Protein AF-L0IZ04-F1 (afdb_monomer_lite)

Secondary structure (DSSP, 8-state):
-PPP----TTTT-EEEETTTTSHHHHHHHHHHHHTT-EEEEEES-HHHHHHHHHHHHHTT-EEEEEE--TTSHHHHHHHHHHH-S-SEEEE-------S-GGG--HHHHHHHHIIIIIHHHHHHHHHHHHHHTTT-EEEEEE--GGGTS--TT-HHHHHHHHHHHHHHHHHHHHHGGGTEEEEEE----B---STTHHHHHHHHHTSTTSSPBPSSPP---SSS-PPPP---SPPPPPPS----PPP-------------------------------------------TT---TT-PPP--------------PPPTT--SPPP---TT-EEE--S-EEEEETTEEEEEES--EEE-SSSS--EEEEEGGGB-GGGEEEEEEEEEETTEEEEEEEEE-SS-EEEEEEEEE-SSTTTTEEEE-GGGSEEEETTEEE-SSPPPTT--EEEEE----EEEEETTEEEEEESSPEEEEETTEEEEEEE-GGGB-GGGEEEP----EETTTEE-SEEEEEEETTEEEEEEEEE-SS--GGGGGGTT-EEE-TTTSEEEETTEEPPPP--TT-

Sequence (569 aa):
MASPTVVRDLEGKVGPVTGATSGIGKAAAIELSAQGATVIVHGRDADRGAAVVAEIENGGGAARFVGADLGEPAQALRLAEEAGDVEILVNNAGFAWFGPSEKLDAKTLDQLFAANVQAPYLLVSVLAPKRVARGDGVIINIASRAGTVGQPNTAAYGATKAALASFARSWAAEYGPAGIRVNAISPGPVYTNAAEREVFDSLGETTVLGRAASRKRSPRSSDSWPPPARRTSPAPTWPSTAAAPAPNTTIGTRHHEHLRAGNQLRRPQRQLGNEVMGHYRQPFVVKRHLACTDLSKTSAARVAHTQSGGPMTAVSPTPDRDYPQLLGERGLIEPAPRRVRGYFDKTLVFDTVRAHYVWEIAYYPQYYIPTSHVRMEHLHDENHVQKLQFGSSRLYSLTSAERTWPSAARVYDSGPVAGSVRFEWDALEWFEEDEPLILHPRNPYVRVDSLRSHRHIRVELDGMVLAETHSPVLLFETGLPTRFYIDRTDVELSHLEPSKTESVCPYKGITSAYWTFRSGDAVHPDIAWAYDYPLREVAPIAGMIAFYNEKLDIFVDGALLSRPHTIFT

Radius of gyration: 29.58 Å; chains: 1; bounding box: 79×85×80 Å

Foldseek 3Di:
DDDPPDQQPQAPFEEEQAPCLFFPSVLVQLVNQLSHYEYEYEDADVVSQVVSQVVSVVVVGHYDYDHFQQLDLVRLLVCLVVSPAGAEYELDWADAWFDAPVPDDPSNLSSRCSGLPVSLVSSCVRHVVSLLVVLGHEYEYAAAPLLVDDDHRRVSVNVSSVNLQVCQVVCCVVRVVSNYAGDYAHAQQAPTDPVCQVVSQVSCCVDLNSGHHYSDDDPDPPPDDDDDDDDDDDDDDDDHDDPDDDDDDDDDDDDDDDDDDDDDDDDDDDDDDDDDDDDDDDDDDDPADAPDDDPPDDDDDDDDDDDDDDPDDPPPPDPQDPAAAADDAQADKAFQQWWKWWDAPNHTQFTDRGWIFHPNDRPGTFTWAQLVRGPCVQWDFPVDWDQDPQGIWTFTWGDDPVDIRGRQKTAHCDHPSHRTITGDPVRTFMDTHNHTFPDHDDHPRKDKAWAWAQKWKWWDDPRDTQFTDRTWTWIHIHRDDIWTWAAPVRGPCVQWDWDPHWHADRQWGIWPTFTWGDDPPDIRGRQKTAACPTDPNNVVSHNTMTGQLQRIFMAINNHTDDRHDDPVD

Structure (mmCIF, N/CA/C/O backbone):
data_AF-L0IZ04-F1
#
_entry.id   AF-L0IZ04-F1
#
loop_
_atom_site.group_PDB
_atom_site.id
_atom_site.type_symbol
_atom_site.label_atom_id
_atom_site.label_alt_id
_atom_site.label_comp_id
_atom_site.label_asym_id
_atom_site.label_entity_id
_atom_site.label_seq_id
_atom_site.pdbx_PDB_ins_code
_atom_site.Cartn_x
_atom_site.Cartn_y
_atom_site.Cartn_z
_atom_site.occupancy
_atom_site.B_iso_or_equiv
_atom_site.auth_seq_id
_atom_site.auth_comp_id
_atom_site.auth_asym_id
_atom_site.auth_atom_id
_atom_site.pdbx_PDB_model_num
ATOM 1 N N . MET A 1 1 ? 46.832 11.932 -16.317 1.00 36.22 1 MET A N 1
ATOM 2 C CA . MET A 1 1 ? 45.663 11.711 -15.440 1.00 36.22 1 MET A CA 1
ATOM 3 C C . MET A 1 1 ? 44.591 11.054 -16.290 1.00 36.22 1 MET A C 1
ATOM 5 O O . MET A 1 1 ? 44.169 11.668 -17.259 1.00 36.22 1 MET A O 1
ATOM 9 N N . ALA A 1 2 ? 44.250 9.793 -16.025 1.00 34.75 2 ALA A N 1
ATOM 10 C CA . ALA A 1 2 ? 43.157 9.124 -16.727 1.00 34.75 2 ALA A CA 1
ATOM 11 C C . ALA A 1 2 ? 41.828 9.644 -16.159 1.00 34.75 2 ALA A C 1
ATOM 13 O O . ALA A 1 2 ? 41.646 9.623 -14.941 1.00 34.75 2 ALA A O 1
ATOM 14 N N . SER A 1 3 ? 40.938 10.150 -17.016 1.00 32.31 3 SER A N 1
ATOM 15 C CA . SER A 1 3 ? 39.580 10.544 -16.622 1.00 32.31 3 SER A CA 1
ATOM 16 C C . SER A 1 3 ? 38.865 9.370 -15.939 1.00 32.31 3 SER A C 1
ATOM 18 O O . SER A 1 3 ? 39.039 8.231 -16.384 1.00 32.31 3 SER A O 1
ATOM 20 N N . PRO A 1 4 ? 38.071 9.603 -14.877 1.00 41.28 4 PRO A N 1
ATOM 21 C CA . PRO A 1 4 ? 37.341 8.531 -14.213 1.00 41.28 4 PRO A CA 1
ATOM 22 C C . PRO A 1 4 ? 36.405 7.860 -15.223 1.00 41.28 4 PRO A C 1
ATOM 24 O O . PRO A 1 4 ? 35.584 8.521 -15.855 1.00 41.28 4 PRO A O 1
ATOM 27 N N . THR A 1 5 ? 36.558 6.548 -15.406 1.00 44.81 5 THR A N 1
ATOM 28 C CA . THR A 1 5 ? 35.681 5.745 -16.261 1.00 44.81 5 THR A CA 1
ATOM 29 C C . THR A 1 5 ? 34.271 5.803 -15.677 1.00 44.81 5 THR A C 1
ATOM 31 O O . THR A 1 5 ? 34.019 5.230 -14.618 1.00 44.81 5 THR A O 1
ATOM 34 N N . VAL A 1 6 ? 33.367 6.535 -16.331 1.00 52.69 6 VAL A N 1
ATOM 35 C CA . VAL A 1 6 ? 31.939 6.528 -15.995 1.00 52.69 6 VAL A CA 1
ATOM 36 C C . VAL A 1 6 ? 31.438 5.115 -16.272 1.00 52.69 6 VAL A C 1
ATOM 38 O O . VAL A 1 6 ? 31.366 4.703 -17.425 1.00 52.69 6 VAL A O 1
ATOM 41 N N . VAL A 1 7 ? 31.162 4.349 -15.218 1.00 49.91 7 VAL A N 1
ATOM 42 C CA . VAL A 1 7 ? 30.528 3.035 -15.352 1.00 49.91 7 VAL A CA 1
ATOM 43 C C . VAL A 1 7 ? 29.091 3.285 -15.797 1.00 49.91 7 VAL A C 1
ATOM 45 O O . VAL A 1 7 ? 28.324 3.920 -15.077 1.00 49.91 7 VAL A O 1
ATOM 48 N N . ARG A 1 8 ? 28.768 2.860 -17.018 1.00 71.56 8 ARG A N 1
ATOM 49 C CA . ARG A 1 8 ? 27.427 2.906 -17.601 1.00 71.56 8 ARG A CA 1
ATOM 50 C C . ARG A 1 8 ? 26.750 1.565 -17.332 1.00 71.56 8 ARG A C 1
ATOM 52 O O . ARG A 1 8 ? 27.184 0.541 -17.852 1.00 71.56 8 ARG A O 1
ATOM 59 N N . ASP A 1 9 ? 25.713 1.561 -16.498 1.00 78.94 9 ASP A N 1
ATOM 60 C CA . ASP A 1 9 ? 25.108 0.322 -15.979 1.00 78.94 9 ASP A CA 1
ATOM 61 C C . ASP A 1 9 ? 24.363 -0.508 -17.046 1.00 78.94 9 ASP A C 1
ATOM 63 O O . ASP A 1 9 ? 24.071 -1.682 -16.814 1.00 78.94 9 ASP A O 1
ATOM 67 N N . LEU A 1 10 ? 24.053 0.072 -18.213 1.00 90.31 10 LEU A N 1
ATOM 68 C CA . LEU A 1 10 ? 23.261 -0.559 -19.278 1.00 90.31 10 LEU A CA 1
ATOM 69 C C . LEU A 1 10 ? 24.017 -0.690 -20.608 1.00 90.31 10 LEU A C 1
ATOM 71 O O . LEU A 1 10 ? 23.398 -0.857 -21.659 1.00 90.31 10 LEU A O 1
ATOM 75 N N . GLU A 1 11 ? 25.347 -0.618 -20.580 1.00 90.50 11 GLU A N 1
ATOM 76 C CA . GLU A 1 11 ? 26.166 -0.721 -21.786 1.00 90.50 11 GLU A CA 1
ATOM 77 C C . GLU A 1 11 ? 25.923 -2.044 -22.537 1.00 90.50 11 GLU A C 1
ATOM 79 O O . GLU A 1 11 ? 25.911 -3.131 -21.955 1.00 90.50 11 GLU A O 1
ATOM 84 N N . GLY A 1 12 ? 25.675 -1.938 -23.847 1.00 87.06 12 GLY A N 1
ATOM 85 C CA . GLY A 1 12 ? 25.390 -3.079 -24.725 1.00 87.06 12 GLY A CA 1
ATOM 86 C C . GLY A 1 12 ? 23.971 -3.652 -24.618 1.00 87.06 12 GLY A C 1
ATOM 87 O O . GLY A 1 12 ? 23.677 -4.642 -25.283 1.00 87.06 12 GLY A O 1
ATOM 88 N N . LYS A 1 13 ? 23.085 -3.058 -23.808 1.00 92.81 13 LYS A N 1
ATOM 89 C CA . LYS A 1 13 ? 21.674 -3.463 -23.701 1.00 92.81 13 LYS A CA 1
ATOM 90 C C . LYS A 1 13 ? 20.825 -2.755 -24.754 1.00 92.81 13 LYS A C 1
ATOM 92 O O . LYS A 1 13 ? 21.038 -1.574 -25.021 1.00 92.81 13 LYS A O 1
ATOM 97 N N . VAL A 1 14 ? 19.836 -3.444 -25.315 1.00 95.44 14 VAL A N 1
ATOM 98 C CA . VAL A 1 14 ? 18.868 -2.874 -26.262 1.00 95.44 14 VAL A CA 1
ATOM 99 C C . VAL A 1 14 ? 17.484 -2.855 -25.627 1.00 95.44 14 VAL A C 1
ATOM 101 O O . VAL A 1 14 ? 17.068 -3.831 -25.000 1.00 95.44 14 VAL A O 1
ATOM 104 N N . GLY A 1 15 ? 16.746 -1.754 -25.788 1.00 90.38 15 GLY A N 1
ATOM 105 C CA . GLY A 1 15 ? 15.396 -1.686 -25.243 1.00 90.38 15 GLY A CA 1
ATOM 106 C C . GLY A 1 15 ? 14.399 -0.803 -25.988 1.00 90.38 15 GLY A C 1
ATOM 107 O O . GLY A 1 15 ? 14.645 0.398 -26.136 1.00 90.38 15 GLY A O 1
ATOM 108 N N . PRO A 1 16 ? 13.247 -1.343 -26.434 1.00 92.44 16 PRO A N 1
ATOM 109 C CA . PRO A 1 16 ? 12.137 -0.531 -26.903 1.00 92.44 16 PRO A CA 1
ATOM 110 C C . PRO A 1 16 ? 11.426 0.206 -25.772 1.00 92.44 16 PRO A C 1
ATOM 112 O O . PRO A 1 16 ? 11.035 -0.372 -24.754 1.00 92.44 16 PRO A O 1
ATOM 115 N N . VAL A 1 17 ? 11.177 1.493 -26.014 1.00 97.75 17 VAL A N 1
ATOM 116 C CA . VAL A 1 17 ? 10.332 2.340 -25.171 1.00 97.75 17 VAL A CA 1
ATOM 117 C C . VAL A 1 17 ? 9.121 2.773 -25.985 1.00 97.75 17 VAL A C 1
ATOM 119 O O . VAL A 1 17 ? 9.216 3.563 -26.927 1.00 97.75 17 VAL A O 1
ATOM 122 N N . THR A 1 18 ? 7.952 2.248 -25.625 1.00 98.12 18 THR A N 1
ATOM 123 C CA . THR A 1 18 ? 6.710 2.561 -26.338 1.00 98.12 18 THR A CA 1
ATOM 124 C C . THR A 1 18 ? 6.187 3.947 -25.956 1.00 98.12 18 THR A C 1
ATOM 126 O O . THR A 1 18 ? 6.185 4.319 -24.786 1.00 98.12 18 THR A O 1
ATOM 129 N N . GLY A 1 19 ? 5.732 4.753 -26.924 1.00 96.00 19 GLY A N 1
ATOM 130 C CA . GLY A 1 19 ? 5.222 6.099 -26.629 1.00 96.00 19 GLY A CA 1
ATOM 131 C C . GLY A 1 19 ? 6.334 7.058 -26.187 1.00 96.00 19 GLY A C 1
ATOM 132 O O . GLY A 1 19 ? 6.109 7.939 -25.360 1.00 96.00 19 GLY A O 1
ATOM 133 N N . ALA A 1 20 ? 7.542 6.869 -26.720 1.00 96.25 20 ALA A N 1
ATOM 134 C CA . ALA A 1 20 ? 8.758 7.585 -26.347 1.00 96.25 20 ALA A CA 1
ATOM 135 C C . ALA A 1 20 ? 8.945 8.934 -27.054 1.00 96.25 20 ALA A C 1
ATOM 137 O O . ALA A 1 20 ? 9.946 9.612 -26.851 1.00 96.25 20 ALA A O 1
ATOM 138 N N . THR A 1 21 ? 7.980 9.370 -27.860 1.00 95.19 21 THR A N 1
ATOM 139 C CA . THR A 1 21 ? 8.063 10.649 -28.582 1.00 95.19 21 THR A CA 1
ATOM 140 C C . THR A 1 21 ? 7.661 11.858 -27.726 1.00 95.19 21 THR A C 1
ATOM 142 O O . THR A 1 21 ? 7.765 13.000 -28.166 1.00 95.19 21 THR A O 1
ATOM 145 N N . SER A 1 22 ? 7.194 11.636 -26.493 1.00 90.94 22 SER A N 1
ATOM 146 C CA . SER A 1 22 ? 6.869 12.683 -25.517 1.00 90.94 22 SER A CA 1
ATOM 147 C C . SER A 1 22 ? 6.805 12.120 -24.092 1.00 90.94 22 SER A C 1
ATOM 149 O O . SER A 1 22 ? 6.914 10.918 -23.869 1.00 90.94 22 SER A O 1
ATOM 151 N N . GLY A 1 23 ? 6.570 12.988 -23.110 1.00 89.00 23 GLY A N 1
ATOM 152 C CA . GLY A 1 23 ? 6.149 12.581 -21.770 1.00 89.00 23 GLY A CA 1
ATOM 153 C C . GLY A 1 23 ? 7.195 11.793 -20.990 1.00 89.00 23 GLY A C 1
ATOM 154 O O . GLY A 1 23 ? 8.394 12.052 -21.086 1.00 89.00 23 GLY A O 1
ATOM 155 N N . ILE A 1 24 ? 6.686 10.848 -20.199 1.00 89.56 24 ILE A N 1
ATOM 156 C CA . ILE A 1 24 ? 7.469 9.902 -19.398 1.00 89.56 24 ILE A CA 1
ATOM 157 C C . ILE A 1 24 ? 8.310 9.007 -20.312 1.00 89.56 24 ILE A C 1
ATOM 159 O O . ILE A 1 24 ? 9.494 8.827 -20.051 1.00 89.56 24 ILE A O 1
ATOM 163 N N . GLY A 1 25 ? 7.741 8.530 -21.424 1.00 93.44 25 GLY A N 1
ATOM 164 C CA . GLY A 1 25 ? 8.449 7.697 -22.396 1.00 93.44 25 GLY A CA 1
ATOM 165 C C . GLY A 1 25 ? 9.698 8.368 -22.967 1.00 93.44 25 GLY A C 1
ATOM 166 O O . GLY A 1 25 ? 10.760 7.755 -22.974 1.00 93.44 25 GLY A O 1
ATOM 167 N N . LYS A 1 26 ? 9.609 9.642 -23.382 1.00 95.06 26 LYS A N 1
ATOM 168 C CA . LYS A 1 26 ? 10.784 10.395 -23.863 1.00 95.06 26 LYS A CA 1
ATOM 169 C C . LYS A 1 26 ? 11.865 10.502 -22.786 1.00 95.06 26 LYS A C 1
ATOM 171 O O . LYS A 1 26 ? 13.036 10.277 -23.068 1.00 95.06 26 LYS A O 1
ATOM 176 N N . ALA A 1 27 ? 11.475 10.837 -21.556 1.00 92.19 27 ALA A N 1
ATOM 177 C CA . ALA A 1 27 ? 12.419 10.956 -20.447 1.00 92.19 27 ALA A CA 1
ATOM 178 C C . ALA A 1 27 ? 13.099 9.613 -20.129 1.00 92.19 27 ALA A C 1
ATOM 180 O O . ALA A 1 27 ? 14.309 9.577 -19.925 1.00 92.19 27 ALA A O 1
ATOM 181 N N . ALA A 1 28 ? 12.341 8.514 -20.150 1.00 94.25 28 ALA A N 1
ATOM 182 C CA . ALA A 1 28 ? 12.874 7.169 -19.964 1.00 94.25 28 ALA A CA 1
ATOM 183 C C . ALA A 1 28 ? 13.843 6.775 -21.089 1.00 94.25 28 ALA A C 1
ATOM 185 O O . ALA A 1 28 ? 14.907 6.240 -20.804 1.00 94.25 28 ALA A O 1
ATOM 186 N N . ALA A 1 29 ? 13.513 7.078 -22.349 1.00 96.56 29 ALA A N 1
ATOM 187 C CA . ALA A 1 29 ? 14.385 6.816 -23.493 1.00 96.56 29 ALA A CA 1
ATOM 188 C C . ALA A 1 29 ? 15.733 7.551 -23.377 1.00 96.56 29 ALA A C 1
ATOM 190 O O . ALA A 1 29 ? 16.785 6.940 -23.551 1.00 96.56 29 ALA A O 1
ATOM 191 N N . ILE A 1 30 ? 15.710 8.837 -23.018 1.00 95.12 30 ILE A N 1
ATOM 192 C CA . ILE A 1 30 ? 16.932 9.633 -22.828 1.00 95.12 30 ILE A CA 1
ATOM 193 C C . ILE A 1 30 ? 17.774 9.079 -21.674 1.00 95.12 30 ILE A C 1
ATOM 195 O O . ILE A 1 30 ? 18.980 8.906 -21.831 1.00 95.12 30 ILE A O 1
ATOM 199 N N . GLU A 1 31 ? 17.157 8.766 -20.531 1.00 93.94 31 GLU A N 1
ATOM 200 C CA . GLU A 1 31 ? 17.888 8.244 -19.369 1.00 93.94 31 GLU A CA 1
ATOM 201 C C . GLU A 1 31 ? 18.489 6.860 -19.647 1.00 93.94 31 GLU A C 1
ATOM 203 O O . GLU A 1 31 ? 19.662 6.642 -19.364 1.00 93.94 31 GLU A O 1
ATOM 208 N N . LEU A 1 32 ? 17.736 5.939 -20.261 1.00 94.19 32 LEU A N 1
ATOM 209 C CA . LEU A 1 32 ? 18.261 4.623 -20.644 1.00 94.19 32 LEU A CA 1
ATOM 210 C C . LEU A 1 32 ? 19.477 4.758 -21.565 1.00 94.19 32 LEU A C 1
ATOM 212 O O . LEU A 1 32 ? 20.478 4.066 -21.373 1.00 94.19 32 LEU A O 1
ATOM 216 N N . SER A 1 33 ? 19.417 5.682 -22.526 1.00 95.44 33 SER A N 1
ATOM 217 C CA . SER A 1 33 ? 20.547 5.929 -23.411 1.00 95.44 33 SER A CA 1
ATOM 218 C C . SER A 1 33 ? 21.740 6.566 -22.698 1.00 95.44 33 SER A C 1
ATOM 220 O O . SER A 1 33 ? 22.875 6.181 -22.977 1.00 95.44 33 SER A O 1
ATOM 222 N N . ALA A 1 34 ? 21.515 7.487 -21.758 1.00 91.94 34 ALA A N 1
ATOM 223 C CA . ALA A 1 34 ? 22.583 8.081 -20.952 1.00 91.94 34 ALA A CA 1
ATOM 224 C C . ALA A 1 34 ? 23.333 7.027 -20.113 1.00 91.94 34 ALA A C 1
ATOM 226 O O . ALA A 1 34 ? 24.531 7.167 -19.863 1.00 91.94 34 ALA A O 1
ATOM 227 N N . GLN A 1 35 ? 22.642 5.946 -19.739 1.00 92.00 35 GLN A N 1
ATOM 228 C CA . GLN A 1 35 ? 23.200 4.781 -19.047 1.00 92.00 35 GLN A CA 1
ATOM 229 C C . GLN A 1 35 ? 23.827 3.738 -19.993 1.00 92.00 35 GLN A C 1
ATOM 231 O O . GLN A 1 35 ? 24.252 2.683 -19.528 1.00 92.00 35 GLN A O 1
ATOM 236 N N . GLY A 1 36 ? 23.913 4.013 -21.301 1.00 92.44 36 GLY A N 1
ATOM 237 C CA . GLY A 1 36 ? 24.612 3.179 -22.287 1.00 92.44 36 GLY A CA 1
ATOM 238 C C . GLY A 1 36 ? 23.744 2.202 -23.087 1.00 92.44 36 GLY A C 1
ATOM 239 O O . GLY A 1 36 ? 24.294 1.451 -23.892 1.00 92.44 36 GLY A O 1
ATOM 240 N N . ALA A 1 37 ? 22.419 2.207 -22.910 1.00 95.62 37 ALA A N 1
ATOM 241 C CA . ALA A 1 37 ? 21.533 1.355 -23.701 1.00 95.62 37 ALA A CA 1
ATOM 242 C C . ALA A 1 37 ? 21.327 1.904 -25.125 1.00 95.62 37 ALA A C 1
ATOM 244 O O . ALA A 1 37 ? 21.255 3.115 -25.336 1.00 95.62 37 ALA A O 1
ATOM 245 N N . THR A 1 38 ? 21.145 1.009 -26.097 1.00 97.62 38 THR A N 1
ATOM 246 C CA . THR A 1 38 ? 20.597 1.355 -27.416 1.00 97.62 38 THR A CA 1
ATOM 247 C C . THR A 1 38 ? 19.074 1.365 -27.339 1.00 97.62 38 THR A C 1
ATOM 249 O O . THR A 1 38 ? 18.457 0.366 -26.962 1.00 97.62 38 THR A O 1
ATOM 252 N N . VAL A 1 39 ? 18.446 2.481 -27.701 1.00 97.88 39 VAL A N 1
ATOM 253 C CA . VAL A 1 39 ? 17.006 2.677 -27.487 1.00 97.88 39 VAL A CA 1
ATOM 254 C C . VAL A 1 39 ? 16.224 2.592 -28.792 1.00 97.88 39 VAL A C 1
ATOM 256 O O . VAL A 1 39 ? 16.521 3.280 -29.767 1.00 97.88 39 VAL A O 1
ATOM 259 N N . ILE A 1 40 ? 15.161 1.788 -28.802 1.00 98.38 40 ILE A N 1
ATOM 260 C CA . ILE A 1 40 ? 14.184 1.798 -29.895 1.00 98.38 40 ILE A CA 1
ATOM 261 C C . ILE A 1 40 ? 13.050 2.738 -29.482 1.00 98.38 40 ILE A C 1
ATOM 263 O O . ILE A 1 40 ? 12.228 2.422 -28.618 1.00 98.38 40 ILE A O 1
ATOM 267 N N . VAL A 1 41 ? 13.038 3.927 -30.077 1.00 98.38 41 VAL A N 1
ATOM 268 C CA . VAL A 1 41 ? 12.035 4.963 -29.829 1.00 98.38 41 VAL A CA 1
ATOM 269 C C . VAL A 1 41 ? 10.783 4.604 -30.617 1.00 98.38 41 VAL A C 1
ATOM 271 O O . VAL A 1 41 ? 10.805 4.590 -31.844 1.00 98.38 41 VAL A O 1
ATOM 274 N N . HIS A 1 42 ? 9.675 4.345 -29.926 1.00 98.19 42 HIS A N 1
ATOM 275 C CA . HIS A 1 42 ? 8.399 4.064 -30.580 1.00 98.19 42 HIS A CA 1
ATOM 276 C C . HIS A 1 42 ? 7.382 5.204 -30.406 1.00 98.19 42 HIS A C 1
ATOM 278 O O . HIS A 1 42 ? 7.230 5.774 -29.319 1.00 98.19 42 HIS A O 1
ATOM 284 N N . GLY A 1 43 ? 6.624 5.492 -31.466 1.00 96.69 43 GLY A N 1
ATOM 285 C CA . GLY A 1 43 ? 5.447 6.362 -31.460 1.00 96.69 43 GLY A CA 1
ATOM 286 C C . GLY A 1 43 ? 4.748 6.396 -32.822 1.00 96.69 43 GLY A C 1
ATOM 287 O O . GLY A 1 43 ? 5.185 5.740 -33.755 1.00 96.69 43 GLY A O 1
ATOM 288 N N . ARG A 1 44 ? 3.673 7.182 -32.949 1.00 95.75 44 ARG A N 1
ATOM 289 C CA . ARG A 1 44 ? 2.913 7.312 -34.213 1.00 95.75 44 ARG A CA 1
ATOM 290 C C . ARG A 1 44 ? 3.460 8.380 -35.161 1.00 95.75 44 ARG A C 1
ATOM 292 O O . ARG A 1 44 ? 3.288 8.288 -36.366 1.00 95.75 44 ARG A O 1
ATOM 299 N N . ASP A 1 45 ? 4.081 9.406 -34.595 1.00 96.25 45 ASP A N 1
ATOM 300 C CA . ASP A 1 45 ? 4.566 10.581 -35.316 1.00 96.25 45 ASP A CA 1
ATOM 301 C C . ASP A 1 45 ? 6.061 10.417 -35.609 1.00 96.25 45 ASP A C 1
ATOM 303 O O . ASP A 1 45 ? 6.874 10.358 -34.677 1.00 96.25 45 ASP A O 1
ATOM 307 N N . ALA A 1 46 ? 6.393 10.297 -36.895 1.00 95.62 46 ALA A N 1
ATOM 308 C CA . ALA A 1 46 ? 7.752 10.050 -37.358 1.00 95.62 46 ALA A CA 1
ATOM 309 C C . ALA A 1 46 ? 8.683 11.244 -37.121 1.00 95.62 46 ALA A C 1
ATOM 311 O O . ALA A 1 46 ? 9.828 11.035 -36.724 1.00 95.62 46 ALA A O 1
ATOM 312 N N . ASP A 1 47 ? 8.195 12.476 -37.269 1.00 97.25 47 ASP A N 1
ATOM 313 C CA . ASP A 1 47 ? 9.003 13.688 -37.094 1.00 97.25 47 ASP A CA 1
ATOM 314 C C . ASP A 1 47 ? 9.382 13.876 -35.622 1.00 97.25 47 ASP A C 1
ATOM 316 O O . ASP A 1 47 ? 10.545 14.106 -35.278 1.00 97.25 47 ASP A O 1
ATOM 320 N N . ARG A 1 48 ? 8.419 13.683 -34.711 1.00 96.56 48 ARG A N 1
ATOM 321 C CA . ARG A 1 48 ? 8.691 13.661 -33.267 1.00 96.56 48 ARG A CA 1
ATOM 322 C C . ARG A 1 48 ? 9.609 12.505 -32.878 1.00 96.56 48 ARG A C 1
ATOM 324 O O . ARG A 1 48 ? 10.412 12.653 -31.959 1.00 96.56 48 ARG A O 1
ATOM 331 N N . GLY A 1 49 ? 9.467 11.358 -33.538 1.00 97.31 49 GLY A N 1
ATOM 332 C CA . GLY A 1 49 ? 10.355 10.209 -33.395 1.00 97.31 49 GLY A CA 1
ATOM 333 C C . GLY A 1 49 ? 11.798 10.546 -33.741 1.00 97.31 49 GLY A C 1
ATOM 334 O O . GLY A 1 49 ? 12.683 10.393 -32.899 1.00 97.31 49 GLY A O 1
ATOM 335 N N . ALA A 1 50 ? 12.008 11.074 -34.946 1.00 97.75 50 ALA A N 1
ATOM 336 C CA . ALA A 1 50 ? 13.304 11.505 -35.451 1.00 97.75 50 ALA A CA 1
ATOM 337 C C . ALA A 1 50 ? 13.941 12.574 -34.553 1.00 97.75 50 ALA A C 1
ATOM 339 O O . ALA A 1 50 ? 15.128 12.493 -34.252 1.00 97.75 50 ALA A O 1
ATOM 340 N N . ALA A 1 51 ? 13.151 13.522 -34.039 1.00 97.75 51 ALA A N 1
ATOM 341 C CA . ALA A 1 51 ? 13.646 14.539 -33.114 1.00 97.75 51 ALA A CA 1
ATOM 342 C C . ALA A 1 51 ? 14.194 13.943 -31.802 1.00 97.75 51 ALA A C 1
ATOM 344 O O . ALA A 1 51 ? 15.211 14.410 -31.295 1.00 97.75 51 ALA A O 1
ATOM 345 N N . VAL A 1 52 ? 13.546 12.911 -31.245 1.00 97.75 52 VAL A N 1
ATOM 346 C CA . VAL A 1 52 ? 14.040 12.230 -30.033 1.00 97.75 52 VAL A CA 1
ATOM 347 C C . VAL A 1 52 ? 15.280 11.390 -30.329 1.00 97.75 52 VAL A C 1
ATOM 349 O O . VAL A 1 52 ? 16.200 11.384 -29.515 1.00 97.75 52 VAL A O 1
ATOM 352 N N . VAL A 1 53 ? 15.333 10.718 -31.482 1.00 98.44 53 VAL A N 1
ATOM 353 C CA . VAL A 1 53 ? 16.534 9.986 -31.921 1.00 98.44 53 VAL A CA 1
ATOM 354 C C . VAL A 1 53 ? 17.722 10.941 -32.036 1.00 98.44 53 VAL A C 1
ATOM 356 O O . VAL A 1 53 ? 18.741 10.704 -31.397 1.00 98.44 53 VAL A O 1
ATOM 359 N N . ALA A 1 54 ? 17.554 12.069 -32.731 1.00 98.06 54 ALA A N 1
ATOM 360 C CA . ALA A 1 54 ? 18.599 13.079 -32.866 1.00 98.06 54 ALA A CA 1
ATOM 361 C C . ALA A 1 54 ? 19.046 13.645 -31.506 1.00 98.06 54 ALA A C 1
ATOM 363 O O . ALA A 1 54 ? 20.229 13.888 -31.291 1.00 98.06 54 ALA A O 1
ATOM 364 N N . GLU A 1 55 ? 18.125 13.849 -30.558 1.00 97.81 55 GLU A N 1
ATOM 365 C CA . GLU A 1 55 ? 18.470 14.286 -29.197 1.00 97.81 55 GLU A CA 1
ATOM 366 C C . GLU A 1 55 ? 19.328 13.253 -28.452 1.00 97.81 55 GLU A C 1
ATOM 368 O O . GLU A 1 55 ? 20.301 13.627 -27.797 1.00 97.81 55 GLU A O 1
ATOM 373 N N . ILE A 1 56 ? 19.006 11.963 -28.582 1.00 97.56 56 ILE A N 1
ATOM 374 C CA . ILE A 1 56 ? 19.787 10.868 -27.995 1.00 97.56 56 ILE A CA 1
ATOM 375 C C . ILE A 1 56 ? 21.183 10.784 -28.634 1.00 97.56 56 ILE A C 1
ATOM 377 O O . ILE A 1 56 ? 22.182 10.701 -27.917 1.00 97.56 56 ILE A O 1
ATOM 381 N N . GLU A 1 57 ? 21.265 10.853 -29.962 1.00 97.19 57 GLU A N 1
ATOM 382 C CA . GLU A 1 57 ? 22.528 10.798 -30.709 1.00 97.19 57 GLU A CA 1
ATOM 383 C C . GLU A 1 57 ? 23.430 11.997 -30.390 1.00 97.19 57 GLU A C 1
ATOM 385 O O . GLU A 1 57 ? 24.619 11.828 -30.121 1.00 97.19 57 GLU A O 1
ATOM 390 N N . ASN A 1 58 ? 22.859 13.203 -30.300 1.00 95.81 58 ASN A N 1
ATOM 391 C CA . ASN A 1 58 ? 23.577 14.404 -29.863 1.00 95.81 58 ASN A CA 1
ATOM 392 C C . ASN A 1 58 ? 24.093 14.289 -28.416 1.00 95.81 58 ASN A C 1
ATOM 394 O O . ASN A 1 58 ? 25.085 14.923 -28.059 1.00 95.81 58 ASN A O 1
ATOM 398 N N . GLY A 1 59 ? 23.440 13.473 -27.582 1.00 92.00 59 GLY A N 1
ATOM 399 C CA . GLY A 1 59 ? 23.894 13.108 -26.238 1.00 92.00 59 GLY A CA 1
ATOM 400 C C . GLY A 1 59 ? 24.983 12.026 -26.202 1.00 92.00 59 GLY A C 1
ATOM 401 O O . GLY A 1 59 ? 25.415 11.642 -25.114 1.00 92.00 59 GLY A O 1
ATOM 402 N N . GLY A 1 60 ? 25.431 11.525 -27.360 1.00 93.25 60 GLY A N 1
ATOM 403 C CA . GLY A 1 60 ? 26.413 10.443 -27.481 1.00 93.25 60 GLY A CA 1
ATOM 404 C C . GLY A 1 60 ? 25.831 9.041 -27.267 1.00 93.25 60 GLY A C 1
ATOM 405 O O . GLY A 1 60 ? 26.576 8.112 -26.948 1.00 93.25 60 GLY A O 1
ATOM 406 N N . GLY A 1 61 ? 24.509 8.906 -27.377 1.00 95.00 61 GLY A N 1
ATOM 407 C CA . GLY A 1 61 ? 23.775 7.648 -27.306 1.00 95.00 61 GLY A CA 1
ATOM 408 C C . GLY A 1 61 ? 23.483 7.035 -28.675 1.00 95.00 61 GLY A C 1
ATOM 409 O O . GLY A 1 61 ? 23.810 7.611 -29.709 1.00 95.00 61 GLY A O 1
ATOM 410 N N . ALA A 1 62 ? 22.832 5.871 -28.682 1.00 95.50 62 ALA A N 1
ATOM 411 C CA . ALA A 1 62 ? 22.387 5.199 -29.901 1.00 95.50 62 ALA A CA 1
ATOM 412 C C . ALA A 1 62 ? 20.876 4.961 -29.844 1.00 95.50 62 ALA A C 1
ATOM 414 O O . ALA A 1 62 ? 20.361 4.397 -28.873 1.00 95.50 62 ALA A O 1
ATOM 415 N N . ALA A 1 63 ? 20.161 5.366 -30.891 1.00 97.81 63 ALA A N 1
ATOM 416 C CA . ALA A 1 63 ? 18.730 5.135 -30.991 1.00 97.81 63 ALA A CA 1
ATOM 417 C C . ALA A 1 63 ? 18.272 4.953 -32.438 1.00 97.81 63 ALA A C 1
ATOM 419 O O . ALA A 1 63 ? 18.925 5.388 -33.378 1.00 97.81 63 ALA A O 1
ATOM 420 N N . ARG A 1 64 ? 17.109 4.326 -32.612 1.00 97.81 64 ARG A N 1
ATOM 421 C CA . ARG A 1 64 ? 16.372 4.318 -33.884 1.00 97.81 64 ARG A CA 1
ATOM 422 C C . ARG A 1 64 ? 14.880 4.441 -33.631 1.00 97.81 64 ARG A C 1
ATOM 424 O O . ARG A 1 64 ? 14.406 4.090 -32.551 1.00 97.81 64 ARG A O 1
ATOM 431 N N . PHE A 1 65 ? 14.142 4.902 -34.633 1.00 98.31 65 PHE A N 1
ATOM 432 C CA . PHE A 1 65 ? 12.694 5.050 -34.550 1.00 98.31 65 PHE A CA 1
ATOM 433 C C . PHE A 1 65 ? 11.958 3.864 -35.186 1.00 98.31 65 PHE A C 1
ATOM 435 O O . PHE A 1 65 ? 12.377 3.370 -36.231 1.00 98.31 65 PHE A O 1
ATOM 442 N N . VAL A 1 66 ? 10.849 3.440 -34.572 1.00 97.94 66 VAL A N 1
ATOM 443 C CA . VAL A 1 66 ? 9.867 2.521 -35.171 1.00 97.94 66 VAL A CA 1
ATOM 444 C C . VAL A 1 66 ? 8.468 3.108 -35.010 1.00 97.94 66 VAL A C 1
ATOM 446 O O . VAL A 1 66 ? 8.013 3.370 -33.892 1.00 97.94 66 VAL A O 1
ATOM 449 N N . GLY A 1 67 ? 7.790 3.317 -36.138 1.00 97.31 67 GLY A N 1
ATOM 450 C CA . GLY A 1 67 ? 6.446 3.879 -36.187 1.00 97.31 67 GLY A CA 1
ATOM 451 C C . GLY A 1 67 ? 5.367 2.804 -36.091 1.00 97.31 67 GLY A C 1
ATOM 452 O O . GLY A 1 67 ? 5.308 1.932 -36.953 1.00 97.31 67 GLY A O 1
ATOM 453 N N . ALA A 1 68 ? 4.494 2.876 -35.085 1.00 97.00 68 ALA A N 1
ATOM 454 C CA . ALA A 1 68 ? 3.322 2.004 -34.989 1.00 97.00 68 ALA A CA 1
ATOM 455 C C . ALA A 1 68 ? 2.171 2.671 -34.216 1.00 97.00 68 ALA A C 1
ATOM 457 O O . ALA A 1 68 ? 2.382 3.491 -33.317 1.00 97.00 68 ALA A O 1
ATOM 458 N N . ASP A 1 69 ? 0.935 2.309 -34.564 1.00 97.00 69 ASP A N 1
ATOM 459 C CA . ASP A 1 69 ? -0.246 2.608 -33.756 1.00 97.00 69 ASP A CA 1
ATOM 460 C C . ASP A 1 69 ? -0.621 1.399 -32.897 1.00 97.00 69 ASP A C 1
ATOM 462 O O . ASP A 1 69 ? -1.060 0.370 -33.400 1.00 97.00 69 ASP A O 1
ATOM 466 N N . LEU A 1 70 ? -0.461 1.527 -31.581 1.00 97.06 70 LEU A N 1
ATOM 467 C CA . LEU A 1 70 ? -0.772 0.455 -30.635 1.00 97.06 70 LEU A CA 1
ATOM 468 C C . LEU A 1 70 ? -2.269 0.308 -30.339 1.00 97.06 70 LEU A C 1
ATOM 470 O O . LEU A 1 70 ? -2.644 -0.631 -29.646 1.00 97.06 70 LEU A O 1
ATOM 474 N N . GLY A 1 71 ? -3.124 1.179 -30.884 1.00 95.06 71 GLY A N 1
ATOM 475 C CA . GLY A 1 71 ? -4.558 0.901 -30.984 1.00 95.06 71 GLY A CA 1
ATOM 476 C C . GLY A 1 71 ? -4.879 -0.237 -31.962 1.00 95.06 71 GLY A C 1
ATOM 477 O O . GLY A 1 71 ? -5.989 -0.754 -31.943 1.00 95.06 71 GLY A O 1
ATOM 478 N N . GLU A 1 72 ? -3.910 -0.652 -32.783 1.00 95.38 72 GLU A N 1
ATOM 479 C CA . GLU A 1 72 ? -4.065 -1.675 -33.812 1.00 95.38 72 GLU A CA 1
ATOM 480 C C . GLU A 1 72 ? -3.186 -2.905 -33.492 1.00 95.38 72 GLU A C 1
ATOM 482 O O . GLU A 1 72 ? -1.958 -2.851 -33.642 1.00 95.38 72 GLU A O 1
ATOM 487 N N . PRO A 1 73 ? -3.773 -4.053 -33.095 1.00 94.50 73 PRO A N 1
ATOM 488 C CA . PRO A 1 73 ? -3.030 -5.235 -32.638 1.00 94.50 73 PRO A CA 1
ATOM 489 C C . PRO A 1 73 ? -1.951 -5.729 -33.608 1.00 94.50 73 PRO A C 1
ATOM 491 O O . PRO A 1 73 ? -0.851 -6.103 -33.197 1.00 94.50 73 PRO A O 1
ATOM 494 N N . ALA A 1 74 ? -2.236 -5.677 -34.912 1.00 97.19 74 ALA A N 1
ATOM 495 C CA . ALA A 1 74 ? -1.289 -6.079 -35.946 1.00 97.19 74 ALA A CA 1
ATOM 496 C C . ALA A 1 74 ? -0.019 -5.212 -35.948 1.00 97.19 74 ALA A C 1
ATOM 498 O O . ALA A 1 74 ? 1.059 -5.708 -36.260 1.00 97.19 74 ALA A O 1
ATOM 499 N N . GLN A 1 75 ? -0.114 -3.927 -35.592 1.00 97.94 75 GLN A N 1
ATOM 500 C CA . GLN A 1 75 ? 1.062 -3.059 -35.537 1.00 97.94 75 GLN A CA 1
ATOM 501 C C . GLN A 1 75 ? 1.886 -3.280 -34.268 1.00 97.94 75 GLN A C 1
ATOM 503 O O . GLN A 1 75 ? 3.105 -3.148 -34.320 1.00 97.94 75 GLN A O 1
ATOM 508 N N . ALA A 1 76 ? 1.256 -3.665 -33.152 1.00 97.56 76 ALA A N 1
ATOM 509 C CA . ALA A 1 76 ? 1.977 -4.071 -31.944 1.00 97.56 76 ALA A CA 1
ATOM 510 C C . ALA A 1 76 ? 2.846 -5.314 -32.204 1.00 97.56 76 ALA A C 1
ATOM 512 O O . ALA A 1 76 ? 4.003 -5.357 -31.792 1.00 97.56 76 ALA A O 1
ATOM 513 N N . LEU A 1 77 ? 2.320 -6.293 -32.948 1.00 97.56 77 LEU A N 1
ATOM 514 C CA . LEU A 1 77 ? 3.080 -7.477 -33.360 1.00 97.56 77 LEU A CA 1
ATOM 515 C C . LEU A 1 77 ? 4.243 -7.115 -34.293 1.00 97.56 77 LEU A C 1
ATOM 517 O O . LEU A 1 77 ? 5.372 -7.524 -34.027 1.00 97.56 77 LEU A O 1
ATOM 521 N N . ARG A 1 78 ? 4.011 -6.271 -35.312 1.00 97.50 78 ARG A N 1
ATOM 522 C CA . ARG A 1 78 ? 5.095 -5.778 -36.183 1.00 97.50 78 ARG A CA 1
ATOM 523 C C . ARG A 1 78 ? 6.173 -5.030 -35.404 1.00 97.50 78 ARG A C 1
ATOM 525 O O . ARG A 1 78 ? 7.353 -5.252 -35.640 1.00 97.50 78 ARG A O 1
ATOM 532 N N . LEU A 1 79 ? 5.789 -4.196 -34.434 1.00 97.38 79 LEU A N 1
ATOM 533 C CA . LEU A 1 79 ? 6.745 -3.519 -33.556 1.00 97.38 79 LEU A CA 1
ATOM 534 C C . LEU A 1 79 ? 7.607 -4.524 -32.780 1.00 97.38 79 LEU A C 1
ATOM 536 O O . LEU A 1 79 ? 8.811 -4.315 -32.667 1.00 97.38 79 LEU A O 1
ATOM 540 N N . ALA A 1 80 ? 7.028 -5.606 -32.250 1.00 96.62 80 ALA A N 1
ATOM 541 C CA . ALA A 1 80 ? 7.798 -6.641 -31.557 1.00 96.62 80 ALA A CA 1
ATOM 542 C C . ALA A 1 80 ? 8.759 -7.392 -32.493 1.00 96.62 80 ALA A C 1
ATOM 544 O O . ALA A 1 80 ? 9.882 -7.716 -32.104 1.00 96.62 80 ALA A O 1
ATOM 545 N N . GLU A 1 81 ? 8.336 -7.667 -33.726 1.00 95.38 81 GLU A N 1
ATOM 546 C CA . GLU A 1 81 ? 9.181 -8.292 -34.745 1.00 95.38 81 GLU A CA 1
ATOM 547 C C . GLU A 1 81 ? 10.349 -7.381 -35.132 1.00 95.38 81 GLU A C 1
ATOM 549 O O . GLU A 1 81 ? 11.507 -7.792 -35.035 1.00 95.38 81 GLU A O 1
ATOM 554 N N . GLU A 1 82 ? 10.060 -6.124 -35.479 1.00 95.56 82 GLU A N 1
ATOM 555 C CA . GLU A 1 82 ? 11.061 -5.121 -35.842 1.00 95.56 82 GLU A CA 1
ATOM 556 C C . GLU A 1 82 ? 11.974 -4.747 -34.674 1.00 95.56 82 GLU A C 1
ATOM 558 O O . GLU A 1 82 ? 13.112 -4.335 -34.901 1.00 95.56 82 GLU A O 1
ATOM 563 N N . ALA A 1 83 ? 11.511 -4.866 -33.425 1.00 94.81 83 ALA A N 1
ATOM 564 C CA . ALA A 1 83 ? 12.349 -4.641 -32.253 1.00 94.81 83 ALA A CA 1
ATOM 565 C C . ALA A 1 83 ? 13.474 -5.681 -32.145 1.00 94.81 83 ALA A C 1
ATOM 567 O O . ALA A 1 83 ? 14.583 -5.327 -31.747 1.00 94.81 83 ALA A O 1
ATOM 568 N N . GLY A 1 84 ? 13.219 -6.923 -32.568 1.00 91.88 84 GLY A N 1
ATOM 569 C CA . GLY A 1 84 ? 14.208 -7.997 -32.599 1.00 91.88 84 GLY A CA 1
ATOM 570 C C . GLY A 1 84 ? 14.348 -8.736 -31.266 1.00 91.88 84 GLY A C 1
ATOM 571 O O . GLY A 1 84 ? 13.351 -9.140 -30.660 1.00 91.88 84 GLY A O 1
ATOM 572 N N . ASP A 1 85 ? 15.592 -8.998 -30.864 1.00 92.25 85 ASP A N 1
ATOM 573 C CA . ASP A 1 85 ? 15.952 -9.551 -29.554 1.00 92.25 85 ASP A CA 1
ATOM 574 C C . ASP A 1 85 ? 16.433 -8.398 -28.665 1.00 92.25 85 ASP A C 1
ATOM 576 O O . ASP A 1 85 ? 17.396 -7.715 -29.008 1.00 92.25 85 ASP A O 1
ATOM 580 N N . VAL A 1 86 ? 15.707 -8.131 -27.577 1.00 95.25 86 VAL A N 1
ATOM 581 C CA . VAL A 1 86 ? 15.879 -6.928 -26.751 1.00 95.25 86 VAL A CA 1
ATOM 582 C C . VAL A 1 86 ? 15.841 -7.278 -25.271 1.00 95.25 86 VAL A C 1
ATOM 584 O O . VAL A 1 86 ? 14.969 -8.015 -24.814 1.00 95.25 86 VAL A O 1
ATOM 587 N N . GLU A 1 87 ? 16.773 -6.724 -24.503 1.00 95.00 87 GLU A N 1
ATOM 588 C CA . GLU A 1 87 ? 16.901 -6.975 -23.067 1.00 95.00 87 GLU A CA 1
ATOM 589 C C . GLU A 1 87 ? 15.840 -6.259 -22.231 1.00 95.00 87 GLU A C 1
ATOM 591 O O . GLU A 1 87 ? 15.481 -6.743 -21.156 1.00 95.00 87 GLU A O 1
ATOM 596 N N . ILE A 1 88 ? 15.395 -5.079 -22.671 1.00 96.44 88 ILE A N 1
ATOM 597 C CA . ILE A 1 88 ? 14.573 -4.172 -21.862 1.00 96.44 88 ILE A CA 1
ATOM 598 C C . ILE A 1 88 ? 13.321 -3.770 -22.637 1.00 96.44 88 ILE A C 1
ATOM 600 O O . ILE A 1 88 ? 13.410 -3.051 -23.619 1.00 96.44 88 ILE A O 1
ATOM 604 N N . LEU A 1 89 ? 12.133 -4.127 -22.161 1.00 98.31 89 LEU A N 1
ATOM 605 C CA . LEU A 1 89 ? 10.873 -3.604 -22.693 1.00 98.31 89 LEU A CA 1
ATOM 606 C C . LEU A 1 89 ? 10.270 -2.587 -21.724 1.00 98.31 89 LEU A C 1
ATOM 608 O O . LEU A 1 89 ? 9.983 -2.922 -20.574 1.00 98.31 89 LEU A O 1
ATOM 612 N N . VAL A 1 90 ? 10.003 -1.367 -22.200 1.00 98.38 90 VAL A N 1
ATOM 613 C CA . VAL A 1 90 ? 9.224 -0.365 -21.459 1.00 98.38 90 VAL A CA 1
ATOM 614 C C . VAL A 1 90 ? 7.861 -0.158 -22.127 1.00 98.38 90 VAL A C 1
ATOM 616 O O . VAL A 1 90 ? 7.721 0.539 -23.140 1.00 98.38 90 VAL A O 1
ATOM 619 N N . ASN A 1 91 ? 6.829 -0.741 -21.519 1.00 98.38 91 ASN A N 1
ATOM 620 C CA . ASN A 1 91 ? 5.425 -0.541 -21.869 1.00 98.38 91 ASN A CA 1
ATOM 621 C C . ASN A 1 91 ? 4.924 0.774 -21.255 1.00 98.38 91 ASN A C 1
ATOM 623 O O . ASN A 1 91 ? 4.423 0.803 -20.131 1.00 98.38 91 ASN A O 1
ATOM 627 N N . ASN A 1 92 ? 5.100 1.877 -21.983 1.00 97.25 92 ASN A N 1
ATOM 628 C CA . ASN A 1 92 ? 4.704 3.224 -21.576 1.00 97.25 92 ASN A CA 1
ATOM 629 C C . ASN A 1 92 ? 3.557 3.800 -22.421 1.00 97.25 92 ASN A C 1
ATOM 631 O O . ASN A 1 92 ? 2.810 4.644 -21.927 1.00 97.25 92 ASN A O 1
ATOM 635 N N . ALA A 1 93 ? 3.421 3.380 -23.679 1.00 94.12 93 ALA A N 1
ATOM 636 C CA . ALA A 1 93 ? 2.395 3.913 -24.562 1.00 94.12 93 ALA A CA 1
ATOM 637 C C . ALA A 1 93 ? 0.986 3.698 -24.001 1.00 94.12 93 ALA A C 1
ATOM 639 O O . ALA A 1 93 ? 0.673 2.669 -23.407 1.00 94.12 93 ALA A O 1
ATOM 640 N N . GLY A 1 94 ? 0.146 4.702 -24.215 1.00 91.25 94 GLY A N 1
ATOM 641 C CA . GLY A 1 94 ? -1.241 4.694 -23.803 1.00 91.25 94 GLY A CA 1
ATOM 642 C C . GLY A 1 94 ? -1.798 6.105 -23.729 1.00 91.25 94 GLY A C 1
ATOM 643 O O . GLY A 1 94 ? -1.057 7.087 -23.821 1.00 91.25 94 GLY A O 1
ATOM 644 N N . PHE A 1 95 ? -3.106 6.198 -23.549 1.00 91.00 95 PHE A N 1
ATOM 645 C CA . PHE A 1 95 ? -3.792 7.460 -23.297 1.00 91.00 95 PHE A CA 1
ATOM 646 C C . PHE A 1 95 ? -4.765 7.308 -22.130 1.00 91.00 95 PHE A C 1
ATOM 648 O O . PHE A 1 95 ? -5.007 6.201 -21.641 1.00 91.00 95 PHE A O 1
ATOM 655 N N . ALA A 1 96 ? -5.260 8.438 -21.635 1.00 89.50 96 ALA A N 1
ATOM 656 C CA . ALA A 1 96 ? -6.224 8.483 -20.551 1.00 89.50 96 ALA A CA 1
ATOM 657 C C . ALA A 1 96 ? -7.571 8.978 -21.065 1.00 89.50 96 ALA A C 1
ATOM 659 O O . ALA A 1 96 ? -7.637 9.796 -21.981 1.00 89.50 96 ALA A O 1
ATOM 660 N N . TRP A 1 97 ? -8.634 8.490 -20.438 1.00 90.56 97 TRP A N 1
ATOM 661 C CA . TRP A 1 97 ? -9.975 9.019 -20.603 1.00 90.56 97 TRP A CA 1
ATOM 662 C C . TRP A 1 97 ? -10.571 9.245 -19.217 1.00 90.56 97 TRP A C 1
ATOM 664 O O . TRP A 1 97 ? -10.475 8.368 -18.352 1.00 90.56 97 TRP A O 1
ATOM 674 N N . PHE A 1 98 ? -11.151 10.426 -19.016 1.00 87.50 98 PHE A N 1
ATOM 675 C CA . PHE A 1 98 ? -11.773 10.833 -17.765 1.00 87.50 98 PHE A CA 1
ATOM 676 C C . PHE A 1 98 ? -13.197 11.313 -18.042 1.00 87.50 98 PHE A C 1
ATOM 678 O O . PHE A 1 98 ? -13.391 12.277 -18.781 1.00 87.50 98 PHE A O 1
ATOM 685 N N . GLY A 1 99 ? -14.188 10.662 -17.443 1.00 88.44 99 GLY A N 1
ATOM 686 C CA . GLY A 1 99 ? -15.588 11.062 -17.546 1.00 88.44 99 GLY A CA 1
ATOM 687 C C . GLY A 1 99 ? -16.558 10.057 -16.913 1.00 88.44 99 GLY A C 1
ATOM 688 O O . GLY A 1 99 ? -16.153 8.943 -16.571 1.00 88.44 99 GLY A O 1
ATOM 689 N N . PRO A 1 100 ? -17.839 10.429 -16.753 1.00 89.94 100 PRO A N 1
ATOM 690 C CA . PRO A 1 100 ? -18.882 9.518 -16.284 1.00 89.94 100 PRO A CA 1
ATOM 691 C C . PRO A 1 100 ? -19.043 8.326 -17.228 1.00 89.94 100 PRO A C 1
ATOM 693 O O . PRO A 1 100 ? -19.051 8.512 -18.445 1.00 89.94 100 PRO A O 1
ATOM 696 N N . SER A 1 101 ? -19.177 7.110 -16.695 1.00 92.62 101 SER A N 1
ATOM 697 C CA . SER A 1 101 ? -19.150 5.870 -17.486 1.00 92.62 101 SER A CA 1
ATOM 698 C C . SER A 1 101 ? -20.132 5.864 -18.666 1.00 92.62 101 SER A C 1
ATOM 700 O O . SER A 1 101 ? -19.805 5.341 -19.725 1.00 92.62 101 SER A O 1
ATOM 702 N N . GLU A 1 102 ? -21.303 6.490 -18.532 1.00 93.88 102 GLU A N 1
ATOM 703 C CA . GLU A 1 102 ? -22.329 6.590 -19.576 1.00 93.88 102 GLU A CA 1
ATOM 704 C C . GLU A 1 102 ? -21.973 7.536 -20.739 1.00 93.88 102 GLU A C 1
ATOM 706 O O . GLU A 1 102 ? -22.694 7.596 -21.735 1.00 93.88 102 GLU A O 1
ATOM 711 N N . LYS A 1 103 ? -20.879 8.298 -20.623 1.00 95.94 103 LYS A N 1
ATOM 712 C CA . LYS A 1 103 ? -20.353 9.186 -21.671 1.00 95.94 103 LYS A CA 1
ATOM 713 C C . LYS A 1 103 ? -19.216 8.564 -22.476 1.00 95.94 103 LYS A C 1
ATOM 715 O O . LYS A 1 103 ? -18.795 9.167 -23.461 1.00 95.94 103 LYS A O 1
ATOM 720 N N . LEU A 1 104 ? -18.712 7.400 -22.070 1.00 96.25 104 LEU A N 1
ATOM 721 C CA . LEU A 1 104 ? -17.690 6.686 -22.821 1.00 96.25 104 LEU A CA 1
ATOM 722 C C . LEU A 1 104 ? -18.344 5.857 -23.925 1.00 96.25 104 LEU A C 1
ATOM 724 O O . LEU A 1 104 ? -19.069 4.904 -23.647 1.00 96.25 104 LEU A O 1
ATOM 728 N N . ASP A 1 105 ? -18.072 6.202 -25.180 1.00 97.06 105 ASP A N 1
ATOM 729 C CA . ASP A 1 105 ? -18.506 5.382 -26.305 1.00 97.06 105 ASP A CA 1
ATOM 730 C C . ASP A 1 105 ? -17.648 4.109 -26.445 1.00 97.06 105 ASP A C 1
ATOM 732 O O . ASP A 1 105 ? -16.482 4.061 -26.038 1.00 97.06 105 ASP A O 1
ATOM 736 N N . ALA A 1 106 ? -18.235 3.070 -27.046 1.00 96.75 106 ALA A N 1
ATOM 737 C CA . ALA A 1 106 ? -17.597 1.763 -27.197 1.00 96.75 106 ALA A CA 1
ATOM 738 C C . ALA A 1 106 ? -16.290 1.824 -28.003 1.00 96.75 106 ALA A C 1
ATOM 740 O O . ALA A 1 106 ? -15.326 1.153 -27.656 1.00 96.75 106 ALA A O 1
ATOM 741 N N . LYS A 1 107 ? -16.215 2.675 -29.033 1.00 96.50 107 LYS A N 1
ATOM 742 C CA . LYS A 1 107 ? -15.020 2.787 -29.877 1.00 96.50 107 LYS A CA 1
ATOM 743 C C . LYS A 1 107 ? -13.846 3.369 -29.089 1.00 96.50 107 LYS A C 1
ATOM 745 O O . LYS A 1 107 ? -12.726 2.878 -29.203 1.00 96.50 107 LYS A O 1
ATOM 750 N N . THR A 1 108 ? -14.090 4.399 -28.285 1.00 95.06 108 THR A N 1
ATOM 751 C CA . THR A 1 108 ? -13.075 4.998 -27.414 1.00 95.06 108 THR A CA 1
ATOM 752 C C . THR A 1 108 ? -12.645 4.014 -26.323 1.00 95.06 108 THR A C 1
ATOM 754 O O . THR A 1 108 ? -11.454 3.926 -26.020 1.00 95.06 108 THR A O 1
ATOM 757 N N . LEU A 1 109 ? -13.580 3.234 -25.765 1.00 96.75 109 LEU A N 1
ATOM 758 C CA . LEU A 1 109 ? -13.269 2.158 -24.818 1.00 96.75 109 LEU A CA 1
ATOM 759 C C . LEU A 1 109 ? -12.366 1.087 -25.452 1.00 96.75 109 LEU A C 1
ATOM 761 O O . LEU A 1 109 ? -11.335 0.744 -24.871 1.00 96.75 109 LEU A O 1
ATOM 765 N N . ASP A 1 110 ? -12.708 0.613 -26.650 1.00 97.31 110 ASP A N 1
ATOM 766 C CA . ASP A 1 110 ? -11.930 -0.385 -27.388 1.00 97.31 110 ASP A CA 1
ATOM 767 C C . ASP A 1 110 ? -10.519 0.127 -27.685 1.00 97.31 110 ASP A C 1
ATOM 769 O O . ASP A 1 110 ? -9.537 -0.562 -27.416 1.00 97.31 110 ASP A O 1
ATOM 773 N N . GLN A 1 111 ? -10.390 1.372 -28.154 1.00 95.56 111 GLN A N 1
ATOM 774 C CA . GLN A 1 111 ? -9.091 2.004 -28.399 1.00 95.56 111 GLN A CA 1
ATOM 775 C C . GLN A 1 111 ? -8.253 2.120 -27.121 1.00 95.56 111 GLN A C 1
ATOM 777 O O . GLN A 1 111 ? -7.039 1.895 -27.151 1.00 95.56 111 GLN A O 1
ATOM 782 N N . LEU A 1 112 ? -8.889 2.457 -25.996 1.00 96.19 112 LEU A N 1
ATOM 783 C CA . LEU A 1 112 ? -8.223 2.578 -24.703 1.00 96.19 112 LEU A CA 1
ATOM 784 C C . LEU A 1 112 ? -7.660 1.227 -24.251 1.00 96.19 112 LEU A C 1
ATOM 786 O O . LEU A 1 112 ? -6.504 1.154 -23.836 1.00 96.19 112 LEU A O 1
ATOM 790 N N . PHE A 1 113 ? -8.442 0.151 -24.364 1.00 98.19 113 PHE A N 1
ATOM 791 C CA . PHE A 1 113 ? -7.996 -1.199 -24.013 1.00 98.19 113 PHE A CA 1
ATOM 792 C C . PHE A 1 113 ? -6.974 -1.759 -25.006 1.00 98.19 113 PHE A C 1
ATOM 794 O O . PHE A 1 113 ? -5.995 -2.373 -24.575 1.00 98.19 113 PHE A O 1
ATOM 801 N N . ALA A 1 114 ? -7.138 -1.504 -26.304 1.00 98.06 114 ALA A N 1
ATOM 802 C CA . ALA A 1 114 ? -6.185 -1.920 -27.326 1.00 98.06 114 ALA A CA 1
ATOM 803 C C . ALA A 1 114 ? -4.791 -1.335 -27.042 1.00 98.06 114 ALA A C 1
ATOM 805 O O . ALA A 1 114 ? -3.821 -2.079 -26.886 1.00 98.06 114 ALA A O 1
ATOM 806 N N . ALA A 1 115 ? -4.710 -0.015 -26.847 1.00 96.38 115 ALA A N 1
ATOM 807 C CA . ALA A 1 115 ? -3.444 0.671 -26.611 1.00 96.38 115 ALA A CA 1
ATOM 808 C C . ALA A 1 115 ? -2.849 0.393 -25.220 1.00 96.38 115 ALA A C 1
ATOM 810 O O . ALA A 1 115 ? -1.644 0.165 -25.106 1.00 96.38 115 ALA A O 1
ATOM 811 N N . ASN A 1 116 ? -3.663 0.419 -24.157 1.00 97.75 116 ASN A N 1
ATOM 812 C CA . ASN A 1 116 ? -3.154 0.358 -22.782 1.00 97.75 116 ASN A CA 1
ATOM 813 C C . ASN A 1 116 ? -2.989 -1.070 -22.243 1.00 97.75 116 ASN A C 1
ATOM 815 O O . ASN A 1 116 ? -2.252 -1.252 -21.274 1.00 97.75 116 ASN A O 1
ATOM 819 N N . VAL A 1 117 ? -3.695 -2.061 -22.801 1.00 98.31 117 VAL A N 1
ATOM 820 C CA . VAL A 1 117 ? -3.754 -3.432 -22.259 1.00 98.31 117 VAL A CA 1
ATOM 821 C C . VAL A 1 117 ? -3.306 -4.453 -23.297 1.00 98.31 117 VAL A C 1
ATOM 823 O O . VAL A 1 117 ? -2.343 -5.184 -23.061 1.00 98.31 117 VAL A O 1
ATOM 826 N N . GLN A 1 118 ? -3.971 -4.495 -24.452 1.00 98.56 118 GLN A N 1
ATOM 827 C CA . GLN A 1 118 ? -3.716 -5.519 -25.462 1.00 98.56 118 GLN A CA 1
ATOM 828 C C . GLN A 1 118 ? -2.312 -5.387 -26.059 1.00 98.56 118 GLN A C 1
ATOM 830 O O . GLN A 1 118 ? -1.593 -6.379 -26.141 1.00 98.56 118 GLN A O 1
ATOM 835 N N . ALA A 1 119 ? -1.887 -4.179 -26.433 1.00 98.50 119 ALA A N 1
ATOM 836 C CA . ALA A 1 119 ? -0.570 -3.968 -27.021 1.00 98.50 119 ALA A CA 1
ATOM 837 C C . ALA A 1 119 ? 0.587 -4.378 -26.084 1.00 98.50 119 ALA A C 1
ATOM 839 O O . ALA A 1 119 ? 1.414 -5.178 -26.521 1.00 98.50 119 ALA A O 1
ATOM 840 N N . PRO A 1 120 ? 0.647 -3.952 -24.803 1.00 98.38 120 PRO A N 1
ATOM 841 C CA . PRO A 1 120 ? 1.635 -4.464 -23.849 1.00 98.38 120 PRO A CA 1
ATOM 842 C C . PRO A 1 120 ? 1.653 -5.991 -23.737 1.00 98.38 120 PRO A C 1
ATOM 844 O O . PRO A 1 120 ? 2.729 -6.584 -23.678 1.00 98.38 120 PRO A O 1
ATOM 847 N N . TYR A 1 121 ? 0.479 -6.630 -23.745 1.00 98.62 121 TYR A N 1
ATOM 848 C CA . TYR A 1 121 ? 0.375 -8.088 -23.707 1.00 98.62 121 TYR A CA 1
ATOM 849 C C . TYR A 1 121 ? 0.976 -8.739 -24.960 1.00 98.62 121 TYR A C 1
ATOM 851 O O . TYR A 1 121 ? 1.795 -9.649 -24.850 1.00 98.62 121 TYR A O 1
ATOM 859 N N . LEU A 1 122 ? 0.628 -8.239 -26.150 1.00 98.56 122 LEU A N 1
ATOM 860 C CA . LEU A 1 122 ? 1.142 -8.753 -27.422 1.00 98.56 122 LEU A CA 1
ATOM 861 C C . LEU A 1 122 ? 2.659 -8.572 -27.542 1.00 98.56 122 LEU A C 1
ATOM 863 O O . LEU A 1 122 ? 3.354 -9.511 -27.931 1.00 98.56 122 LEU A O 1
ATOM 867 N N . LEU A 1 123 ? 3.187 -7.413 -27.143 1.00 98.38 123 LEU A N 1
ATOM 868 C CA . LEU A 1 123 ? 4.629 -7.159 -27.128 1.00 98.38 123 LEU A CA 1
ATOM 869 C C . LEU A 1 123 ? 5.363 -8.173 -26.244 1.00 98.38 123 LEU A C 1
ATOM 871 O O . LEU A 1 123 ? 6.345 -8.773 -26.678 1.00 98.38 123 LEU A O 1
ATOM 875 N N . VAL A 1 124 ? 4.868 -8.412 -25.027 1.00 98.25 124 VAL A N 1
ATOM 876 C CA . VAL A 1 124 ? 5.460 -9.401 -24.115 1.00 98.25 124 VAL A CA 1
ATOM 877 C C . VAL A 1 124 ? 5.348 -10.815 -24.680 1.00 98.25 124 VAL A C 1
ATOM 879 O O . VAL A 1 124 ? 6.336 -11.545 -24.636 1.00 98.25 124 VAL A O 1
ATOM 882 N N . SER A 1 125 ? 4.210 -11.178 -25.282 1.00 97.06 125 SER A N 1
ATOM 883 C CA . SER A 1 125 ? 3.996 -12.516 -25.855 1.00 97.06 125 SER A CA 1
ATOM 884 C C . SER A 1 125 ? 5.009 -12.885 -26.947 1.00 97.06 125 SER A C 1
ATOM 886 O O . SER A 1 125 ? 5.341 -14.056 -27.105 1.00 97.06 125 SER A O 1
ATOM 888 N N . VAL A 1 126 ? 5.544 -11.891 -27.665 1.00 96.81 126 VAL A N 1
ATOM 889 C CA . VAL A 1 126 ? 6.546 -12.092 -28.723 1.00 96.81 126 VAL A CA 1
ATOM 890 C C . VAL A 1 126 ? 7.976 -11.946 -28.195 1.00 96.81 126 VAL A C 1
ATOM 892 O O . VAL A 1 126 ? 8.869 -12.688 -28.609 1.00 96.81 126 VAL A O 1
ATOM 895 N N . LEU A 1 127 ? 8.225 -10.984 -27.301 1.00 96.56 127 LEU A N 1
ATOM 896 C CA . LEU A 1 127 ? 9.579 -10.634 -26.860 1.00 96.56 127 LEU A CA 1
ATOM 897 C C . LEU A 1 127 ? 10.072 -11.489 -25.684 1.00 96.56 127 LEU A C 1
ATOM 899 O O . LEU A 1 127 ? 11.232 -11.902 -25.680 1.00 96.56 127 LEU A O 1
ATOM 903 N N . ALA A 1 128 ? 9.218 -11.789 -24.701 1.00 95.94 128 ALA A N 1
ATOM 904 C CA . ALA A 1 128 ? 9.633 -12.511 -23.497 1.00 95.94 128 ALA A CA 1
ATOM 905 C C . ALA A 1 128 ? 10.125 -13.944 -23.776 1.00 95.94 128 ALA A C 1
ATOM 907 O O . ALA A 1 128 ? 11.177 -14.300 -23.241 1.00 95.94 128 ALA A O 1
ATOM 908 N N . PRO A 1 129 ? 9.488 -14.754 -24.651 1.00 94.56 129 PRO A N 1
ATOM 909 C CA . PRO A 1 129 ? 9.980 -16.104 -24.940 1.00 94.56 129 PRO A CA 1
ATOM 910 C C . PRO A 1 129 ? 11.415 -16.139 -25.489 1.00 94.56 129 PRO A C 1
ATOM 912 O O . PRO A 1 129 ? 12.177 -17.047 -25.160 1.00 94.56 129 PRO A O 1
ATOM 915 N N . LYS A 1 130 ? 11.824 -15.125 -26.268 1.00 93.69 130 LYS A N 1
ATOM 916 C CA . LYS A 1 130 ? 13.204 -15.009 -26.780 1.00 93.69 130 LYS A CA 1
ATOM 917 C C . LYS A 1 130 ? 14.217 -14.835 -25.641 1.00 93.69 130 LYS A C 1
ATOM 919 O O . LYS A 1 130 ? 15.315 -15.383 -25.698 1.00 93.69 130 LYS A O 1
ATOM 924 N N . ARG A 1 131 ? 13.824 -14.115 -24.586 1.00 93.44 131 ARG A N 1
ATOM 925 C CA . ARG A 1 131 ? 14.637 -13.834 -23.394 1.00 93.44 131 ARG A CA 1
ATOM 926 C C . ARG A 1 131 ? 14.689 -14.991 -22.408 1.00 93.44 131 ARG A C 1
ATOM 928 O O . ARG A 1 131 ? 15.739 -15.233 -21.820 1.00 93.44 131 ARG A O 1
ATOM 935 N N . VAL A 1 132 ? 13.609 -15.767 -22.299 1.00 91.06 132 VAL A N 1
ATOM 936 C CA . VAL A 1 132 ? 13.575 -16.995 -21.485 1.00 91.06 132 VAL A CA 1
ATOM 937 C C . VAL A 1 132 ? 14.703 -17.945 -21.900 1.00 91.06 132 VAL A C 1
ATOM 939 O O . VAL A 1 132 ? 15.396 -18.482 -21.043 1.00 91.06 132 VAL A O 1
ATOM 942 N N . ALA A 1 133 ? 14.958 -18.087 -23.205 1.00 87.12 133 ALA A N 1
ATOM 943 C CA . ALA A 1 133 ? 16.047 -18.921 -23.721 1.00 87.12 133 ALA A CA 1
ATOM 944 C C . ALA A 1 133 ? 17.459 -18.418 -23.348 1.00 87.12 133 ALA A C 1
ATOM 946 O O . ALA A 1 133 ? 18.420 -19.184 -23.407 1.00 87.12 133 ALA A O 1
ATOM 947 N N . ARG A 1 134 ? 17.601 -17.135 -22.991 1.00 89.38 134 ARG A N 1
ATOM 948 C CA . ARG A 1 134 ? 18.871 -16.497 -22.611 1.00 89.38 134 ARG A CA 1
ATOM 949 C C . ARG A 1 134 ? 19.075 -16.408 -21.099 1.00 89.38 134 ARG A C 1
ATOM 951 O O . ARG A 1 134 ? 20.215 -16.275 -20.662 1.00 89.38 134 ARG A O 1
ATOM 958 N N . GLY A 1 135 ? 18.004 -16.518 -20.315 1.00 90.88 135 GLY A N 1
ATOM 959 C CA . GLY A 1 135 ? 18.061 -16.423 -18.858 1.00 90.88 135 GLY A CA 1
ATOM 960 C C . GLY A 1 135 ? 18.136 -14.987 -18.327 1.00 90.88 135 GLY A C 1
ATOM 961 O O . GLY A 1 135 ? 18.494 -14.789 -17.167 1.00 90.88 135 GLY A O 1
ATOM 962 N N . ASP A 1 136 ? 17.861 -13.978 -19.162 1.00 91.44 136 ASP A N 1
ATOM 963 C CA . ASP A 1 136 ? 17.937 -12.568 -18.786 1.00 91.44 136 ASP A CA 1
ATOM 964 C C . ASP A 1 136 ? 16.893 -11.703 -19.508 1.00 91.44 136 ASP A C 1
ATOM 966 O O . ASP A 1 136 ? 16.597 -11.872 -20.689 1.00 91.44 136 ASP A O 1
ATOM 970 N N . GLY A 1 137 ? 16.333 -10.726 -18.797 1.00 93.94 137 GLY A N 1
ATOM 971 C CA . GLY A 1 137 ? 15.405 -9.767 -19.389 1.00 93.94 137 GLY A CA 1
ATOM 972 C C . GLY A 1 137 ? 14.755 -8.855 -18.359 1.00 93.94 137 GLY A C 1
ATOM 973 O O . GLY A 1 137 ? 14.725 -9.152 -17.161 1.00 93.94 137 GLY A O 1
ATOM 974 N N . VAL A 1 138 ? 14.233 -7.725 -18.829 1.00 96.25 138 VAL A N 1
ATOM 975 C CA . VAL A 1 138 ? 13.555 -6.726 -18.003 1.00 96.25 138 VAL A CA 1
ATOM 976 C C . VAL A 1 138 ? 12.305 -6.228 -18.713 1.00 96.25 138 VAL A C 1
ATOM 978 O O . VAL A 1 138 ? 12.374 -5.738 -19.834 1.00 96.25 138 VAL A O 1
ATOM 981 N N . ILE A 1 139 ? 11.165 -6.292 -18.032 1.00 98.25 139 ILE A N 1
ATOM 982 C CA . ILE A 1 139 ? 9.904 -5.710 -18.494 1.00 98.25 139 ILE A CA 1
ATOM 983 C C . ILE A 1 139 ? 9.447 -4.675 -17.464 1.00 98.25 139 ILE A C 1
ATOM 985 O O . ILE A 1 139 ? 9.328 -4.965 -16.270 1.00 98.25 139 ILE A O 1
ATOM 989 N N . ILE A 1 140 ? 9.190 -3.455 -17.929 1.00 97.75 140 ILE A N 1
ATOM 990 C CA . ILE A 1 140 ? 8.724 -2.328 -17.120 1.00 97.75 140 ILE A CA 1
ATOM 991 C C . ILE A 1 140 ? 7.385 -1.859 -17.679 1.00 97.75 140 ILE A C 1
ATOM 993 O O . ILE A 1 140 ? 7.304 -1.389 -18.812 1.00 97.75 140 ILE A O 1
ATOM 997 N N . ASN A 1 141 ? 6.339 -1.937 -16.861 1.00 97.88 141 ASN A N 1
ATOM 998 C CA . ASN A 1 141 ? 5.007 -1.446 -17.200 1.00 97.88 141 ASN A CA 1
ATOM 999 C C . ASN A 1 141 ? 4.753 -0.092 -16.527 1.00 97.88 141 ASN A C 1
ATOM 1001 O O . ASN A 1 141 ? 4.870 0.028 -15.307 1.00 97.88 141 ASN A O 1
ATOM 1005 N N . ILE A 1 142 ? 4.357 0.926 -17.291 1.00 95.62 142 ILE A N 1
ATOM 1006 C CA . ILE A 1 142 ? 3.930 2.215 -16.733 1.00 95.62 142 ILE A CA 1
ATOM 1007 C C . ILE A 1 142 ? 2.428 2.152 -16.425 1.00 95.62 142 ILE A C 1
ATOM 1009 O O . ILE A 1 142 ? 1.561 2.406 -17.271 1.00 95.62 142 ILE A O 1
ATOM 1013 N N . ALA A 1 143 ? 2.134 1.785 -15.180 1.00 92.31 143 ALA A N 1
ATOM 1014 C CA . ALA A 1 143 ? 0.807 1.755 -14.584 1.00 92.31 143 ALA A CA 1
ATOM 1015 C C . ALA A 1 143 ? 0.375 3.170 -14.131 1.00 92.31 143 ALA A C 1
ATOM 1017 O O . ALA A 1 143 ? 0.709 4.173 -14.764 1.00 92.31 143 ALA A O 1
ATOM 1018 N N . SER A 1 144 ? -0.434 3.270 -13.074 1.00 86.31 144 SER A N 1
ATOM 1019 C CA . SER A 1 144 ? -0.880 4.541 -12.494 1.00 86.31 144 SER A CA 1
ATOM 1020 C C . SER A 1 144 ? -1.476 4.318 -11.105 1.00 86.31 144 SER A C 1
ATOM 1022 O O . SER A 1 144 ? -2.054 3.261 -10.854 1.00 86.31 144 SER A O 1
ATOM 1024 N N . ARG A 1 145 ? -1.445 5.347 -10.245 1.00 79.56 145 ARG A N 1
ATOM 1025 C CA . ARG A 1 145 ? -2.269 5.406 -9.020 1.00 79.56 145 ARG A CA 1
ATOM 1026 C C . ARG A 1 145 ? -3.758 5.149 -9.305 1.00 79.56 145 ARG A C 1
ATOM 1028 O O . ARG A 1 145 ? -4.441 4.553 -8.479 1.00 79.56 145 ARG A O 1
ATOM 1035 N N . ALA A 1 146 ? -4.254 5.545 -10.479 1.00 80.88 146 ALA A N 1
ATOM 1036 C CA . ALA A 1 146 ? -5.640 5.296 -10.884 1.00 80.88 146 ALA A CA 1
ATOM 1037 C C . ALA A 1 146 ? -5.995 3.796 -10.975 1.00 80.88 146 ALA A C 1
ATOM 1039 O O . ALA A 1 146 ? -7.167 3.449 -10.958 1.00 80.88 146 ALA A O 1
ATOM 1040 N N . GLY A 1 147 ? -5.001 2.901 -11.060 1.00 82.75 147 GLY A N 1
ATOM 1041 C CA . GLY A 1 147 ? -5.219 1.451 -11.062 1.00 82.75 147 GLY A CA 1
ATOM 1042 C C . GLY A 1 147 ? -5.385 0.825 -9.674 1.00 82.75 147 GLY A C 1
ATOM 1043 O O . GLY A 1 147 ? -5.671 -0.365 -9.589 1.00 82.75 147 GLY A O 1
ATOM 1044 N N . THR A 1 148 ? -5.178 1.584 -8.593 1.00 75.81 148 THR A N 1
ATOM 1045 C CA . THR A 1 148 ? -5.248 1.076 -7.209 1.00 75.81 148 THR A CA 1
ATOM 1046 C C . THR A 1 148 ? -6.243 1.829 -6.330 1.00 75.81 148 THR A C 1
ATOM 1048 O O . THR A 1 148 ? -6.532 1.373 -5.231 1.00 75.81 148 THR A O 1
ATOM 1051 N N . VAL A 1 149 ? -6.756 2.977 -6.782 1.00 70.00 149 VAL A N 1
ATOM 1052 C CA . VAL A 1 149 ? -7.698 3.817 -6.029 1.00 70.00 149 VAL A CA 1
ATOM 1053 C C . VAL A 1 149 ? -8.924 4.090 -6.892 1.00 70.00 149 VAL A C 1
ATOM 1055 O O . VAL A 1 149 ? -8.792 4.629 -7.991 1.00 70.00 149 VAL A O 1
ATOM 1058 N N . GLY A 1 150 ? -10.111 3.752 -6.384 1.00 71.38 150 GLY A N 1
ATOM 1059 C CA . GLY A 1 150 ? -11.378 4.102 -7.024 1.00 71.38 150 GLY A CA 1
ATOM 1060 C C . GLY A 1 150 ? -11.642 5.603 -6.923 1.00 71.38 150 GLY A C 1
ATOM 1061 O O . GLY A 1 150 ? -11.598 6.170 -5.834 1.00 71.38 150 GLY A O 1
ATOM 1062 N N . GLN A 1 151 ? -11.897 6.257 -8.057 1.00 68.25 151 GLN A N 1
ATOM 1063 C CA . GLN A 1 151 ? -12.269 7.671 -8.121 1.00 68.25 151 GLN A CA 1
ATOM 1064 C C . GLN A 1 151 ? -13.398 7.856 -9.142 1.00 68.25 151 GLN A C 1
ATOM 1066 O O . GLN A 1 151 ? -13.402 7.160 -10.163 1.00 68.25 151 GLN A O 1
ATOM 1071 N N . PRO A 1 152 ? -14.338 8.793 -8.922 1.00 74.00 152 PRO A N 1
ATOM 1072 C CA . PRO A 1 152 ? -15.295 9.167 -9.952 1.00 74.00 152 PRO A CA 1
ATOM 1073 C C . PRO A 1 152 ? -14.581 9.507 -11.263 1.00 74.00 152 PRO A C 1
ATOM 1075 O O . PRO A 1 152 ? -13.485 10.066 -11.260 1.00 74.00 152 PRO A O 1
ATOM 1078 N N . ASN A 1 153 ? -15.215 9.176 -12.384 1.00 83.12 153 ASN A N 1
ATOM 1079 C CA . ASN A 1 153 ? -14.748 9.482 -13.736 1.00 83.12 153 ASN A CA 1
ATOM 1080 C C . ASN A 1 153 ? -13.477 8.756 -14.219 1.00 83.12 153 ASN A C 1
ATOM 1082 O O . ASN A 1 153 ? -12.998 9.059 -15.307 1.00 83.12 153 ASN A O 1
ATOM 1086 N N . THR A 1 154 ? -12.918 7.800 -13.468 1.00 84.94 154 THR A N 1
ATOM 1087 C CA . THR A 1 154 ? -11.680 7.096 -13.864 1.00 84.94 154 THR A CA 1
ATOM 1088 C C . THR A 1 154 ? -11.882 5.624 -14.219 1.00 84.94 154 THR A C 1
ATOM 1090 O O . THR A 1 154 ? -10.903 4.957 -14.533 1.00 84.94 154 THR A O 1
ATOM 1093 N N . ALA A 1 155 ? -13.115 5.105 -14.211 1.00 90.62 155 ALA A N 1
ATOM 1094 C CA . ALA A 1 155 ? -13.402 3.666 -14.262 1.00 90.62 155 ALA A CA 1
ATOM 1095 C C . ALA A 1 155 ? -12.659 2.913 -15.385 1.00 90.62 155 ALA A C 1
ATOM 1097 O O . ALA A 1 155 ? -11.911 1.975 -15.107 1.00 90.62 155 ALA A O 1
ATOM 1098 N N . ALA A 1 156 ? -12.806 3.348 -16.642 1.00 94.69 156 ALA A N 1
ATOM 1099 C CA . ALA A 1 156 ? -12.178 2.680 -17.783 1.00 94.69 156 ALA A CA 1
ATOM 1100 C C . ALA A 1 156 ? -10.645 2.809 -17.765 1.00 94.69 156 ALA A C 1
ATOM 1102 O O . ALA A 1 156 ? -9.930 1.815 -17.894 1.00 94.69 156 ALA A O 1
ATOM 1103 N N . TYR A 1 157 ? -10.119 4.017 -17.540 1.00 93.25 157 TYR A N 1
ATOM 1104 C CA . TYR A 1 157 ? -8.673 4.242 -17.480 1.00 93.25 157 TYR A CA 1
ATOM 1105 C C . TYR A 1 157 ? -8.019 3.489 -16.313 1.00 93.25 157 TYR A C 1
ATOM 1107 O O . TYR A 1 157 ? -7.022 2.789 -16.509 1.00 93.25 157 TYR A O 1
ATOM 1115 N N . GLY A 1 158 ? -8.607 3.577 -15.121 1.00 92.88 158 GLY A N 1
ATOM 1116 C CA . GLY A 1 158 ? -8.187 2.863 -13.921 1.00 92.88 158 GLY A CA 1
ATOM 1117 C C . GLY A 1 158 ? -8.161 1.354 -14.142 1.00 92.88 158 GLY A C 1
ATOM 1118 O O . GLY A 1 158 ? -7.146 0.727 -13.843 1.00 92.88 158 GLY A O 1
ATOM 1119 N N . ALA A 1 159 ? -9.191 0.786 -14.781 1.00 96.19 159 ALA A N 1
ATOM 1120 C CA . ALA A 1 159 ? -9.210 -0.628 -15.157 1.00 96.19 159 ALA A CA 1
ATOM 1121 C C . ALA A 1 159 ? -8.018 -1.009 -16.055 1.00 96.19 159 ALA A C 1
ATOM 1123 O O . ALA A 1 159 ? -7.329 -1.991 -15.770 1.00 96.19 159 ALA A O 1
ATOM 1124 N N . THR A 1 160 ? -7.692 -0.206 -17.080 1.00 97.19 160 THR A N 1
ATOM 1125 C CA . THR A 1 160 ? -6.521 -0.493 -17.936 1.00 97.19 160 THR A CA 1
ATOM 1126 C C . THR A 1 160 ? -5.196 -0.456 -17.168 1.00 97.19 160 THR A C 1
ATOM 1128 O O . THR A 1 160 ? -4.304 -1.270 -17.409 1.00 97.19 160 THR A O 1
ATOM 1131 N N . LYS A 1 161 ? -5.052 0.450 -16.193 1.00 94.94 161 LYS A N 1
ATOM 1132 C CA . LYS A 1 161 ? -3.832 0.562 -15.378 1.00 94.94 161 LYS A CA 1
ATOM 1133 C C . LYS A 1 161 ? -3.752 -0.509 -14.287 1.00 94.94 161 LYS A C 1
ATOM 1135 O O . LYS A 1 161 ? -2.650 -0.971 -13.985 1.00 94.94 161 LYS A O 1
ATOM 1140 N N . ALA A 1 162 ? -4.889 -0.962 -13.761 1.00 94.06 162 ALA A N 1
ATOM 1141 C CA . ALA A 1 162 ? -4.975 -2.131 -12.890 1.00 94.06 162 ALA A CA 1
ATOM 1142 C C . ALA A 1 162 ? -4.565 -3.414 -13.634 1.00 94.06 162 ALA A C 1
ATOM 1144 O O . ALA A 1 162 ? -3.826 -4.232 -13.081 1.00 94.06 162 ALA A O 1
ATOM 1145 N N . ALA A 1 163 ? -4.961 -3.557 -14.906 1.00 97.94 163 ALA A N 1
ATOM 1146 C CA . ALA A 1 163 ? -4.554 -4.679 -15.751 1.00 97.94 163 ALA A CA 1
ATOM 1147 C C . ALA A 1 163 ? -3.026 -4.760 -15.897 1.00 97.94 163 ALA A C 1
ATOM 1149 O O . ALA A 1 163 ? -2.457 -5.825 -15.682 1.00 97.94 163 ALA A O 1
ATOM 1150 N N . LEU A 1 164 ? -2.337 -3.636 -16.138 1.00 96.94 164 LEU A N 1
ATOM 1151 C CA . LEU A 1 164 ? -0.865 -3.601 -16.199 1.00 96.94 164 LEU A CA 1
ATOM 1152 C C . LEU A 1 164 ? -0.189 -4.021 -14.884 1.00 96.94 164 LEU A C 1
ATOM 1154 O O . LEU A 1 164 ? 0.837 -4.705 -14.905 1.00 96.94 164 LEU A O 1
ATOM 1158 N N . ALA A 1 165 ? -0.757 -3.633 -13.739 1.00 91.06 165 ALA A N 1
ATOM 1159 C CA . ALA A 1 165 ? -0.266 -4.071 -12.433 1.00 91.06 165 ALA A CA 1
ATOM 1160 C C . ALA A 1 165 ? -0.497 -5.577 -12.217 1.00 91.06 165 ALA A C 1
ATOM 1162 O O . ALA A 1 165 ? 0.352 -6.258 -11.641 1.00 91.06 165 ALA A O 1
ATOM 1163 N N . SER A 1 166 ? -1.624 -6.106 -12.704 1.00 96.19 166 SER A N 1
ATOM 1164 C CA . SER A 1 166 ? -1.906 -7.541 -12.686 1.00 96.19 166 SER A CA 1
ATOM 1165 C C . SER A 1 166 ? -0.949 -8.318 -13.585 1.00 96.19 166 SER A C 1
ATOM 1167 O O . SER A 1 166 ? -0.339 -9.276 -13.120 1.00 96.19 166 SER A O 1
ATOM 1169 N N . PHE A 1 167 ? -0.739 -7.864 -14.823 1.00 98.25 167 PHE A N 1
ATOM 1170 C CA . PHE A 1 167 ? 0.229 -8.454 -15.744 1.00 98.25 167 PHE A CA 1
ATOM 1171 C C . PHE A 1 167 ? 1.631 -8.486 -15.148 1.00 98.25 167 PHE A C 1
ATOM 1173 O O . PHE A 1 167 ? 2.294 -9.509 -15.237 1.00 98.25 167 PHE A O 1
ATOM 1180 N N . ALA A 1 168 ? 2.069 -7.414 -14.479 1.00 95.19 168 ALA A N 1
ATOM 1181 C CA . ALA A 1 168 ? 3.379 -7.405 -13.840 1.00 95.19 168 ALA A CA 1
ATOM 1182 C C . ALA A 1 168 ? 3.535 -8.529 -12.802 1.00 95.19 168 ALA A C 1
ATOM 1184 O O . ALA A 1 168 ? 4.564 -9.198 -12.796 1.00 95.19 168 ALA A O 1
ATOM 1185 N N . ARG A 1 169 ? 2.515 -8.780 -11.968 1.00 90.31 169 ARG A N 1
ATOM 1186 C CA . ARG A 1 169 ? 2.538 -9.884 -10.992 1.00 90.31 169 ARG A CA 1
ATOM 1187 C C . ARG A 1 169 ? 2.516 -11.250 -11.675 1.00 90.31 169 ARG A C 1
ATOM 1189 O O . ARG A 1 169 ? 3.318 -12.110 -11.324 1.00 90.31 169 ARG A O 1
ATOM 1196 N N . SER A 1 170 ? 1.627 -11.437 -12.650 1.00 93.81 170 SER A N 1
ATOM 1197 C CA . SER A 1 170 ? 1.494 -12.703 -13.376 1.00 93.81 170 SER A CA 1
ATOM 1198 C C . SER A 1 170 ? 2.766 -13.048 -14.151 1.00 93.81 170 SER A C 1
ATOM 1200 O O . SER A 1 170 ? 3.300 -14.135 -13.976 1.00 93.81 170 SER A O 1
ATOM 1202 N N . TRP A 1 171 ? 3.316 -12.109 -14.921 1.00 97.88 171 TRP A N 1
ATOM 1203 C CA . TRP A 1 171 ? 4.545 -12.321 -15.687 1.00 97.88 171 TRP A CA 1
ATOM 1204 C C . TRP A 1 171 ? 5.793 -12.427 -14.811 1.00 97.88 171 TRP A C 1
ATOM 1206 O O . TRP A 1 171 ? 6.718 -13.144 -15.175 1.00 97.88 171 TRP A O 1
ATOM 1216 N N . ALA A 1 172 ? 5.844 -11.754 -13.654 1.00 84.88 172 ALA A N 1
ATOM 1217 C CA . ALA A 1 172 ? 6.927 -11.969 -12.694 1.00 84.88 172 ALA A CA 1
ATOM 1218 C C . ALA A 1 172 ? 6.915 -13.407 -12.155 1.00 84.88 172 ALA A C 1
ATOM 1220 O O . ALA A 1 172 ? 7.973 -14.020 -12.045 1.00 84.88 172 ALA A O 1
ATOM 1221 N N . ALA A 1 173 ? 5.735 -13.960 -11.856 1.00 73.00 173 ALA A N 1
ATOM 1222 C CA . ALA A 1 173 ? 5.606 -15.353 -11.434 1.00 73.00 173 ALA A CA 1
ATOM 1223 C C . ALA A 1 173 ? 5.905 -16.339 -12.579 1.00 73.00 173 ALA A C 1
ATOM 1225 O O . ALA A 1 173 ? 6.560 -17.353 -12.359 1.00 73.00 173 ALA A O 1
ATOM 1226 N N . GLU A 1 174 ? 5.456 -16.026 -13.796 1.00 92.75 174 GLU A N 1
ATOM 1227 C CA . GLU A 1 174 ? 5.612 -16.875 -14.982 1.00 92.75 174 GLU A CA 1
ATOM 1228 C C . GLU A 1 174 ? 7.061 -16.924 -15.490 1.00 92.75 174 GLU A C 1
ATOM 1230 O O . GLU A 1 174 ? 7.592 -18.003 -15.744 1.00 92.75 174 GLU A O 1
ATOM 1235 N N . TYR A 1 175 ? 7.727 -15.770 -15.609 1.00 90.25 175 TYR A N 1
ATOM 1236 C CA . TYR A 1 175 ? 9.057 -15.659 -16.225 1.00 90.25 175 TYR A CA 1
ATOM 1237 C C . TYR A 1 175 ? 10.203 -15.435 -15.231 1.00 90.25 175 TYR A C 1
ATOM 1239 O O . TYR A 1 175 ? 11.372 -15.556 -15.607 1.00 90.25 175 TYR A O 1
ATOM 1247 N N . GLY A 1 176 ? 9.899 -15.145 -13.964 1.00 85.06 176 GLY A N 1
ATOM 1248 C CA . GLY A 1 176 ? 10.891 -14.970 -12.901 1.00 85.06 176 GLY A CA 1
ATOM 1249 C C . GLY A 1 176 ? 11.852 -16.155 -12.748 1.00 85.06 176 GLY A C 1
ATOM 1250 O O . GLY A 1 176 ? 13.063 -15.926 -12.713 1.00 85.06 176 GLY A O 1
ATOM 1251 N N . PRO A 1 177 ? 11.373 -17.419 -12.743 1.00 86.19 177 PRO A N 1
ATOM 1252 C CA . PRO A 1 177 ? 12.251 -18.593 -12.703 1.00 86.19 177 PRO A CA 1
ATOM 1253 C C . PRO A 1 177 ? 13.233 -18.686 -13.881 1.00 86.19 177 PRO A C 1
ATOM 1255 O O . PRO A 1 177 ? 14.285 -19.305 -13.749 1.00 86.19 177 PRO A O 1
ATOM 1258 N N . ALA A 1 178 ? 12.916 -18.051 -15.013 1.00 87.75 178 ALA A N 1
ATOM 1259 C CA . ALA A 1 178 ? 13.773 -17.970 -16.193 1.00 87.75 178 ALA A CA 1
ATOM 1260 C C . ALA A 1 178 ? 14.671 -16.715 -16.213 1.00 87.75 178 ALA A C 1
ATOM 1262 O O . ALA A 1 178 ? 15.232 -16.379 -17.251 1.00 87.75 178 ALA A O 1
ATOM 1263 N N . GLY A 1 179 ? 14.800 -15.992 -15.095 1.00 81.94 179 GLY A N 1
ATOM 1264 C CA . GLY A 1 179 ? 15.704 -14.843 -14.966 1.00 81.94 179 GLY A CA 1
ATOM 1265 C C . GLY A 1 179 ? 15.168 -13.519 -15.524 1.00 81.94 179 GLY A C 1
ATOM 1266 O O . GLY A 1 179 ? 15.900 -12.526 -15.563 1.00 81.94 179 GLY A O 1
ATOM 1267 N N . ILE A 1 180 ? 13.890 -13.459 -15.917 1.00 94.94 180 ILE A N 1
ATOM 1268 C CA . ILE A 1 180 ? 13.257 -12.223 -16.393 1.00 94.94 180 ILE A CA 1
ATOM 1269 C C . ILE A 1 180 ? 12.641 -11.466 -15.216 1.00 94.94 180 ILE A C 1
ATOM 1271 O O . ILE A 1 180 ? 11.821 -11.992 -14.466 1.00 94.94 180 ILE A O 1
ATOM 1275 N N . ARG A 1 181 ? 12.992 -10.186 -15.079 1.00 91.25 181 ARG A N 1
ATOM 1276 C CA . ARG A 1 181 ? 12.426 -9.300 -14.054 1.00 91.25 181 ARG A CA 1
ATOM 1277 C C . ARG A 1 181 ? 11.275 -8.493 -14.631 1.00 91.25 181 ARG A C 1
ATOM 1279 O O . ARG A 1 181 ? 11.452 -7.800 -15.629 1.00 91.25 181 ARG A O 1
ATOM 1286 N N . VAL A 1 182 ? 10.130 -8.500 -13.957 1.00 95.38 182 VAL A N 1
ATOM 1287 C CA . VAL A 1 182 ? 8.946 -7.742 -14.383 1.00 95.38 182 VAL A CA 1
ATOM 1288 C C . VAL A 1 182 ? 8.473 -6.838 -13.254 1.00 95.38 182 VAL A C 1
ATOM 1290 O O . VAL A 1 182 ? 8.277 -7.301 -12.134 1.00 95.38 182 VAL A O 1
ATOM 1293 N N . ASN A 1 183 ? 8.304 -5.544 -13.532 1.00 92.00 183 ASN A N 1
ATOM 1294 C CA . ASN A 1 183 ? 7.824 -4.570 -12.551 1.00 92.00 183 ASN A CA 1
ATOM 1295 C C . ASN A 1 183 ? 6.819 -3.595 -13.170 1.00 92.00 183 ASN A C 1
ATOM 1297 O O . ASN A 1 183 ? 6.832 -3.337 -14.375 1.00 92.00 183 ASN A O 1
ATOM 1301 N N . ALA A 1 184 ? 5.976 -3.014 -12.318 1.00 92.75 184 ALA A N 1
ATOM 1302 C CA . ALA A 1 184 ? 5.100 -1.909 -12.674 1.00 92.75 184 ALA A CA 1
ATOM 1303 C C . ALA A 1 184 ? 5.492 -0.654 -11.889 1.00 92.75 184 ALA A C 1
ATOM 1305 O O . ALA A 1 184 ? 5.683 -0.706 -10.676 1.00 92.75 184 ALA A O 1
ATOM 1306 N N . ILE A 1 185 ? 5.577 0.478 -12.581 1.00 90.50 185 ILE A N 1
ATOM 1307 C CA . ILE A 1 185 ? 5.759 1.798 -11.977 1.00 90.50 185 ILE A CA 1
ATOM 1308 C C . ILE A 1 185 ? 4.406 2.499 -12.033 1.00 90.50 185 ILE A C 1
ATOM 1310 O O . ILE A 1 185 ? 3.789 2.534 -13.095 1.00 90.50 185 ILE A O 1
ATOM 1314 N N . SER A 1 186 ? 3.956 3.079 -10.919 1.00 86.44 186 SER A N 1
ATOM 1315 C CA . SER A 1 186 ? 2.672 3.790 -10.823 1.00 86.44 186 SER A CA 1
ATOM 1316 C C . SER A 1 186 ? 2.886 5.286 -10.588 1.00 86.44 186 SER A C 1
ATOM 1318 O O . SER A 1 186 ? 2.832 5.737 -9.443 1.00 86.44 186 SER A O 1
ATOM 1320 N N . PRO A 1 187 ? 3.128 6.085 -11.643 1.00 80.25 187 PRO A N 1
ATOM 1321 C CA . PRO A 1 187 ? 3.241 7.527 -11.496 1.00 80.25 187 PRO A CA 1
ATOM 1322 C C . PRO A 1 187 ? 1.946 8.153 -10.967 1.00 80.25 187 PRO A C 1
ATOM 1324 O O . PRO A 1 187 ? 0.834 7.736 -11.318 1.00 80.25 187 PRO A O 1
ATOM 1327 N N . GLY A 1 188 ? 2.112 9.200 -10.156 1.00 72.44 188 GLY A N 1
ATOM 1328 C CA . GLY A 1 188 ? 1.088 10.224 -9.963 1.00 72.44 188 GLY A CA 1
ATOM 1329 C C . GLY A 1 188 ? 1.010 11.175 -11.170 1.00 72.44 188 GLY A C 1
ATOM 1330 O O . GLY A 1 188 ? 1.610 10.903 -12.210 1.00 72.44 188 GLY A O 1
ATOM 1331 N N . PRO A 1 189 ? 0.299 12.305 -11.054 1.00 75.12 189 PRO A N 1
ATOM 1332 C CA . PRO A 1 189 ? 0.246 13.332 -12.093 1.00 75.12 189 PRO A CA 1
ATOM 1333 C C . PRO A 1 189 ? 1.652 13.846 -12.439 1.00 75.12 189 PRO A C 1
ATOM 1335 O O . PRO A 1 189 ? 2.409 14.249 -11.554 1.00 75.12 189 PRO A O 1
ATOM 1338 N N . VAL A 1 190 ? 2.007 13.845 -13.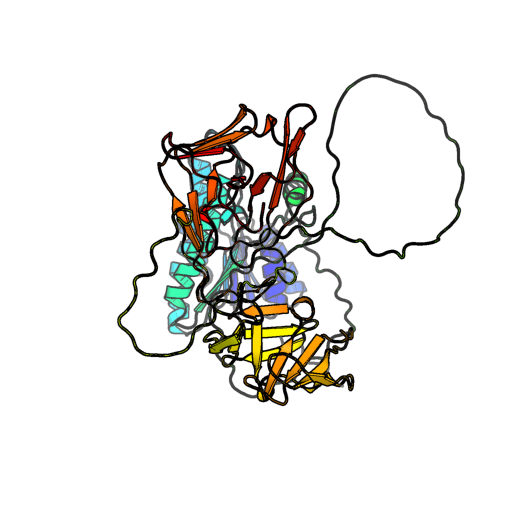726 1.00 75.25 190 VAL A N 1
ATOM 1339 C CA . VAL A 1 190 ? 3.294 14.346 -14.235 1.00 75.25 190 VAL A CA 1
ATOM 1340 C C . VAL A 1 190 ? 3.018 15.316 -15.375 1.00 75.25 190 VAL A C 1
ATOM 1342 O O . VAL A 1 190 ? 2.277 14.979 -16.298 1.00 75.25 190 VAL A O 1
ATOM 1345 N N . TYR A 1 191 ? 3.656 16.488 -15.366 1.00 75.44 191 TYR A N 1
ATOM 1346 C CA . TYR A 1 191 ? 3.563 17.427 -16.483 1.00 75.44 191 TYR A CA 1
ATOM 1347 C C . TYR A 1 191 ? 4.201 16.821 -17.733 1.00 75.44 191 TYR A C 1
ATOM 1349 O O . TYR A 1 191 ? 5.424 16.781 -17.900 1.00 75.44 191 TYR A O 1
ATOM 1357 N N . THR A 1 192 ? 3.352 16.328 -18.627 1.00 67.62 192 THR A N 1
ATOM 1358 C CA . THR A 1 192 ? 3.770 15.673 -19.868 1.00 67.62 192 THR A CA 1
ATOM 1359 C C . THR A 1 192 ? 3.374 16.463 -21.113 1.00 67.62 192 THR A C 1
ATOM 1361 O O . THR A 1 192 ? 3.946 16.213 -22.173 1.00 67.62 192 THR A O 1
ATOM 1364 N N . ASN A 1 193 ? 2.502 17.460 -20.981 1.00 65.56 193 ASN A N 1
ATOM 1365 C CA . ASN A 1 193 ? 2.016 18.317 -22.055 1.00 65.56 193 ASN A CA 1
ATOM 1366 C C . ASN A 1 193 ? 1.667 19.706 -21.487 1.00 65.56 193 ASN A C 1
ATOM 1368 O O . ASN A 1 193 ? 1.122 19.799 -20.390 1.00 65.56 193 ASN A O 1
ATOM 1372 N N . ALA A 1 194 ? 1.988 20.778 -22.218 1.00 59.25 194 ALA A N 1
ATOM 1373 C CA . ALA A 1 194 ? 1.611 22.141 -21.844 1.00 59.25 194 ALA A CA 1
ATOM 1374 C C . ALA A 1 194 ? 0.117 22.439 -22.087 1.00 59.25 194 ALA A C 1
ATOM 1376 O O . ALA A 1 194 ? -0.461 23.221 -21.342 1.00 59.25 194 ALA A O 1
ATOM 1377 N N . ALA A 1 195 ? -0.508 21.804 -23.084 1.00 50.50 195 ALA A N 1
ATOM 1378 C CA . ALA A 1 195 ? -1.914 22.006 -23.447 1.00 50.50 195 ALA A CA 1
ATOM 1379 C C . ALA A 1 195 ? -2.908 21.379 -22.451 1.00 50.50 195 ALA A C 1
ATOM 1381 O O . ALA A 1 195 ? -4.064 21.772 -22.415 1.00 50.50 195 ALA A O 1
ATOM 1382 N N . GLU A 1 196 ? -2.459 20.440 -21.617 1.00 62.28 196 GLU A N 1
ATOM 1383 C CA . GLU A 1 196 ? -3.279 19.771 -20.590 1.00 62.28 196 GLU A CA 1
ATOM 1384 C C . GLU A 1 196 ? -2.855 20.185 -19.175 1.00 62.28 196 GLU A C 1
ATOM 1386 O O . GLU A 1 196 ? -3.095 19.479 -18.195 1.00 62.28 196 GLU A O 1
ATOM 1391 N N . ARG A 1 197 ? -2.164 21.324 -19.056 1.00 70.38 197 ARG A N 1
ATOM 1392 C CA . ARG A 1 197 ? -1.564 21.755 -17.794 1.00 70.38 197 ARG A CA 1
ATOM 1393 C C . ARG A 1 197 ? -2.601 21.959 -16.692 1.00 70.38 197 ARG A C 1
ATOM 1395 O O . ARG A 1 197 ? -2.361 21.480 -15.595 1.00 70.38 197 ARG A O 1
ATOM 1402 N N . GLU A 1 198 ? -3.751 22.552 -17.003 1.00 67.00 198 GLU A N 1
ATOM 1403 C CA . GLU A 1 198 ? -4.850 22.740 -16.042 1.00 67.00 198 GLU A CA 1
ATOM 1404 C C . GLU A 1 198 ? -5.391 21.408 -15.500 1.00 67.00 198 GLU A C 1
ATOM 1406 O O . GLU A 1 198 ? -5.655 21.282 -14.307 1.00 67.00 198 GLU A O 1
ATOM 1411 N N . VAL A 1 199 ? -5.480 20.377 -16.347 1.00 67.88 199 VAL A N 1
ATOM 1412 C CA . VAL A 1 199 ? -5.889 19.027 -15.926 1.00 67.88 199 VAL A CA 1
ATOM 1413 C C . VAL A 1 199 ? -4.848 18.426 -14.981 1.00 67.88 199 VAL A C 1
ATOM 1415 O O . VAL A 1 199 ? -5.198 17.865 -13.944 1.00 67.88 199 VAL A O 1
ATOM 1418 N N . PHE A 1 200 ? -3.556 18.560 -15.298 1.00 72.50 200 PHE A N 1
ATOM 1419 C CA . PHE A 1 200 ? -2.485 18.084 -14.420 1.00 72.50 200 PHE A CA 1
ATOM 1420 C C . PHE A 1 200 ? -2.346 18.904 -13.133 1.00 72.50 200 PHE A C 1
ATOM 1422 O O . PHE A 1 200 ? -1.955 18.333 -12.117 1.00 72.50 200 PHE A O 1
ATOM 1429 N N . ASP A 1 201 ? -2.674 20.195 -13.155 1.00 73.62 201 ASP A N 1
ATOM 1430 C CA . ASP A 1 201 ? -2.724 21.054 -11.972 1.00 73.62 201 ASP A CA 1
ATOM 1431 C C . ASP A 1 201 ? -3.850 20.589 -11.039 1.00 73.62 201 ASP A C 1
ATOM 1433 O O . ASP A 1 201 ? -3.573 20.251 -9.890 1.00 73.62 201 ASP A O 1
ATOM 1437 N N . SER A 1 202 ? -5.071 20.416 -11.560 1.00 69.75 202 SER A N 1
ATOM 1438 C CA . SER A 1 202 ? -6.219 19.900 -10.797 1.00 69.75 202 SER A CA 1
ATOM 1439 C C . SER A 1 202 ? -5.971 18.493 -10.239 1.00 69.75 202 SER A C 1
ATOM 1441 O O . SER A 1 202 ? -6.211 18.221 -9.065 1.00 69.75 202 SER A O 1
ATOM 1443 N N . LEU A 1 203 ? -5.405 17.584 -11.039 1.00 66.81 203 LEU A N 1
ATOM 1444 C CA . LEU A 1 203 ? -4.998 16.271 -10.534 1.00 66.81 203 LEU A CA 1
ATOM 1445 C C . LEU A 1 203 ? -3.869 16.388 -9.498 1.00 66.81 203 LEU A C 1
ATOM 1447 O O . LEU A 1 203 ? -3.826 15.612 -8.543 1.00 66.81 203 LEU A O 1
ATOM 1451 N N . GLY A 1 204 ? -2.957 17.344 -9.674 1.00 66.25 204 GLY A N 1
ATOM 1452 C CA . GLY A 1 204 ? -1.858 17.656 -8.765 1.00 66.25 204 GLY A CA 1
ATOM 1453 C C . GLY A 1 204 ? -2.331 18.091 -7.380 1.00 66.25 204 GLY A C 1
ATOM 1454 O O . GLY A 1 204 ? -1.744 17.651 -6.390 1.00 66.25 204 GLY A O 1
ATOM 1455 N N . GLU A 1 205 ? -3.415 18.862 -7.294 1.00 71.00 205 GLU A N 1
ATOM 1456 C CA . GLU A 1 205 ? -4.065 19.250 -6.031 1.00 71.00 205 GLU A CA 1
ATOM 1457 C C . GLU A 1 205 ? -4.520 18.030 -5.216 1.00 71.00 205 GLU A C 1
ATOM 1459 O O . GLU A 1 205 ? -4.494 18.054 -3.990 1.00 71.00 205 GLU A O 1
ATOM 1464 N N . THR A 1 206 ? -4.845 16.914 -5.881 1.00 60.12 206 THR A N 1
ATOM 1465 C CA . THR A 1 206 ? -5.204 15.645 -5.214 1.00 60.12 206 THR A CA 1
ATOM 1466 C C . THR A 1 206 ? -3.994 14.824 -4.738 1.00 60.12 206 THR A C 1
ATOM 1468 O O . THR A 1 206 ? -4.140 13.700 -4.232 1.00 60.12 206 THR A O 1
ATOM 1471 N N . THR A 1 207 ? -2.775 15.326 -4.949 1.00 60.22 207 THR A N 1
ATOM 1472 C CA . THR A 1 207 ? -1.535 14.717 -4.455 1.00 60.22 207 THR A CA 1
ATOM 1473 C C . THR A 1 207 ? -1.090 15.390 -3.166 1.00 60.22 207 THR A C 1
ATOM 1475 O O . THR A 1 207 ? -1.360 16.563 -2.939 1.00 60.22 207 THR A O 1
ATOM 1478 N N . VAL A 1 208 ? -0.306 14.682 -2.354 1.00 51.91 208 VAL A N 1
ATOM 1479 C CA . VAL A 1 208 ? 0.234 15.238 -1.101 1.00 51.91 208 VAL A CA 1
ATOM 1480 C C . VAL A 1 208 ? 1.101 16.484 -1.328 1.00 51.91 208 VAL A C 1
ATOM 1482 O O . VAL A 1 208 ? 1.172 17.352 -0.470 1.00 51.91 208 VAL A O 1
ATOM 1485 N N . LEU A 1 209 ? 1.753 16.599 -2.489 1.00 61.06 209 LEU A N 1
ATOM 1486 C CA . LEU A 1 209 ? 2.581 17.764 -2.815 1.00 61.06 209 LEU A CA 1
ATOM 1487 C C . LEU A 1 209 ? 1.763 18.952 -3.346 1.00 61.06 209 LEU A C 1
ATOM 1489 O O . LEU A 1 209 ? 2.358 19.988 -3.639 1.00 61.06 209 LEU A O 1
ATOM 1493 N N . GLY A 1 210 ? 0.445 18.796 -3.529 1.00 69.38 210 GLY A N 1
ATOM 1494 C CA . GLY A 1 210 ? -0.437 19.815 -4.103 1.00 69.38 210 GLY A CA 1
ATOM 1495 C C . GLY A 1 210 ? -0.053 20.236 -5.526 1.00 69.38 210 GLY A C 1
ATOM 1496 O O . GLY A 1 210 ? -0.388 21.334 -5.954 1.00 69.38 210 GLY A O 1
ATOM 1497 N N . ARG A 1 211 ? 0.721 19.410 -6.245 1.00 74.19 211 ARG A N 1
ATOM 1498 C CA . ARG A 1 211 ? 1.206 19.697 -7.602 1.00 74.19 211 ARG A CA 1
ATOM 1499 C C . ARG A 1 211 ? 1.545 18.424 -8.363 1.00 74.19 211 ARG A C 1
ATOM 1501 O O . ARG A 1 211 ? 1.929 17.416 -7.768 1.00 74.19 211 ARG A O 1
ATOM 1508 N N . ALA A 1 212 ? 1.531 18.498 -9.689 1.00 76.19 212 ALA A N 1
ATOM 1509 C CA . ALA A 1 212 ? 2.102 17.442 -10.515 1.00 76.19 212 ALA A CA 1
ATOM 1510 C C . ALA A 1 212 ? 3.646 17.439 -10.465 1.00 76.19 212 ALA A C 1
ATOM 1512 O O . ALA A 1 212 ? 4.316 18.436 -10.153 1.00 76.19 212 ALA A O 1
ATOM 1513 N N . ALA A 1 213 ? 4.239 16.286 -10.770 1.00 73.06 213 ALA A N 1
ATOM 1514 C CA . ALA A 1 213 ? 5.685 16.136 -10.877 1.00 73.06 213 ALA A CA 1
ATOM 1515 C C . ALA A 1 213 ? 6.223 16.821 -12.147 1.00 73.06 213 ALA A C 1
ATOM 1517 O O . ALA A 1 213 ? 5.597 16.788 -13.209 1.00 73.06 213 ALA A O 1
ATOM 1518 N N . SER A 1 214 ? 7.406 17.434 -12.050 1.00 67.44 214 SER A N 1
ATOM 1519 C CA . SER A 1 214 ? 8.100 18.053 -13.183 1.00 67.44 214 SER A CA 1
ATOM 1520 C C . SER A 1 214 ? 9.053 17.060 -13.861 1.00 67.44 214 SER A C 1
ATOM 1522 O O . SER A 1 214 ? 9.554 16.133 -13.232 1.00 67.44 214 SER A O 1
ATOM 1524 N N . ARG A 1 215 ? 9.340 17.271 -15.156 1.00 58.75 215 ARG A N 1
ATOM 1525 C CA . ARG A 1 215 ? 10.320 16.460 -15.909 1.00 58.75 215 ARG A CA 1
ATOM 1526 C C . ARG A 1 215 ? 11.779 16.728 -15.529 1.00 58.75 215 ARG A C 1
ATOM 1528 O O . ARG A 1 215 ? 12.641 15.917 -15.847 1.00 58.75 215 ARG A O 1
ATOM 1535 N N . LYS A 1 216 ? 12.087 17.885 -14.932 1.00 44.81 216 LYS A N 1
ATOM 1536 C CA . LYS A 1 216 ? 13.473 18.259 -14.624 1.00 44.81 216 LYS A CA 1
ATOM 1537 C C . LYS A 1 216 ? 13.940 17.524 -13.373 1.00 44.81 216 LYS A C 1
ATOM 1539 O O . LYS A 1 216 ? 13.301 17.607 -12.328 1.00 44.81 216 LYS A O 1
ATOM 1544 N N . ARG A 1 217 ? 15.100 16.874 -13.480 1.00 36.59 217 ARG A N 1
ATOM 1545 C CA . ARG A 1 217 ? 15.881 16.402 -12.337 1.00 36.59 217 ARG A CA 1
ATOM 1546 C C . ARG A 1 217 ? 16.079 17.593 -11.392 1.00 36.59 217 ARG A C 1
ATOM 1548 O O . ARG A 1 217 ? 16.593 18.627 -11.817 1.00 36.59 217 ARG A O 1
ATOM 1555 N N . SER A 1 218 ? 15.642 17.472 -10.136 1.00 27.95 218 SER A N 1
ATOM 1556 C CA . SER A 1 218 ? 16.090 18.400 -9.091 1.00 27.95 218 SER A CA 1
ATOM 1557 C C . SER A 1 218 ? 17.618 18.421 -9.142 1.00 27.95 218 SER A C 1
ATOM 1559 O O . SER A 1 218 ? 18.198 17.330 -9.216 1.00 27.95 218 SER A O 1
ATOM 1561 N N . PRO A 1 219 ? 18.291 19.584 -9.143 1.00 27.50 219 PRO A N 1
ATOM 1562 C CA . PRO A 1 219 ? 19.739 19.591 -9.065 1.00 27.50 219 PRO A CA 1
ATOM 1563 C C . PRO A 1 219 ? 20.110 18.908 -7.747 1.00 27.50 219 PRO A C 1
ATOM 1565 O O . PRO A 1 219 ? 19.859 19.438 -6.669 1.00 27.50 219 PRO A O 1
ATOM 1568 N N . ARG A 1 220 ? 20.635 17.680 -7.825 1.00 29.67 220 ARG A N 1
ATOM 1569 C CA . ARG A 1 220 ? 21.428 17.136 -6.726 1.00 29.67 220 ARG A CA 1
ATOM 1570 C C . ARG A 1 220 ? 22.689 17.982 -6.714 1.00 29.67 220 ARG A C 1
ATOM 1572 O O . ARG A 1 220 ? 23.403 17.994 -7.715 1.00 29.67 220 ARG A O 1
ATOM 1579 N N . SER A 1 221 ? 22.933 18.686 -5.616 1.00 28.05 221 SER A N 1
ATOM 1580 C CA . SER A 1 221 ? 24.269 19.161 -5.279 1.00 28.05 221 SER A CA 1
ATOM 1581 C C . SER A 1 221 ? 25.224 17.974 -5.407 1.00 28.05 221 SER A C 1
ATOM 1583 O O . SER A 1 221 ? 25.027 16.943 -4.765 1.00 28.05 221 SER A O 1
ATOM 1585 N N . SER A 1 222 ? 26.203 18.085 -6.296 1.00 29.84 222 SER A N 1
ATOM 1586 C CA . SER A 1 222 ? 27.185 17.042 -6.600 1.00 29.84 222 SER A CA 1
ATOM 1587 C C . SER A 1 222 ? 28.213 16.812 -5.488 1.00 29.84 222 SER A C 1
ATOM 1589 O O . SER A 1 222 ? 29.051 15.931 -5.629 1.00 29.84 222 SER A O 1
ATOM 1591 N N . ASP A 1 223 ? 28.122 17.528 -4.369 1.00 31.39 223 ASP A N 1
ATOM 1592 C CA . ASP A 1 223 ? 29.083 17.443 -3.273 1.00 31.39 223 ASP A CA 1
ATOM 1593 C C . ASP A 1 223 ? 28.412 16.838 -2.036 1.00 31.39 223 ASP A C 1
ATOM 1595 O O . ASP A 1 223 ? 27.836 17.566 -1.233 1.00 31.39 223 ASP A O 1
ATOM 1599 N N . SER A 1 224 ? 28.399 15.501 -1.932 1.00 29.69 224 SER A N 1
ATOM 1600 C CA . SER A 1 224 ? 28.302 14.703 -0.680 1.00 29.69 224 SER A CA 1
ATOM 1601 C C . SER A 1 224 ? 27.774 13.281 -0.931 1.00 29.69 224 SER A C 1
ATOM 1603 O O . SER A 1 224 ? 26.753 12.862 -0.397 1.00 29.69 224 SER A O 1
ATOM 1605 N N . TRP A 1 225 ? 28.474 12.483 -1.740 1.00 23.80 225 TRP A N 1
ATOM 1606 C CA . TRP A 1 225 ? 28.381 11.024 -1.614 1.00 23.80 225 TRP A CA 1
ATOM 1607 C C . TRP A 1 225 ? 29.690 10.385 -2.090 1.00 23.80 225 TRP A C 1
ATOM 1609 O O . TRP A 1 225 ? 30.156 10.735 -3.177 1.00 23.80 225 TRP A O 1
ATOM 1619 N N . PRO A 1 226 ? 30.320 9.484 -1.318 1.00 28.27 226 PRO A N 1
ATOM 1620 C CA . PRO A 1 226 ? 31.537 8.821 -1.765 1.00 28.27 226 PRO A CA 1
ATOM 1621 C C . PRO A 1 226 ? 31.201 7.794 -2.863 1.00 28.27 226 PRO A C 1
ATOM 1623 O O . PRO A 1 226 ? 30.104 7.228 -2.866 1.00 28.27 226 PRO A O 1
ATOM 1626 N N . PRO A 1 227 ? 32.115 7.524 -3.810 1.00 26.58 227 PRO A N 1
ATOM 1627 C CA . PRO A 1 227 ? 31.864 6.552 -4.868 1.00 26.58 227 PRO A CA 1
ATOM 1628 C C . PRO A 1 227 ? 31.719 5.131 -4.287 1.00 26.58 227 PRO A C 1
ATOM 1630 O O . PRO A 1 227 ? 32.379 4.803 -3.297 1.00 26.58 227 PRO A O 1
ATOM 1633 N N . PRO A 1 228 ? 30.883 4.260 -4.884 1.00 29.70 228 PRO A N 1
ATOM 1634 C CA . PRO A 1 228 ? 30.711 2.895 -4.403 1.00 29.70 228 PRO A CA 1
ATOM 1635 C C . PRO A 1 228 ? 32.005 2.091 -4.589 1.00 29.70 228 PRO A C 1
ATOM 1637 O O . PRO A 1 228 ? 32.623 2.097 -5.655 1.00 29.70 228 PRO A O 1
ATOM 1640 N N . ALA A 1 229 ? 32.415 1.377 -3.541 1.00 27.12 229 ALA A N 1
ATOM 1641 C CA . ALA A 1 229 ? 33.554 0.469 -3.590 1.00 27.12 229 ALA A CA 1
ATOM 1642 C C . ALA A 1 229 ? 33.290 -0.680 -4.582 1.00 27.12 229 ALA A C 1
ATOM 1644 O O . ALA A 1 229 ? 32.259 -1.352 -4.505 1.00 27.12 229 ALA A O 1
ATOM 1645 N N . ARG A 1 230 ? 34.246 -0.941 -5.488 1.00 28.22 230 ARG A N 1
ATOM 1646 C CA . ARG A 1 230 ? 34.260 -2.146 -6.336 1.00 28.22 230 ARG A CA 1
ATOM 1647 C C . ARG A 1 230 ? 34.218 -3.387 -5.441 1.00 28.22 230 ARG A C 1
ATOM 1649 O O . ARG A 1 230 ? 35.189 -3.674 -4.747 1.00 28.22 230 ARG A O 1
ATOM 1656 N N . ARG A 1 231 ? 33.121 -4.146 -5.485 1.00 27.53 231 ARG A N 1
ATOM 1657 C CA . ARG A 1 231 ? 33.046 -5.496 -4.911 1.00 27.53 231 ARG A CA 1
ATOM 1658 C C . ARG A 1 231 ? 33.277 -6.530 -6.008 1.00 27.53 231 ARG A C 1
ATOM 1660 O O . ARG A 1 231 ? 32.439 -6.735 -6.875 1.00 27.53 231 ARG A O 1
ATOM 1667 N N . THR A 1 232 ? 34.419 -7.199 -5.938 1.00 28.19 232 THR A N 1
ATOM 1668 C CA . THR A 1 232 ? 34.697 -8.476 -6.598 1.00 28.19 232 THR A CA 1
ATOM 1669 C C . THR A 1 232 ? 34.114 -9.604 -5.741 1.00 28.19 232 THR A C 1
ATOM 1671 O O . THR A 1 232 ? 34.748 -9.993 -4.765 1.00 28.19 232 THR A O 1
ATOM 1674 N N . SER A 1 233 ? 32.892 -10.069 -6.031 1.00 25.31 233 SER A N 1
ATOM 1675 C CA . SER A 1 233 ? 32.300 -11.372 -5.628 1.00 25.31 233 SER A CA 1
ATOM 1676 C C . SER A 1 233 ? 30.848 -11.466 -6.136 1.00 25.31 233 SER A C 1
ATOM 1678 O O . SER A 1 233 ? 30.194 -10.425 -6.221 1.00 25.31 233 SER A O 1
ATOM 1680 N N . PRO A 1 234 ? 30.334 -12.664 -6.487 1.00 26.39 234 PRO A N 1
ATOM 1681 C CA . PRO A 1 234 ? 29.043 -12.827 -7.159 1.00 26.39 234 PRO A CA 1
ATOM 1682 C C . PRO A 1 234 ? 27.881 -12.366 -6.266 1.00 26.39 234 PRO A C 1
ATOM 1684 O O . PRO A 1 234 ? 27.849 -12.651 -5.069 1.00 26.39 234 PRO A O 1
ATOM 1687 N N . ALA A 1 235 ? 26.955 -11.601 -6.847 1.00 26.22 235 ALA A N 1
ATOM 1688 C CA . ALA A 1 235 ? 25.851 -10.958 -6.140 1.00 26.22 235 ALA A CA 1
ATOM 1689 C C . ALA A 1 235 ? 24.830 -11.982 -5.596 1.00 26.22 235 ALA A C 1
ATOM 1691 O O . ALA A 1 235 ? 24.483 -12.921 -6.315 1.00 26.22 235 ALA A O 1
ATOM 1692 N N . PRO A 1 236 ? 24.300 -11.800 -4.371 1.00 26.73 236 PRO A N 1
ATOM 1693 C CA . PRO A 1 236 ? 23.168 -12.579 -3.893 1.00 26.73 236 PRO A CA 1
ATOM 1694 C C . PRO A 1 236 ? 21.879 -12.124 -4.597 1.00 26.73 236 PRO A C 1
ATOM 1696 O O . PRO A 1 236 ? 21.660 -10.939 -4.855 1.00 26.73 236 PRO A O 1
ATOM 1699 N N . THR A 1 237 ? 21.042 -13.103 -4.919 1.00 27.44 237 THR A N 1
ATOM 1700 C CA . THR A 1 237 ? 19.733 -12.995 -5.568 1.00 27.44 237 THR A CA 1
ATOM 1701 C C . THR A 1 237 ? 18.760 -12.127 -4.765 1.00 27.44 237 THR A C 1
ATOM 1703 O O . THR A 1 237 ? 18.497 -12.408 -3.597 1.00 27.44 237 THR A O 1
ATOM 1706 N N . TRP A 1 238 ? 18.199 -11.098 -5.402 1.00 25.09 238 TRP A N 1
ATOM 1707 C CA . TRP A 1 238 ? 17.115 -10.273 -4.858 1.00 25.09 238 TRP A CA 1
ATOM 1708 C C . TRP A 1 238 ? 15.752 -10.891 -5.214 1.00 25.09 238 TRP A C 1
ATOM 1710 O O . TRP A 1 238 ? 15.574 -11.277 -6.372 1.00 25.09 238 TRP A O 1
ATOM 1720 N N . PRO A 1 239 ? 14.779 -10.969 -4.287 1.00 26.52 239 PRO A N 1
ATOM 1721 C CA . PRO A 1 239 ? 13.440 -11.435 -4.616 1.00 26.52 239 PRO A CA 1
ATOM 1722 C C . PRO A 1 239 ? 12.679 -10.378 -5.425 1.00 26.52 239 PRO A C 1
ATOM 1724 O O . PRO A 1 239 ? 12.660 -9.185 -5.119 1.00 26.52 239 PRO A O 1
ATOM 1727 N N . SER A 1 240 ? 12.050 -10.838 -6.498 1.00 32.12 240 SER A N 1
ATOM 1728 C CA . SER A 1 240 ? 11.202 -10.068 -7.395 1.00 32.12 240 SER A CA 1
ATOM 1729 C C . SER A 1 240 ? 9.803 -9.880 -6.811 1.00 32.12 240 SER A C 1
ATOM 1731 O O . SER A 1 240 ? 8.926 -10.683 -7.091 1.00 32.12 240 SER A O 1
ATOM 1733 N N . THR A 1 241 ? 9.592 -8.796 -6.062 1.00 30.86 241 THR A N 1
ATOM 1734 C CA . THR A 1 241 ? 8.294 -8.108 -5.906 1.00 30.86 241 THR A CA 1
ATOM 1735 C C . THR A 1 241 ? 8.528 -6.714 -5.318 1.00 30.86 241 THR A C 1
ATOM 1737 O O . THR A 1 241 ? 8.789 -6.588 -4.128 1.00 30.86 241 THR A O 1
ATOM 1740 N N . ALA A 1 242 ? 8.400 -5.655 -6.121 1.00 27.70 242 ALA A N 1
ATOM 1741 C CA . ALA A 1 242 ? 8.281 -4.292 -5.601 1.00 27.70 242 ALA A CA 1
ATOM 1742 C C . ALA A 1 242 ? 7.315 -3.476 -6.470 1.00 27.70 242 ALA A C 1
ATOM 1744 O O . ALA A 1 242 ? 7.694 -2.880 -7.474 1.00 27.70 242 ALA A O 1
ATOM 1745 N N . ALA A 1 243 ? 6.049 -3.425 -6.058 1.00 27.84 243 ALA A N 1
ATOM 1746 C CA . ALA A 1 243 ? 5.206 -2.266 -6.319 1.00 27.84 243 ALA A CA 1
ATOM 1747 C C . ALA A 1 243 ? 5.341 -1.360 -5.088 1.00 27.84 243 ALA A C 1
ATOM 1749 O O . ALA A 1 243 ? 4.623 -1.537 -4.112 1.00 27.84 243 ALA A O 1
ATOM 1750 N N . ALA A 1 244 ? 6.316 -0.450 -5.096 1.00 25.70 244 ALA A N 1
ATOM 1751 C CA . ALA A 1 244 ? 6.520 0.492 -3.998 1.00 25.70 244 ALA A CA 1
ATOM 1752 C C . ALA A 1 244 ? 5.720 1.784 -4.259 1.00 25.70 244 ALA A C 1
ATOM 1754 O O . ALA A 1 244 ? 6.047 2.510 -5.204 1.00 25.70 244 ALA A O 1
ATOM 1755 N N . PRO A 1 245 ? 4.686 2.117 -3.465 1.00 26.42 245 PRO A N 1
ATOM 1756 C CA . PRO A 1 245 ? 4.207 3.489 -3.373 1.00 26.42 245 PRO A CA 1
ATOM 1757 C C . PRO A 1 245 ? 5.212 4.314 -2.553 1.00 26.42 245 PRO A C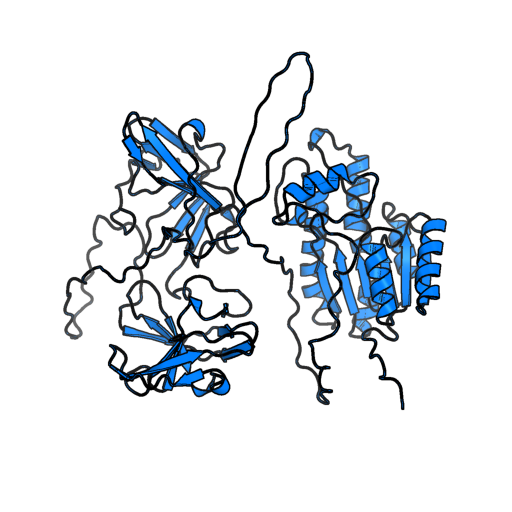 1
ATOM 1759 O O . PRO A 1 245 ? 5.638 3.907 -1.476 1.00 26.42 245 PRO A O 1
ATOM 1762 N N . ALA A 1 246 ? 5.607 5.481 -3.064 1.00 24.81 246 ALA A N 1
ATOM 1763 C CA . ALA A 1 246 ? 6.416 6.427 -2.301 1.00 24.81 246 ALA A CA 1
ATOM 1764 C C . ALA A 1 246 ? 5.568 7.052 -1.169 1.00 24.81 246 ALA A C 1
ATOM 1766 O O . ALA A 1 246 ? 4.454 7.507 -1.450 1.00 24.81 246 ALA A O 1
ATOM 1767 N N . PRO A 1 247 ? 6.064 7.121 0.081 1.00 22.36 247 PRO A N 1
ATOM 1768 C CA . PRO A 1 247 ? 5.371 7.810 1.160 1.00 22.36 247 PRO A CA 1
ATOM 1769 C C . PRO A 1 247 ? 5.556 9.322 0.993 1.00 22.36 247 PRO A C 1
ATOM 1771 O O . PRO A 1 247 ? 6.680 9.805 0.890 1.00 22.36 247 PRO A O 1
ATOM 1774 N N . ASN A 1 248 ? 4.461 10.081 0.987 1.00 26.69 248 ASN A N 1
ATOM 1775 C CA . ASN A 1 248 ? 4.511 11.520 1.221 1.00 26.69 248 ASN A CA 1
ATOM 1776 C C . ASN A 1 248 ? 3.638 11.827 2.439 1.00 26.69 248 ASN A C 1
ATOM 1778 O O . ASN A 1 248 ? 2.423 11.656 2.405 1.00 26.69 248 ASN A O 1
ATOM 1782 N N . THR A 1 249 ? 4.273 12.314 3.495 1.00 21.70 249 THR A N 1
ATOM 1783 C CA . THR A 1 249 ? 3.670 12.991 4.642 1.00 21.70 249 THR A CA 1
ATOM 1784 C C . THR A 1 249 ? 4.270 14.391 4.697 1.00 21.70 249 THR A C 1
ATOM 1786 O O . THR A 1 249 ? 5.485 14.533 4.603 1.00 21.70 249 THR A O 1
ATOM 1789 N N . THR A 1 250 ? 3.435 15.429 4.808 1.00 23.70 250 THR A N 1
ATOM 1790 C CA . THR A 1 250 ? 3.549 16.553 5.764 1.00 23.70 250 THR A CA 1
ATOM 1791 C C . THR A 1 250 ? 2.317 17.456 5.604 1.00 23.70 250 THR A C 1
ATOM 1793 O O . THR A 1 250 ? 1.879 17.760 4.499 1.00 23.70 250 THR A O 1
ATOM 1796 N N . ILE A 1 251 ? 1.759 17.833 6.749 1.00 22.45 251 ILE A N 1
ATOM 1797 C CA . ILE A 1 251 ? 0.508 18.552 7.002 1.00 22.45 251 ILE A CA 1
ATOM 1798 C C . ILE A 1 251 ? 0.613 20.041 6.624 1.00 22.45 251 ILE A C 1
ATOM 1800 O O . ILE A 1 251 ? 1.606 20.692 6.939 1.00 22.45 251 ILE A O 1
ATOM 1804 N N . GLY A 1 252 ? -0.451 20.598 6.032 1.00 22.09 252 GLY A N 1
ATOM 1805 C CA . GLY A 1 252 ? -0.615 22.030 5.760 1.00 22.09 252 GLY A CA 1
ATOM 1806 C C . GLY A 1 252 ? -2.092 22.428 5.642 1.00 22.09 252 GLY A C 1
ATOM 1807 O O . GLY A 1 252 ? -2.755 22.135 4.660 1.00 22.09 252 GLY A O 1
ATOM 1808 N N . THR A 1 253 ? -2.581 23.061 6.703 1.00 22.30 253 THR A N 1
ATOM 1809 C CA . THR A 1 253 ? -3.912 23.603 7.041 1.00 22.30 253 THR A CA 1
ATOM 1810 C C . THR A 1 253 ? -4.767 24.305 5.958 1.00 22.30 253 THR A C 1
ATOM 1812 O O . THR A 1 253 ? -4.271 25.073 5.145 1.00 22.30 253 THR A O 1
ATOM 1815 N N . ARG A 1 254 ? -6.090 24.082 6.095 1.00 25.72 254 ARG A N 1
ATOM 1816 C CA . ARG A 1 254 ? -7.298 24.552 5.365 1.00 25.72 254 ARG A CA 1
ATOM 1817 C C . ARG A 1 254 ? -7.407 26.057 5.022 1.00 25.72 254 ARG A C 1
ATOM 1819 O O . ARG A 1 254 ? -7.032 26.885 5.844 1.00 25.72 254 ARG A O 1
ATOM 1826 N N . HIS A 1 255 ? -8.162 26.377 3.954 1.00 23.27 255 HIS A N 1
ATOM 1827 C CA . HIS A 1 255 ? -9.497 27.015 4.069 1.00 23.27 255 HIS A CA 1
ATOM 1828 C C . HIS A 1 255 ? -10.357 26.896 2.786 1.00 23.27 255 HIS A C 1
ATOM 1830 O O . HIS A 1 255 ? -9.894 27.185 1.689 1.00 23.27 255 HIS A O 1
ATOM 1836 N N . HIS A 1 256 ? -11.619 26.485 2.972 1.00 23.33 256 HIS A N 1
ATOM 1837 C CA . HIS A 1 256 ? -12.730 26.501 2.008 1.00 23.33 256 HIS A CA 1
ATOM 1838 C C . HIS A 1 256 ? -13.440 27.876 2.008 1.00 23.33 256 HIS A C 1
ATOM 1840 O O . HIS A 1 256 ? -13.674 28.407 3.091 1.00 23.33 256 HIS A O 1
ATOM 1846 N N . GLU A 1 257 ? -13.744 28.381 0.798 1.00 26.34 257 GLU A N 1
ATOM 1847 C CA . GLU A 1 257 ? -15.043 28.885 0.266 1.00 26.34 257 GLU A CA 1
ATOM 1848 C C . GLU A 1 257 ? -15.906 29.910 1.067 1.00 26.34 257 GLU A C 1
ATOM 1850 O O . GLU A 1 257 ? -15.926 29.896 2.286 1.00 26.34 257 GLU A O 1
ATOM 1855 N N . HIS A 1 258 ? -16.689 30.856 0.507 1.00 26.05 258 HIS A N 1
ATOM 1856 C CA . HIS A 1 258 ? -17.476 30.922 -0.741 1.00 26.05 258 HIS A CA 1
ATOM 1857 C C . HIS A 1 258 ? -17.880 32.378 -1.137 1.00 26.05 258 HIS A C 1
ATOM 1859 O O . HIS A 1 258 ? -18.110 33.229 -0.285 1.00 26.05 258 HIS A O 1
ATOM 1865 N N . LEU A 1 259 ? -18.054 32.590 -2.454 1.00 24.23 259 LEU A N 1
ATOM 1866 C CA . LEU A 1 259 ? -19.098 33.336 -3.208 1.00 24.23 259 LEU A CA 1
ATOM 1867 C C . LEU A 1 259 ? -19.833 34.567 -2.600 1.00 24.23 259 LEU A C 1
ATOM 1869 O O . LEU A 1 259 ? -20.646 34.414 -1.695 1.00 24.23 259 LEU A O 1
ATOM 1873 N N . ARG A 1 260 ? -19.801 35.723 -3.298 1.00 22.39 260 ARG A N 1
ATOM 1874 C CA . ARG A 1 260 ? -20.880 36.246 -4.194 1.00 22.39 260 ARG A CA 1
ATOM 1875 C C . ARG A 1 260 ? -20.569 37.656 -4.755 1.00 22.39 260 ARG A C 1
ATOM 1877 O O . ARG A 1 260 ? -19.696 38.365 -4.280 1.00 22.39 260 ARG A O 1
ATOM 1884 N N . ALA A 1 261 ? -21.284 37.982 -5.833 1.00 22.52 261 ALA A N 1
ATOM 1885 C CA . ALA A 1 261 ? -21.128 39.070 -6.804 1.00 22.52 261 ALA A CA 1
ATOM 1886 C C . ALA A 1 261 ? -21.219 40.532 -6.302 1.00 22.52 261 ALA A C 1
ATOM 1888 O O . ALA A 1 261 ? -21.931 40.817 -5.346 1.00 22.52 261 ALA A O 1
ATOM 1889 N N . GLY A 1 262 ? -20.658 41.461 -7.101 1.00 21.12 262 GLY A N 1
ATOM 1890 C CA . GLY A 1 262 ? -21.268 42.780 -7.354 1.00 21.12 262 GLY A CA 1
ATOM 1891 C C . GLY A 1 262 ? -20.434 44.043 -7.078 1.00 21.12 262 GLY A C 1
ATOM 1892 O O . GLY A 1 262 ? -20.319 44.470 -5.942 1.00 21.12 262 GLY A O 1
ATOM 1893 N N . ASN A 1 263 ? -20.025 44.707 -8.168 1.00 21.59 263 ASN A N 1
ATOM 1894 C CA . ASN A 1 263 ? -19.804 46.156 -8.359 1.00 21.59 263 ASN A CA 1
ATOM 1895 C C . ASN A 1 263 ? -18.648 46.938 -7.675 1.00 21.59 263 ASN A C 1
ATOM 1897 O O . ASN A 1 263 ? -18.618 47.169 -6.477 1.00 21.59 263 ASN A O 1
ATOM 1901 N N . GLN A 1 264 ? -17.796 47.492 -8.557 1.00 22.14 264 GLN A N 1
ATOM 1902 C CA . GLN A 1 264 ? -17.356 48.899 -8.645 1.00 22.14 264 GLN A CA 1
ATOM 1903 C C . GLN A 1 264 ? -16.876 49.657 -7.380 1.00 22.14 264 GLN A C 1
ATOM 1905 O O . GLN A 1 264 ? -17.690 50.124 -6.597 1.00 22.14 264 GLN A O 1
ATOM 1910 N N . LEU A 1 265 ? -15.565 49.970 -7.323 1.00 22.17 265 LEU A N 1
ATOM 1911 C CA . LEU A 1 265 ? -14.957 51.331 -7.336 1.00 22.17 265 LEU A CA 1
ATOM 1912 C C . LEU A 1 265 ? -13.593 51.406 -6.605 1.00 22.17 265 LEU A C 1
ATOM 1914 O O . LEU A 1 265 ? -13.464 51.047 -5.446 1.00 22.17 265 LEU A O 1
ATOM 1918 N N . ARG A 1 266 ? -12.617 51.994 -7.319 1.00 21.31 266 ARG A N 1
ATOM 1919 C CA . ARG A 1 266 ? -11.507 52.881 -6.882 1.00 21.31 266 ARG A CA 1
ATOM 1920 C C . ARG A 1 266 ? -10.505 52.440 -5.782 1.00 21.31 266 ARG A C 1
ATOM 1922 O O . ARG A 1 266 ? -10.805 52.359 -4.602 1.00 21.31 266 ARG A O 1
ATOM 1929 N N . ARG A 1 267 ? -9.232 52.372 -6.213 1.00 22.41 267 ARG A N 1
ATOM 1930 C CA . ARG A 1 267 ? -7.967 52.597 -5.458 1.00 22.41 267 ARG A CA 1
ATOM 1931 C C . ARG A 1 267 ? -8.010 53.899 -4.614 1.00 22.41 267 ARG A C 1
ATOM 1933 O O . ARG A 1 267 ? -8.684 54.827 -5.071 1.00 22.41 267 ARG A O 1
ATOM 1940 N N . PRO A 1 268 ? -7.262 54.044 -3.485 1.00 26.98 268 PRO A N 1
ATOM 1941 C CA . PRO A 1 268 ? -5.790 54.195 -3.520 1.00 26.98 268 PRO A CA 1
ATOM 1942 C C . PRO A 1 268 ? -4.949 53.666 -2.328 1.00 26.98 268 PRO A C 1
ATOM 1944 O O . PRO A 1 268 ? -5.442 53.260 -1.285 1.00 26.98 268 PRO A O 1
ATOM 1947 N N . GLN A 1 269 ? -3.632 53.700 -2.577 1.00 23.08 269 GLN A N 1
ATOM 1948 C CA . GLN A 1 269 ? -2.452 53.431 -1.738 1.00 23.08 269 GLN A CA 1
ATOM 1949 C C . GLN A 1 269 ? -2.480 53.971 -0.296 1.00 23.08 269 GLN A C 1
ATOM 1951 O O . GLN A 1 269 ? -2.864 55.120 -0.084 1.00 23.08 269 GLN A O 1
ATOM 1956 N N . ARG A 1 270 ? -1.808 53.251 0.622 1.00 23.52 270 ARG A N 1
ATOM 1957 C CA . ARG A 1 270 ? -0.750 53.826 1.482 1.00 23.52 270 ARG A CA 1
ATOM 1958 C C . ARG A 1 270 ? 0.185 52.766 2.084 1.00 23.52 270 ARG A C 1
ATOM 1960 O O . ARG A 1 270 ? -0.242 51.682 2.456 1.00 23.52 270 ARG A O 1
ATOM 1967 N N . GLN A 1 271 ? 1.467 53.130 2.109 1.00 22.30 271 GLN A N 1
ATOM 1968 C CA . GLN A 1 271 ? 2.613 52.448 2.718 1.00 22.30 271 GLN A CA 1
ATOM 1969 C C . GLN A 1 271 ? 2.559 52.475 4.248 1.00 22.30 271 GLN A C 1
ATOM 1971 O O . GLN A 1 271 ? 2.034 53.435 4.804 1.00 22.30 271 GLN A O 1
ATOM 1976 N N . LEU A 1 272 ? 3.206 51.482 4.868 1.00 23.86 272 LEU A N 1
ATOM 1977 C CA . LEU A 1 272 ? 3.976 51.464 6.132 1.00 23.86 272 LEU A CA 1
ATOM 1978 C C . LEU A 1 272 ? 4.138 49.967 6.458 1.00 23.86 272 LEU A C 1
ATOM 1980 O O . LEU A 1 272 ? 3.158 49.239 6.396 1.00 23.86 272 LEU A O 1
ATOM 1984 N N . GLY A 1 273 ? 5.279 49.365 6.752 1.00 21.69 273 GLY A N 1
ATOM 1985 C CA . GLY A 1 273 ? 6.644 49.778 7.044 1.00 21.69 273 GLY A CA 1
ATOM 1986 C C . GLY A 1 273 ? 7.276 48.526 7.672 1.00 21.69 273 GLY A C 1
ATOM 1987 O O . GLY A 1 273 ? 6.619 47.846 8.457 1.00 21.69 273 GLY A O 1
ATOM 1988 N N . ASN A 1 274 ? 8.489 48.163 7.255 1.00 22.23 274 ASN A N 1
ATOM 1989 C CA . ASN A 1 274 ? 9.265 47.076 7.854 1.00 22.23 274 ASN A CA 1
ATOM 1990 C C . ASN A 1 274 ? 9.416 47.298 9.360 1.00 22.23 274 ASN A C 1
ATOM 1992 O O . ASN A 1 274 ? 9.811 48.400 9.721 1.00 22.23 274 ASN A O 1
ATOM 1996 N N . GLU A 1 275 ? 9.242 46.256 10.182 1.00 22.41 275 GLU A N 1
ATOM 1997 C CA . GLU A 1 275 ? 10.164 45.962 11.287 1.00 22.41 275 GLU A CA 1
ATOM 1998 C C . GLU A 1 275 ? 9.876 44.627 12.010 1.00 22.41 275 GLU A C 1
ATOM 2000 O O . GLU A 1 275 ? 8.736 44.227 12.221 1.00 22.41 275 GLU A O 1
ATOM 2005 N N . VAL A 1 276 ? 10.984 44.001 12.420 1.00 23.84 276 VAL A N 1
ATOM 2006 C CA . VAL A 1 276 ? 11.175 42.933 13.423 1.00 23.84 276 VAL A CA 1
ATOM 2007 C C . VAL A 1 276 ? 10.968 41.466 13.008 1.00 23.84 276 VAL A C 1
ATOM 2009 O O . VAL A 1 276 ? 9.959 40.816 13.260 1.00 23.84 276 VAL A O 1
ATOM 2012 N N . MET A 1 277 ? 12.071 40.906 12.501 1.00 23.38 277 MET A N 1
ATOM 2013 C CA . MET A 1 277 ? 12.528 39.543 12.790 1.00 23.38 277 MET A CA 1
ATOM 2014 C C . MET A 1 277 ? 12.636 39.316 14.307 1.00 23.38 277 MET A C 1
ATOM 2016 O O . MET A 1 277 ? 13.409 40.003 14.971 1.00 23.38 277 MET A O 1
ATOM 2020 N N . GLY A 1 278 ? 11.938 38.316 14.847 1.00 22.83 278 GLY A N 1
ATOM 2021 C CA . GLY A 1 278 ? 12.154 37.871 16.223 1.00 22.83 278 GLY A CA 1
ATOM 2022 C C . GLY A 1 278 ? 11.156 36.816 16.698 1.00 22.83 278 GLY A C 1
ATOM 2023 O O . GLY A 1 278 ? 9.983 37.110 16.865 1.00 22.83 278 GLY A O 1
ATOM 2024 N N . HIS A 1 279 ? 11.676 35.621 16.996 1.00 22.58 279 HIS A N 1
ATOM 2025 C CA . HIS A 1 279 ? 11.072 34.551 17.808 1.00 22.58 279 HIS A CA 1
ATOM 2026 C C . HIS A 1 279 ? 10.100 33.560 17.136 1.00 22.58 279 HIS A C 1
ATOM 2028 O O . HIS A 1 279 ? 8.887 33.644 17.271 1.00 22.58 279 HIS A O 1
ATOM 2034 N N . TYR A 1 280 ? 10.669 32.486 16.574 1.00 21.70 280 TYR A N 1
ATOM 2035 C CA . TYR A 1 280 ? 10.036 31.160 16.548 1.00 21.70 280 TYR A CA 1
ATOM 2036 C C . TYR A 1 280 ? 10.956 30.144 17.240 1.00 21.70 280 TYR A C 1
ATOM 2038 O O . TYR A 1 280 ? 11.876 29.593 16.642 1.00 21.70 280 TYR A O 1
ATOM 2046 N N . ARG A 1 281 ? 10.716 29.916 18.533 1.00 24.91 281 ARG A N 1
ATOM 2047 C CA . ARG A 1 281 ? 11.112 28.704 19.267 1.00 24.91 281 ARG A CA 1
ATOM 2048 C C . ARG A 1 281 ? 10.098 28.466 20.384 1.00 24.91 281 ARG A C 1
ATOM 2050 O O . ARG A 1 281 ? 10.268 29.004 21.471 1.00 24.91 281 ARG A O 1
ATOM 2057 N N . GLN A 1 282 ? 9.077 27.658 20.111 1.00 21.33 282 GLN A N 1
ATOM 2058 C CA . GLN A 1 282 ? 8.339 26.879 21.113 1.00 21.33 282 GLN A CA 1
ATOM 2059 C C . GLN A 1 282 ? 7.797 25.600 20.432 1.00 21.33 282 GLN A C 1
ATOM 2061 O O . GLN A 1 282 ? 7.393 25.666 19.268 1.00 21.33 282 GLN A O 1
ATOM 2066 N N . PRO A 1 283 ? 7.827 24.437 21.107 1.00 22.94 283 PRO A N 1
ATOM 2067 C CA . PRO A 1 283 ? 7.464 23.144 20.533 1.00 22.94 283 PRO A CA 1
ATOM 2068 C C . PRO A 1 283 ? 5.940 22.976 20.427 1.00 22.94 283 PRO A C 1
ATOM 2070 O O . PRO A 1 283 ? 5.202 23.248 21.373 1.00 22.94 283 PRO A O 1
ATOM 2073 N N . PHE A 1 284 ? 5.463 22.493 19.278 1.00 22.00 284 PHE A N 1
ATOM 2074 C CA . PHE A 1 284 ? 4.069 22.090 19.092 1.00 22.00 284 PHE A CA 1
ATOM 2075 C C . PHE A 1 284 ? 3.783 20.814 19.897 1.00 22.00 284 PHE A C 1
ATOM 2077 O O . PHE A 1 284 ? 4.266 19.734 19.565 1.00 22.00 284 PHE A O 1
ATOM 2084 N N . VAL A 1 285 ? 2.960 20.935 20.938 1.00 22.36 285 VAL A N 1
ATOM 2085 C CA . VAL A 1 285 ? 2.350 19.797 21.635 1.00 22.36 285 VAL A CA 1
ATOM 2086 C C . VAL A 1 285 ? 1.106 19.379 20.848 1.00 22.36 285 VAL A C 1
ATOM 2088 O O . VAL A 1 285 ? 0.050 19.997 20.963 1.00 22.36 285 VAL A O 1
ATOM 2091 N N . VAL A 1 286 ? 1.220 18.332 20.029 1.00 24.81 286 VAL A N 1
ATOM 2092 C CA . VAL A 1 286 ? 0.055 17.643 19.453 1.00 24.81 286 VAL A CA 1
ATOM 2093 C C . VAL A 1 286 ? -0.481 16.680 20.514 1.00 24.81 286 VAL A C 1
ATOM 2095 O O . VAL A 1 286 ? 0.211 15.742 20.907 1.00 24.81 286 VAL A O 1
ATOM 2098 N N . LYS A 1 287 ? -1.715 16.893 20.987 1.00 23.56 287 LYS A N 1
ATOM 2099 C CA . LYS A 1 287 ? -2.443 15.895 21.786 1.00 23.56 287 LYS A CA 1
ATOM 2100 C C . LYS A 1 287 ? -2.784 14.701 20.882 1.00 23.56 287 LYS A C 1
ATOM 2102 O O . LYS A 1 287 ? -3.817 14.710 20.225 1.00 23.56 287 LYS A O 1
ATOM 2107 N N . ARG A 1 288 ? -1.913 13.689 20.837 1.00 30.50 288 ARG A N 1
ATOM 2108 C CA . ARG A 1 288 ? -2.198 12.384 20.217 1.00 30.50 288 ARG A CA 1
ATOM 2109 C C . ARG A 1 288 ? -3.268 11.669 21.053 1.00 30.50 288 ARG A C 1
ATOM 2111 O O . ARG A 1 288 ? -2.992 11.304 22.191 1.00 30.50 288 ARG A O 1
ATOM 2118 N N . HIS A 1 289 ? -4.474 11.490 20.519 1.00 31.09 289 HIS A N 1
ATOM 2119 C CA . HIS A 1 289 ? -5.424 10.500 21.035 1.00 31.09 289 HIS A CA 1
ATOM 2120 C C . HIS A 1 289 ? -5.211 9.230 20.219 1.00 31.09 289 HIS A C 1
ATOM 2122 O O . HIS A 1 289 ? -5.535 9.177 19.038 1.00 31.09 289 HIS A O 1
ATOM 2128 N N . LEU A 1 290 ? -4.583 8.223 20.820 1.00 37.97 290 LEU A N 1
ATOM 2129 C CA . LEU A 1 290 ? -4.409 6.935 20.163 1.00 37.97 290 LEU A CA 1
ATOM 2130 C C . LEU A 1 290 ? -5.773 6.213 20.188 1.00 37.97 290 LEU A C 1
ATOM 2132 O O . LEU A 1 290 ? -6.443 6.158 21.210 1.00 37.97 290 LEU A O 1
ATOM 2136 N N . ALA A 1 291 ? -6.149 5.555 19.096 1.00 35.12 291 ALA A N 1
ATOM 2137 C CA . ALA A 1 291 ? -7.231 4.566 19.056 1.00 35.12 291 ALA A CA 1
ATOM 2138 C C . ALA A 1 291 ? -6.773 3.236 19.676 1.00 35.12 291 ALA A C 1
ATOM 2140 O O . ALA A 1 291 ? -7.391 2.199 19.477 1.00 35.12 291 ALA A O 1
ATOM 2141 N N . CYS A 1 292 ? -5.638 3.276 20.378 1.00 33.28 292 CYS A N 1
ATOM 2142 C CA . CYS A 1 292 ? -4.975 2.211 21.105 1.00 33.28 292 CYS A CA 1
ATOM 2143 C C . CYS A 1 292 ? -3.902 2.889 21.996 1.00 33.28 292 CYS A C 1
ATOM 2145 O O . CYS A 1 292 ? -2.720 2.883 21.659 1.00 33.28 292 CYS A O 1
ATOM 2147 N N . THR A 1 293 ? -4.300 3.638 23.036 1.00 32.94 293 THR A N 1
ATOM 2148 C CA . THR A 1 293 ? -3.366 4.478 23.831 1.00 32.94 293 THR A CA 1
ATOM 2149 C C . THR A 1 293 ? -2.605 3.714 24.898 1.00 32.94 293 THR A C 1
ATOM 2151 O O . THR A 1 293 ? -3.150 2.818 25.522 1.00 32.94 293 THR A O 1
ATOM 2154 N N . ASP A 1 294 ? -1.356 4.139 25.100 1.00 35.22 294 ASP A N 1
ATOM 2155 C CA . ASP A 1 294 ? -0.444 3.902 26.225 1.00 35.22 294 ASP A CA 1
ATOM 2156 C C . ASP A 1 294 ? -1.147 3.638 27.576 1.00 35.22 294 ASP A C 1
ATOM 2158 O O . ASP A 1 294 ? -1.763 4.521 28.173 1.00 35.22 294 ASP A O 1
ATOM 2162 N N . LEU A 1 295 ? -1.027 2.395 28.056 1.00 37.78 295 LEU A N 1
ATOM 2163 C CA . LEU A 1 295 ? -1.671 1.867 29.267 1.00 37.78 295 LEU A CA 1
ATOM 2164 C C . LEU A 1 295 ? -0.708 1.758 30.458 1.00 37.78 295 LEU A C 1
ATOM 2166 O O . LEU A 1 295 ? -0.905 0.943 31.358 1.00 37.78 295 LEU A O 1
ATOM 2170 N N . SER A 1 296 ? 0.327 2.599 30.518 1.00 31.69 296 SER A N 1
ATOM 2171 C CA . SER A 1 296 ? 1.283 2.629 31.637 1.00 31.69 296 SER A CA 1
ATOM 2172 C C . SER A 1 296 ? 0.685 3.036 33.004 1.00 31.69 296 SER A C 1
ATOM 2174 O O . SER A 1 296 ? 1.415 3.078 33.996 1.00 31.69 296 SER A O 1
ATOM 2176 N N . LYS A 1 297 ? -0.628 3.316 33.105 1.00 26.31 297 LYS A N 1
ATOM 2177 C CA . LYS A 1 297 ? -1.271 3.884 34.309 1.00 26.31 297 LYS A CA 1
ATOM 2178 C C . LYS A 1 297 ? -2.562 3.202 34.787 1.00 26.31 297 LYS A C 1
ATOM 2180 O O . LYS A 1 297 ? -3.434 3.877 35.327 1.00 26.31 297 LYS A O 1
ATOM 2185 N N . THR A 1 298 ? -2.686 1.881 34.687 1.00 28.72 298 THR A N 1
ATOM 2186 C CA . THR A 1 298 ? -3.749 1.152 35.409 1.00 28.72 298 THR A CA 1
ATOM 2187 C C . THR A 1 298 ? -3.174 0.033 36.272 1.00 28.72 298 THR A C 1
ATOM 2189 O O . THR A 1 298 ? -2.433 -0.839 35.820 1.00 28.72 298 THR A O 1
ATOM 2192 N N . SER A 1 299 ? -3.464 0.102 37.574 1.00 26.48 299 SER A N 1
ATOM 2193 C CA . SER A 1 299 ? -3.008 -0.855 38.580 1.00 26.48 299 SER A CA 1
ATOM 2194 C C . SER A 1 299 ? -3.661 -2.219 38.362 1.00 26.48 299 SER A C 1
ATOM 2196 O O . SER A 1 299 ? -4.881 -2.343 38.444 1.00 26.48 299 SER A O 1
ATOM 2198 N N . ALA A 1 300 ? -2.842 -3.241 38.122 1.00 29.91 300 ALA A N 1
ATOM 2199 C CA . ALA A 1 300 ? -3.285 -4.624 38.028 1.00 29.91 300 ALA A CA 1
ATOM 2200 C C . ALA A 1 300 ? -3.889 -5.103 39.360 1.00 29.91 300 ALA A C 1
ATOM 2202 O O . ALA A 1 300 ? -3.223 -5.081 40.400 1.00 29.91 300 ALA A O 1
ATOM 2203 N N . ALA A 1 301 ? -5.134 -5.583 39.319 1.00 26.81 301 ALA A N 1
ATOM 2204 C CA . ALA A 1 301 ? -5.674 -6.434 40.369 1.00 26.81 301 ALA A CA 1
ATOM 2205 C C . ALA A 1 301 ? -4.868 -7.744 40.388 1.00 26.81 301 ALA A C 1
ATOM 2207 O O . ALA A 1 301 ? -4.740 -8.427 39.373 1.00 26.81 301 ALA A O 1
ATOM 2208 N N . ARG A 1 302 ? -4.273 -8.067 41.541 1.00 25.80 302 ARG A N 1
ATOM 2209 C CA . ARG A 1 302 ? -3.514 -9.305 41.747 1.00 25.80 302 ARG A CA 1
ATOM 2210 C C . ARG A 1 302 ? -4.469 -10.495 41.723 1.00 25.80 302 ARG A C 1
ATOM 2212 O O . ARG A 1 302 ? -5.240 -10.665 42.662 1.00 25.80 302 ARG A O 1
ATOM 2219 N N . VAL A 1 303 ? -4.347 -11.358 40.721 1.00 27.61 303 VAL A N 1
ATOM 2220 C CA . VAL A 1 303 ? -4.776 -12.755 40.841 1.00 27.61 303 VAL A CA 1
ATOM 2221 C C . VAL A 1 303 ? -3.513 -13.575 41.064 1.00 27.61 303 VAL A C 1
ATOM 2223 O O . VAL A 1 303 ? -2.622 -13.614 40.222 1.00 27.61 303 VAL A O 1
ATOM 2226 N N . ALA A 1 304 ? -3.390 -14.148 42.258 1.00 27.12 304 ALA A N 1
ATOM 2227 C CA . ALA A 1 304 ? -2.308 -15.059 42.588 1.00 27.12 304 ALA A CA 1
ATOM 2228 C C . ALA A 1 304 ? -2.657 -16.448 42.046 1.00 27.12 304 ALA A C 1
ATOM 2230 O O . ALA A 1 304 ? -3.672 -17.014 42.447 1.00 27.12 304 ALA A O 1
ATOM 2231 N N . HIS A 1 305 ? -1.808 -17.015 41.189 1.00 31.14 305 HIS A N 1
ATOM 2232 C CA . HIS A 1 305 ? -1.872 -18.435 40.864 1.00 31.14 305 HIS A CA 1
ATOM 2233 C C . HIS A 1 305 ? -0.640 -19.161 41.397 1.00 31.14 305 HIS A C 1
ATOM 2235 O O . HIS A 1 305 ? 0.479 -19.011 40.915 1.00 31.14 305 HIS A O 1
ATOM 2241 N N . THR A 1 306 ? -0.885 -19.966 42.426 1.00 30.62 306 THR A N 1
ATOM 2242 C CA . THR A 1 306 ? -0.058 -21.099 42.833 1.00 30.62 306 THR A CA 1
ATOM 2243 C C . THR A 1 306 ? -0.224 -22.227 41.816 1.00 30.62 306 THR A C 1
ATOM 2245 O O . THR A 1 306 ? -1.350 -22.631 41.528 1.00 30.62 306 THR A O 1
ATOM 2248 N N . GLN A 1 307 ? 0.883 -22.753 41.292 1.00 35.91 307 GLN A N 1
ATOM 2249 C CA . GLN A 1 307 ? 0.888 -23.970 40.480 1.00 35.91 307 GLN A CA 1
ATOM 2250 C C . GLN A 1 307 ? 0.547 -25.191 41.348 1.00 35.91 307 GLN A C 1
ATOM 2252 O O . GLN A 1 307 ? 1.316 -25.562 42.232 1.00 35.91 307 GLN A O 1
ATOM 2257 N N . SER A 1 308 ? -0.569 -25.856 41.056 1.00 33.94 308 SER A N 1
ATOM 2258 C CA . SER A 1 308 ? -0.755 -27.282 41.336 1.00 33.94 308 SER A CA 1
ATOM 2259 C C . SER A 1 308 ? -1.696 -27.888 40.289 1.00 33.94 308 SER A C 1
ATOM 2261 O O . SER A 1 308 ? -2.715 -27.302 39.929 1.00 33.94 308 SER A O 1
ATOM 2263 N N . GLY A 1 309 ? -1.306 -29.039 39.734 1.00 42.41 309 GLY A N 1
ATOM 2264 C CA . GLY A 1 309 ? -2.038 -29.752 38.685 1.00 42.41 309 GLY A CA 1
ATOM 2265 C C . GLY A 1 309 ? -3.338 -30.380 39.191 1.00 42.41 309 GLY A C 1
ATOM 2266 O O . GLY A 1 309 ? -3.371 -31.570 39.490 1.00 42.41 309 GLY A O 1
ATOM 2267 N N . GLY A 1 310 ? -4.396 -29.574 39.284 1.00 36.31 310 GLY A N 1
ATOM 2268 C CA . GLY A 1 310 ? -5.784 -30.014 39.448 1.00 36.31 310 GLY A CA 1
ATOM 2269 C C . GLY A 1 310 ? -6.546 -30.055 38.111 1.00 36.31 310 GLY A C 1
ATOM 2270 O O . GLY A 1 310 ? -6.074 -29.482 37.127 1.00 36.31 310 GLY A O 1
ATOM 2271 N N . PRO A 1 311 ? -7.710 -30.734 38.046 1.00 46.00 311 PRO A N 1
ATOM 2272 C CA . PRO A 1 311 ? -8.501 -30.849 36.821 1.00 46.00 311 PRO A CA 1
ATOM 2273 C C . PRO A 1 311 ? -8.902 -29.461 36.316 1.00 46.00 311 PRO A C 1
ATOM 2275 O O . PRO A 1 311 ? -9.194 -28.584 37.126 1.00 46.00 311 PRO A O 1
ATOM 2278 N N . MET A 1 312 ? -8.914 -29.276 34.988 1.00 41.81 312 MET A N 1
ATOM 2279 C CA . MET A 1 312 ? -9.306 -28.027 34.325 1.00 41.81 312 MET A CA 1
ATOM 2280 C C . MET A 1 312 ? -10.631 -27.506 34.893 1.00 41.81 312 MET A C 1
ATOM 2282 O O . MET A 1 312 ? -11.710 -27.956 34.506 1.00 41.81 312 MET A O 1
ATOM 2286 N N . THR A 1 313 ? -10.561 -26.542 35.804 1.00 41.31 313 THR A N 1
ATOM 2287 C CA . THR A 1 313 ? -11.725 -25.763 36.206 1.00 41.31 313 THR A CA 1
ATOM 2288 C C . THR A 1 313 ? -12.080 -24.874 35.030 1.00 41.31 313 THR A C 1
ATOM 2290 O O . THR A 1 313 ? -11.320 -23.970 34.684 1.00 41.31 313 THR A O 1
ATOM 2293 N N . ALA A 1 314 ? -13.213 -25.165 34.393 1.00 43.56 314 ALA A N 1
ATOM 2294 C CA . ALA A 1 314 ? -13.802 -24.297 33.391 1.00 43.56 314 ALA A CA 1
ATOM 2295 C C . ALA A 1 314 ? -13.954 -22.897 33.999 1.00 43.56 314 ALA A C 1
ATOM 2297 O O . ALA A 1 314 ? -14.703 -22.702 34.956 1.00 43.56 314 ALA A O 1
ATOM 2298 N N . VAL A 1 315 ? -13.204 -21.932 33.470 1.00 47.41 315 VAL A N 1
ATOM 2299 C CA . VAL A 1 315 ? -13.441 -20.521 33.758 1.00 47.41 315 VAL A CA 1
ATOM 2300 C C . VAL A 1 315 ? -14.799 -20.206 33.143 1.00 47.41 315 VAL A C 1
ATOM 2302 O O . VAL A 1 315 ? -14.942 -20.241 31.921 1.00 47.41 315 VAL A O 1
ATOM 2305 N N . SER A 1 316 ? -15.814 -19.980 33.978 1.00 45.81 316 SER A N 1
ATOM 2306 C CA . SER A 1 316 ? -17.136 -19.573 33.505 1.00 45.81 316 SER A CA 1
ATOM 2307 C C . SER A 1 316 ? -16.989 -18.331 32.617 1.00 45.81 316 SER A C 1
ATOM 2309 O O . SER A 1 316 ? -16.299 -17.390 33.028 1.00 45.81 316 SER A O 1
ATOM 2311 N N . PRO A 1 317 ? -17.593 -18.299 31.414 1.00 50.72 317 PRO A N 1
ATOM 2312 C CA . PRO A 1 317 ? -17.553 -17.114 30.570 1.00 50.72 317 PRO A CA 1
ATOM 2313 C C . PRO A 1 317 ? -18.112 -15.926 31.356 1.00 50.72 317 PRO A C 1
ATOM 2315 O O . PRO A 1 317 ? -19.163 -16.019 31.992 1.00 50.72 317 PRO A O 1
ATOM 2318 N N . THR A 1 318 ? -17.366 -14.823 31.368 1.00 54.50 318 THR A N 1
ATOM 2319 C CA . THR A 1 318 ? -17.827 -13.571 31.972 1.00 54.50 318 THR A CA 1
ATOM 2320 C C . THR A 1 318 ? -18.944 -13.025 31.079 1.00 54.50 318 THR A C 1
ATOM 2322 O O . THR A 1 318 ? -18.703 -12.874 29.883 1.00 54.50 318 THR A O 1
ATOM 2325 N N . PRO A 1 319 ? -20.152 -12.757 31.609 1.00 55.38 319 PRO A N 1
ATOM 2326 C CA . PRO A 1 319 ? -21.328 -12.441 30.790 1.00 55.38 319 PRO A CA 1
ATOM 2327 C C . PRO A 1 319 ? -21.175 -11.185 29.916 1.00 55.38 319 PRO A C 1
ATOM 2329 O O . PRO A 1 319 ? -21.843 -11.090 28.894 1.00 55.38 319 PRO A O 1
ATOM 2332 N N . ASP A 1 320 ? -20.249 -10.283 30.254 1.00 57.03 320 ASP A N 1
ATOM 2333 C CA . ASP A 1 320 ? -20.029 -9.016 29.538 1.00 57.03 320 ASP A CA 1
ATOM 2334 C C . ASP A 1 320 ? -18.931 -9.084 28.457 1.00 57.03 320 ASP A C 1
ATOM 2336 O O . ASP A 1 320 ? -18.495 -8.051 27.947 1.00 57.03 320 ASP A O 1
ATOM 2340 N N . ARG A 1 321 ? -18.409 -10.278 28.135 1.00 70.12 321 ARG A N 1
ATOM 2341 C CA . ARG A 1 321 ? -17.316 -10.449 27.161 1.00 70.12 321 ARG A CA 1
ATOM 2342 C C . ARG A 1 321 ? -17.735 -11.344 26.001 1.00 70.12 321 ARG A C 1
ATOM 2344 O O . ARG A 1 321 ? -17.731 -12.566 26.124 1.00 70.12 321 ARG A O 1
ATOM 2351 N N . ASP A 1 322 ? -18.012 -10.730 24.854 1.00 80.06 322 ASP A N 1
ATOM 2352 C CA . ASP A 1 322 ? -18.401 -11.399 23.606 1.00 80.06 322 ASP A CA 1
ATOM 2353 C C . ASP A 1 322 ? -17.267 -11.473 22.559 1.00 80.06 322 ASP A C 1
ATOM 2355 O O . ASP A 1 322 ? -17.491 -11.905 21.428 1.00 80.06 322 ASP A O 1
ATOM 2359 N N . TYR A 1 323 ? -16.033 -11.107 22.931 1.00 87.00 323 TYR A N 1
ATOM 2360 C CA . TYR A 1 323 ? -14.849 -11.152 22.062 1.00 87.00 323 TYR A CA 1
ATOM 2361 C C . TYR A 1 323 ? -13.632 -11.841 22.718 1.00 87.00 323 TYR A C 1
ATOM 2363 O O . TYR A 1 323 ? -13.462 -11.786 23.947 1.00 87.00 323 TYR A O 1
ATOM 2371 N N . PRO A 1 324 ? -12.739 -12.474 21.921 1.00 88.00 324 PRO A N 1
ATOM 2372 C CA . PRO A 1 324 ? -11.506 -13.083 22.421 1.00 88.00 324 PRO A CA 1
ATOM 2373 C C . PRO A 1 324 ? -10.612 -12.073 23.144 1.00 88.00 324 PRO A C 1
ATOM 2375 O O . PRO A 1 324 ? -10.462 -10.938 22.700 1.00 88.00 324 PRO A O 1
ATOM 2378 N N . GLN A 1 325 ? -9.987 -12.488 24.244 1.00 86.25 325 GLN A N 1
ATOM 2379 C CA . GLN A 1 325 ? -9.101 -11.629 25.035 1.00 86.25 325 GLN A CA 1
ATOM 2380 C C . GLN A 1 325 ? -7.649 -11.721 24.555 1.00 86.25 325 GLN A C 1
ATOM 2382 O O . GLN A 1 325 ? -7.251 -12.709 23.938 1.00 86.25 325 GLN A O 1
ATOM 2387 N N . LEU A 1 326 ? -6.854 -10.688 24.851 1.00 84.88 326 LEU A N 1
ATOM 2388 C CA . LEU A 1 326 ? -5.422 -10.690 24.549 1.00 84.88 326 LEU A CA 1
ATOM 2389 C C . LEU A 1 326 ? -4.706 -11.807 25.312 1.00 84.88 326 LEU A C 1
ATOM 2391 O O . LEU A 1 326 ? -4.951 -12.022 26.499 1.00 84.88 326 LEU A O 1
ATOM 2395 N N . LEU A 1 327 ? -3.785 -12.470 24.616 1.00 82.06 327 LEU A N 1
ATOM 2396 C CA . LEU A 1 327 ? -2.800 -13.368 25.206 1.00 82.06 327 LEU A CA 1
ATOM 2397 C C . LEU A 1 327 ? -1.438 -12.667 25.233 1.00 82.06 327 LEU A C 1
ATOM 2399 O O . LEU A 1 327 ? -1.106 -11.881 24.338 1.00 82.06 327 LEU A O 1
ATOM 2403 N N . GLY A 1 328 ? -0.667 -12.961 26.278 1.00 74.31 328 GLY A N 1
ATOM 2404 C CA . GLY A 1 328 ? 0.604 -12.302 26.563 1.00 74.31 328 GLY A CA 1
ATOM 2405 C C . GLY A 1 328 ? 0.583 -11.629 27.924 1.00 74.31 328 GLY A C 1
ATOM 2406 O O . GLY A 1 328 ? 0.362 -10.427 28.038 1.00 74.31 328 GLY A O 1
ATOM 2407 N N . GLU A 1 329 ? 0.792 -12.412 28.979 1.00 83.94 329 GLU A N 1
ATOM 2408 C CA . GLU A 1 329 ? 0.946 -11.849 30.316 1.00 83.94 329 GLU A CA 1
ATOM 2409 C C . GLU A 1 329 ? 2.253 -11.064 30.417 1.00 83.94 329 GLU A C 1
ATOM 2411 O O . GLU A 1 329 ? 3.261 -11.383 29.780 1.00 83.94 329 GLU A O 1
ATOM 2416 N N . ARG A 1 330 ? 2.250 -10.030 31.260 1.00 87.81 330 ARG A N 1
ATOM 2417 C CA . ARG A 1 330 ? 3.457 -9.260 31.553 1.00 87.81 330 ARG A CA 1
ATOM 2418 C C . ARG A 1 330 ? 4.555 -10.204 32.050 1.00 87.81 330 ARG A C 1
ATOM 2420 O O . ARG A 1 330 ? 4.395 -10.843 33.084 1.00 87.81 330 ARG A O 1
ATOM 2427 N N . GLY A 1 331 ? 5.689 -10.226 31.358 1.00 88.69 331 GLY A N 1
ATOM 2428 C CA . GLY A 1 331 ? 6.791 -11.144 31.642 1.00 88.69 331 GLY A CA 1
ATOM 2429 C C . GLY A 1 331 ? 6.966 -12.269 30.625 1.00 88.69 331 GLY A C 1
ATOM 2430 O O . GLY A 1 331 ? 8.017 -12.905 30.640 1.00 88.69 331 GLY A O 1
ATOM 2431 N N . LEU A 1 332 ? 5.988 -12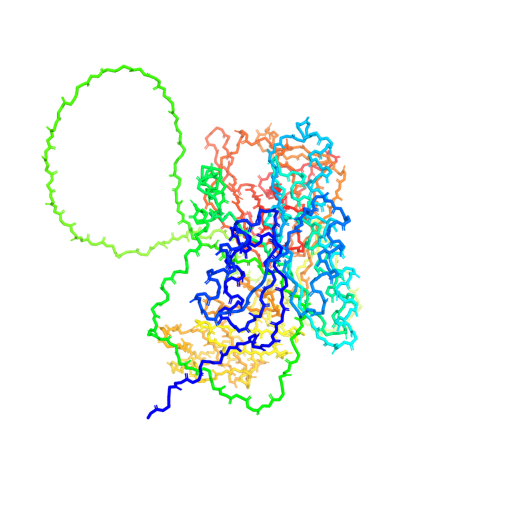.501 29.743 1.00 93.00 332 LEU A N 1
ATOM 2432 C CA . LEU A 1 332 ? 6.104 -13.497 28.682 1.00 93.00 332 LEU A CA 1
ATOM 2433 C C . LEU A 1 332 ? 7.242 -13.130 27.719 1.00 93.00 332 LEU A C 1
ATOM 2435 O O . LEU A 1 332 ? 7.393 -11.966 27.336 1.00 93.00 332 LEU A O 1
ATOM 2439 N N . ILE A 1 333 ? 8.026 -14.136 27.333 1.00 95.25 333 ILE A N 1
ATOM 2440 C CA . ILE A 1 333 ? 9.112 -14.035 26.359 1.00 95.25 333 ILE A CA 1
ATOM 2441 C C . ILE A 1 333 ? 8.924 -15.156 25.342 1.00 95.25 333 ILE A C 1
ATOM 2443 O O . ILE A 1 333 ? 8.864 -16.320 25.725 1.00 95.25 333 ILE A O 1
ATOM 2447 N N . GLU A 1 334 ? 8.860 -14.802 24.063 1.00 96.00 334 GLU A N 1
ATOM 2448 C CA . GLU A 1 334 ? 8.678 -15.740 22.952 1.00 96.00 334 GLU A CA 1
ATOM 2449 C C . GLU A 1 334 ? 9.675 -15.429 21.828 1.00 96.00 334 GLU A C 1
ATOM 2451 O O . GLU A 1 334 ? 10.057 -14.267 21.646 1.00 96.00 334 GLU A O 1
ATOM 2456 N N . PRO A 1 335 ? 10.107 -16.422 21.035 1.00 97.00 335 PRO A N 1
ATOM 2457 C CA . PRO A 1 335 ? 10.894 -16.150 19.841 1.00 97.00 335 PRO A CA 1
ATOM 2458 C C . PRO A 1 335 ? 10.061 -15.368 18.815 1.00 97.00 335 PRO A C 1
ATOM 2460 O O . PRO A 1 335 ? 8.889 -15.671 18.585 1.00 97.00 335 PRO A O 1
ATOM 2463 N N . ALA A 1 336 ? 10.676 -14.386 18.153 1.00 96.94 336 ALA A N 1
ATOM 2464 C CA . ALA A 1 336 ? 10.089 -13.733 16.989 1.00 96.94 336 ALA A CA 1
ATOM 2465 C C . ALA A 1 336 ? 10.599 -14.429 15.715 1.00 96.94 336 ALA A C 1
ATOM 2467 O O . ALA A 1 336 ? 11.774 -14.282 15.377 1.00 96.94 336 ALA A O 1
ATOM 2468 N N . PRO A 1 337 ? 9.754 -15.180 14.982 1.00 93.50 337 PRO A N 1
ATOM 2469 C CA . PRO A 1 337 ? 10.191 -15.954 13.816 1.00 93.50 337 PRO A CA 1
ATOM 2470 C C . PRO A 1 337 ? 10.399 -15.095 12.557 1.00 93.50 337 PRO A C 1
ATOM 2472 O O . PRO A 1 337 ? 10.710 -15.631 11.497 1.00 93.50 337 PRO A O 1
ATOM 2475 N N . ARG A 1 338 ? 10.177 -13.781 12.657 1.00 93.44 338 ARG A N 1
ATOM 2476 C CA . ARG A 1 338 ? 10.223 -12.821 11.550 1.00 93.44 338 ARG A CA 1
ATOM 2477 C C . ARG A 1 338 ? 11.577 -12.119 11.514 1.00 93.44 338 ARG A C 1
ATOM 2479 O O . ARG A 1 338 ? 12.194 -11.895 12.559 1.00 93.44 338 ARG A O 1
ATOM 2486 N N . ARG A 1 339 ? 12.034 -11.730 10.325 1.00 97.88 339 ARG A N 1
ATOM 2487 C CA . ARG A 1 339 ? 13.182 -10.834 10.169 1.00 97.88 339 ARG A CA 1
ATOM 2488 C C . ARG A 1 339 ? 12.800 -9.440 10.657 1.00 97.88 339 ARG A C 1
ATOM 2490 O O . ARG A 1 339 ? 11.804 -8.889 10.213 1.00 97.88 339 ARG A O 1
ATOM 2497 N N . VAL A 1 340 ? 13.600 -8.844 11.531 1.00 98.19 340 VAL A N 1
ATOM 2498 C CA . VAL A 1 340 ? 13.397 -7.493 12.063 1.00 98.19 340 VAL A CA 1
ATOM 2499 C C . VAL A 1 340 ? 14.625 -6.649 11.761 1.00 98.19 340 VAL A C 1
ATOM 2501 O O . VAL A 1 340 ? 15.761 -7.076 11.997 1.00 98.19 340 VAL A O 1
ATOM 2504 N N . ARG A 1 341 ? 14.399 -5.439 11.249 1.00 98.19 341 ARG A N 1
ATOM 2505 C CA . ARG A 1 341 ? 15.446 -4.461 10.940 1.00 98.19 341 ARG A CA 1
ATOM 2506 C C . ARG A 1 341 ? 15.127 -3.118 11.574 1.00 98.19 341 ARG A C 1
ATOM 2508 O O . ARG A 1 341 ? 13.973 -2.695 11.585 1.00 98.19 341 ARG A O 1
ATOM 2515 N N . GLY A 1 342 ? 16.167 -2.460 12.070 1.00 97.62 342 GLY A N 1
ATOM 2516 C CA . GLY A 1 342 ? 16.094 -1.119 12.636 1.00 97.62 342 GLY A CA 1
ATOM 2517 C C . GLY A 1 342 ? 17.091 -0.208 11.945 1.00 97.62 342 GLY A C 1
ATOM 2518 O O . GLY A 1 342 ? 18.274 -0.546 11.848 1.00 97.62 342 GLY A O 1
ATOM 2519 N N . TYR A 1 343 ? 16.617 0.939 11.474 1.00 96.69 343 TYR A N 1
ATOM 2520 C CA . TYR A 1 343 ? 17.438 1.966 10.849 1.00 96.69 343 TYR A CA 1
ATOM 2521 C C . TYR A 1 343 ? 17.400 3.251 11.672 1.00 96.69 343 TYR A C 1
ATOM 2523 O O . TYR A 1 343 ? 16.350 3.654 12.162 1.00 96.69 343 TYR A O 1
ATOM 2531 N N . PHE A 1 344 ? 18.544 3.917 11.779 1.00 95.62 344 PHE A N 1
ATOM 2532 C CA . PHE A 1 344 ? 18.661 5.255 12.345 1.00 95.62 344 PHE A CA 1
ATOM 2533 C C . PHE A 1 344 ? 19.283 6.176 11.311 1.00 95.62 344 PHE A C 1
ATOM 2535 O O . PHE A 1 344 ? 20.399 5.926 10.859 1.00 95.62 344 PHE A O 1
ATOM 2542 N N . ASP A 1 345 ? 18.540 7.195 10.879 1.00 90.06 345 ASP A N 1
ATOM 2543 C CA . ASP A 1 345 ? 18.945 8.110 9.805 1.00 90.06 345 ASP A CA 1
ATOM 2544 C C . ASP A 1 345 ? 19.480 7.348 8.578 1.00 90.06 345 ASP A C 1
ATOM 2546 O O . ASP A 1 345 ? 20.576 7.597 8.075 1.00 90.06 345 ASP A O 1
ATOM 2550 N N . LYS A 1 346 ? 18.711 6.343 8.127 1.00 87.62 346 LYS A N 1
ATOM 2551 C CA . LYS A 1 346 ? 19.029 5.429 7.006 1.00 87.62 346 LYS A CA 1
ATOM 2552 C C . LYS A 1 346 ? 20.230 4.502 7.233 1.00 87.62 346 LYS A C 1
ATOM 2554 O O . LYS A 1 346 ? 20.555 3.700 6.356 1.00 87.62 346 LYS A O 1
ATOM 2559 N N . THR A 1 347 ? 20.871 4.559 8.396 1.00 91.62 347 THR A N 1
ATOM 2560 C CA . THR A 1 347 ? 21.953 3.648 8.778 1.00 91.62 347 THR A CA 1
ATOM 2561 C C . THR A 1 347 ? 21.368 2.409 9.435 1.00 91.62 347 THR A C 1
ATOM 2563 O O . THR A 1 347 ? 20.596 2.509 10.383 1.00 91.62 347 THR A O 1
ATOM 2566 N N . LEU A 1 348 ? 21.721 1.228 8.928 1.00 95.56 348 LEU A N 1
ATOM 2567 C CA . LEU A 1 348 ? 21.254 -0.042 9.481 1.00 95.56 348 LEU A CA 1
ATOM 2568 C C . LEU A 1 348 ? 21.887 -0.284 10.859 1.00 95.56 348 LEU A C 1
ATOM 2570 O O . LEU A 1 348 ? 23.089 -0.514 10.928 1.00 95.56 348 LEU A O 1
ATOM 2574 N N . VAL A 1 349 ? 21.086 -0.300 11.925 1.00 98.00 349 VAL A N 1
ATOM 2575 C CA . VAL A 1 349 ? 21.543 -0.534 13.310 1.00 98.00 349 VAL A CA 1
ATOM 2576 C C . VAL A 1 349 ? 21.550 -2.025 13.646 1.00 98.00 349 VAL A C 1
ATOM 2578 O O . VAL A 1 349 ? 22.477 -2.515 14.288 1.00 98.00 349 VAL A O 1
ATOM 2581 N N . PHE A 1 350 ? 20.551 -2.773 13.180 1.00 98.38 350 PHE A N 1
ATOM 2582 C CA . PHE A 1 350 ? 20.506 -4.231 13.300 1.00 98.38 350 PHE A CA 1
ATOM 2583 C C . PHE A 1 350 ? 19.657 -4.856 12.191 1.00 98.38 350 PHE A C 1
ATOM 2585 O O . PHE A 1 350 ? 18.761 -4.220 11.635 1.00 98.38 350 PHE A O 1
ATOM 2592 N N . ASP A 1 351 ? 19.929 -6.128 11.911 1.00 98.06 351 ASP A N 1
ATOM 2593 C CA . ASP A 1 351 ? 19.180 -6.980 10.985 1.00 98.06 351 ASP A CA 1
ATOM 2594 C C . ASP A 1 351 ? 19.205 -8.415 11.518 1.00 98.06 351 ASP A C 1
ATOM 2596 O O . ASP A 1 351 ? 20.274 -9.015 11.656 1.00 98.06 351 ASP A O 1
ATOM 2600 N N . THR A 1 352 ? 18.052 -8.946 11.925 1.00 98.31 352 THR A N 1
ATOM 2601 C CA . THR A 1 352 ? 18.005 -10.202 12.679 1.00 98.31 352 THR A CA 1
ATOM 2602 C C . THR A 1 352 ? 16.762 -11.032 12.398 1.00 98.31 352 THR A C 1
ATOM 2604 O O . THR A 1 352 ? 15.675 -10.496 12.274 1.00 98.31 352 THR A O 1
ATOM 2607 N N . VAL A 1 353 ? 16.910 -12.357 12.397 1.00 97.81 353 VAL A N 1
ATOM 2608 C CA . VAL A 1 353 ? 15.807 -13.343 12.476 1.00 97.81 353 VAL A CA 1
ATOM 2609 C C . VAL A 1 353 ? 15.748 -14.021 13.855 1.00 97.81 353 VAL A C 1
ATOM 2611 O O . VAL A 1 353 ? 15.167 -15.085 14.019 1.00 97.81 353 VAL A O 1
ATOM 2614 N N . ARG A 1 354 ? 16.452 -13.451 14.843 1.00 97.69 354 ARG A N 1
ATOM 2615 C CA . ARG A 1 354 ? 16.615 -13.992 16.205 1.00 97.69 354 ARG A CA 1
ATOM 2616 C C . ARG A 1 354 ? 16.132 -13.018 17.282 1.00 97.69 354 ARG A C 1
ATOM 2618 O O . ARG A 1 354 ? 16.638 -13.042 18.403 1.00 97.69 354 ARG A O 1
ATOM 2625 N N . ALA A 1 355 ? 15.243 -12.094 16.924 1.00 98.12 355 ALA A N 1
ATOM 2626 C CA . ALA A 1 355 ? 14.616 -11.216 17.905 1.00 98.12 355 ALA A CA 1
ATOM 2627 C C . ALA A 1 355 ? 13.699 -12.027 18.838 1.00 98.12 355 ALA A C 1
ATOM 2629 O O . ALA A 1 355 ? 13.248 -13.119 18.489 1.00 98.12 355 ALA A O 1
ATOM 2630 N N . HIS A 1 356 ? 13.412 -11.478 20.014 1.00 98.06 356 HIS A N 1
ATOM 2631 C CA . HIS A 1 356 ? 12.393 -12.005 20.921 1.00 98.06 356 HIS A CA 1
ATOM 2632 C C . HIS A 1 356 ? 11.262 -10.995 21.079 1.00 98.06 356 HIS A C 1
ATOM 2634 O O . HIS A 1 356 ? 11.508 -9.788 21.138 1.00 98.06 356 HIS A O 1
ATOM 2640 N N . TYR A 1 357 ? 10.038 -11.503 21.179 1.00 97.38 357 TYR A N 1
ATOM 2641 C CA . TYR A 1 357 ? 8.898 -10.774 21.709 1.00 97.38 357 TYR A CA 1
ATOM 2642 C C . TYR A 1 357 ? 8.960 -10.806 23.236 1.00 97.38 357 TYR A C 1
ATOM 2644 O O . TYR A 1 357 ? 9.039 -11.883 23.823 1.00 97.38 357 TYR A O 1
ATOM 2652 N N . VAL A 1 358 ? 8.905 -9.643 23.882 1.00 96.50 358 VAL A N 1
ATOM 2653 C CA . VAL A 1 358 ? 8.899 -9.525 25.348 1.00 96.50 358 VAL A CA 1
ATOM 2654 C C . VAL A 1 358 ? 7.740 -8.642 25.793 1.00 96.50 358 VAL A C 1
ATOM 2656 O O . VAL A 1 358 ? 7.681 -7.465 25.444 1.00 96.50 358 VAL A O 1
ATOM 2659 N N . TRP A 1 359 ? 6.817 -9.181 26.586 1.00 93.81 359 TRP A N 1
ATOM 2660 C CA . TRP A 1 359 ? 5.671 -8.427 27.099 1.00 93.81 359 TRP A CA 1
ATOM 2661 C C . TRP A 1 359 ? 6.060 -7.623 28.342 1.00 93.81 359 TRP A C 1
ATOM 2663 O O . TRP A 1 359 ? 5.922 -8.078 29.480 1.00 93.81 359 TRP A O 1
ATOM 2673 N N . GLU A 1 360 ? 6.532 -6.390 28.130 1.00 91.19 360 GLU A N 1
ATOM 2674 C CA . GLU A 1 360 ? 6.723 -5.402 29.208 1.00 91.19 360 GLU A CA 1
ATOM 2675 C C . GLU A 1 360 ? 5.383 -5.019 29.869 1.00 91.19 360 GLU A C 1
ATOM 2677 O O . GLU A 1 360 ? 5.329 -4.726 31.068 1.00 91.19 360 GLU A O 1
ATOM 2682 N N . ILE A 1 361 ? 4.301 -5.079 29.087 1.00 86.12 361 ILE A N 1
ATOM 2683 C CA . ILE A 1 361 ? 2.899 -4.876 29.468 1.00 86.12 361 ILE A CA 1
ATOM 2684 C C . ILE A 1 361 ? 2.030 -5.961 28.814 1.00 86.12 361 ILE A C 1
ATOM 2686 O O . ILE A 1 361 ? 2.471 -6.616 27.878 1.00 86.12 361 ILE A O 1
ATOM 2690 N N . ALA A 1 362 ? 0.787 -6.136 29.267 1.00 78.56 362 ALA A N 1
ATOM 2691 C CA . ALA A 1 362 ? -0.079 -7.228 28.801 1.00 78.56 362 ALA A CA 1
ATOM 2692 C C . ALA A 1 362 ? -0.667 -7.042 27.381 1.00 78.56 362 ALA A C 1
ATOM 2694 O O . ALA A 1 362 ? -1.278 -7.956 26.837 1.00 78.56 362 ALA A O 1
ATOM 2695 N N . TYR A 1 363 ? -0.524 -5.858 26.777 1.00 79.06 363 TYR A N 1
ATOM 2696 C CA . TYR A 1 363 ? -1.247 -5.515 25.545 1.00 79.06 363 TYR A CA 1
ATOM 2697 C C . TYR A 1 363 ? -0.487 -5.891 24.268 1.00 79.06 363 TYR A C 1
ATOM 2699 O O . TYR A 1 363 ? -1.065 -6.413 23.312 1.00 79.06 363 TYR A O 1
ATOM 2707 N N . TYR A 1 364 ? 0.821 -5.646 24.247 1.00 89.69 364 TYR A N 1
ATOM 2708 C CA . TYR A 1 364 ? 1.677 -5.910 23.096 1.00 89.69 364 TYR A CA 1
ATOM 2709 C C . TYR A 1 364 ? 3.118 -6.200 23.536 1.00 89.69 364 TYR A C 1
ATOM 2711 O O . TYR A 1 364 ? 3.555 -5.696 24.577 1.00 89.69 364 TYR A O 1
ATOM 2719 N N . PRO A 1 365 ? 3.864 -6.999 22.753 1.00 95.25 365 PRO A N 1
ATOM 2720 C CA . PRO A 1 365 ? 5.266 -7.265 23.029 1.00 95.25 365 PRO A CA 1
ATOM 2721 C C . PRO A 1 365 ? 6.164 -6.110 22.584 1.00 95.25 365 PRO A C 1
ATOM 2723 O O . PRO A 1 365 ? 5.769 -5.248 21.807 1.00 95.25 365 PRO A O 1
ATOM 2726 N N . GLN A 1 366 ? 7.412 -6.147 23.031 1.00 96.44 366 GLN A N 1
ATOM 2727 C CA . GLN A 1 366 ? 8.533 -5.352 22.549 1.00 96.44 366 GLN A CA 1
ATOM 2728 C C . GLN A 1 366 ? 9.546 -6.249 21.843 1.00 96.44 366 GLN A C 1
ATOM 2730 O O . GLN A 1 366 ? 9.674 -7.423 22.195 1.00 96.44 366 GLN A O 1
ATOM 2735 N N . TYR A 1 367 ? 10.286 -5.696 20.878 1.00 97.94 367 TYR A N 1
ATOM 2736 C CA . TYR A 1 367 ? 11.409 -6.405 20.274 1.00 97.94 367 TYR A CA 1
ATOM 2737 C C . TYR A 1 367 ? 12.661 -6.275 21.133 1.00 97.94 367 TYR A C 1
ATOM 2739 O O . TYR A 1 367 ? 13.154 -5.175 21.377 1.00 97.94 367 TYR A O 1
ATOM 2747 N N . TYR A 1 368 ? 13.200 -7.421 21.537 1.00 98.12 368 TYR A N 1
ATOM 2748 C CA . TYR A 1 368 ? 14.509 -7.529 22.165 1.00 98.12 368 TYR A CA 1
ATOM 2749 C C . TYR A 1 368 ? 15.482 -8.167 21.175 1.00 98.12 368 TYR A C 1
ATOM 2751 O O . TYR A 1 368 ? 15.291 -9.299 20.718 1.00 98.12 368 TYR A O 1
ATOM 2759 N N . ILE A 1 369 ? 16.514 -7.410 20.809 1.00 98.56 369 ILE A N 1
ATOM 2760 C CA . ILE A 1 369 ? 17.468 -7.761 19.755 1.00 98.56 369 ILE A CA 1
ATOM 2761 C C . ILE A 1 369 ? 18.736 -8.325 20.402 1.00 98.56 369 ILE A C 1
ATOM 2763 O O . ILE A 1 369 ? 19.306 -7.646 21.251 1.00 98.56 369 ILE A O 1
ATOM 2767 N N . PRO A 1 370 ? 19.231 -9.521 20.033 1.00 98.12 370 PRO A N 1
ATOM 2768 C CA . PRO A 1 370 ? 20.496 -10.023 20.565 1.00 98.12 370 PRO A CA 1
ATOM 2769 C C . PRO A 1 370 ? 21.633 -9.024 20.332 1.00 98.12 370 PRO A C 1
ATOM 2771 O O . PRO A 1 370 ? 21.814 -8.560 19.206 1.00 98.12 370 PRO A O 1
ATOM 2774 N N . THR A 1 371 ? 22.436 -8.726 21.356 1.00 97.62 371 THR A N 1
ATOM 2775 C CA . THR A 1 371 ? 23.511 -7.720 21.258 1.00 97.62 371 THR A CA 1
ATOM 2776 C C . THR A 1 371 ? 24.517 -8.057 20.154 1.00 97.62 371 THR A C 1
ATOM 2778 O O . THR A 1 371 ? 25.026 -7.166 19.487 1.00 97.62 371 THR A O 1
ATOM 2781 N N . SER A 1 372 ? 24.739 -9.346 19.873 1.00 97.44 372 SER A N 1
ATOM 2782 C CA . SER A 1 372 ? 25.609 -9.813 18.781 1.00 97.44 372 SER A CA 1
ATOM 2783 C C . SER A 1 372 ? 25.110 -9.473 17.370 1.00 97.44 372 SER A C 1
ATOM 2785 O O . SER A 1 372 ? 25.852 -9.648 16.408 1.00 97.44 372 SER A O 1
ATOM 2787 N N . HIS A 1 373 ? 23.858 -9.032 17.226 1.00 98.06 373 HIS A N 1
ATOM 2788 C CA . HIS A 1 373 ? 23.240 -8.630 15.957 1.00 98.06 373 HIS A CA 1
ATOM 2789 C C . HIS A 1 373 ? 23.086 -7.111 15.829 1.00 98.06 373 HIS A C 1
ATOM 2791 O O . HIS A 1 373 ? 22.608 -6.624 14.804 1.00 98.06 373 HIS A O 1
ATOM 2797 N N . VAL A 1 374 ? 23.469 -6.370 16.868 1.00 98.38 374 VAL A N 1
ATOM 2798 C CA . VAL A 1 374 ? 23.442 -4.913 16.892 1.00 98.38 374 VAL A CA 1
ATOM 2799 C C . VAL A 1 374 ? 24.821 -4.389 16.517 1.00 98.38 374 VAL A C 1
ATOM 2801 O O . VAL A 1 374 ? 25.843 -4.846 17.028 1.00 98.38 374 VAL A O 1
ATOM 2804 N N . ARG A 1 375 ? 24.847 -3.398 15.631 1.00 97.56 375 ARG A N 1
ATOM 2805 C CA . ARG A 1 375 ? 26.041 -2.622 15.299 1.00 97.56 375 ARG A CA 1
ATOM 2806 C C . ARG A 1 375 ? 26.368 -1.659 16.432 1.00 97.56 375 ARG A C 1
ATOM 2808 O O . ARG A 1 375 ? 25.896 -0.522 16.464 1.00 97.56 375 ARG A O 1
ATOM 2815 N N . MET A 1 376 ? 27.128 -2.156 17.403 1.00 95.50 376 MET A N 1
ATOM 2816 C CA . MET A 1 376 ? 27.448 -1.428 18.631 1.00 95.50 376 MET A CA 1
ATOM 2817 C C . MET A 1 376 ? 28.255 -0.147 18.385 1.00 95.50 376 MET A C 1
ATOM 2819 O O . MET A 1 376 ? 28.267 0.715 19.253 1.00 95.50 376 MET A O 1
ATOM 2823 N N . GLU A 1 377 ? 28.870 0.033 17.212 1.00 95.19 377 GLU A N 1
ATOM 2824 C CA . GLU A 1 377 ? 29.539 1.282 16.827 1.00 95.19 377 GLU A CA 1
ATOM 2825 C C . GLU A 1 377 ? 28.605 2.504 16.781 1.00 95.19 377 GLU A C 1
ATOM 2827 O O . GLU A 1 377 ? 29.081 3.635 16.856 1.00 95.19 377 GLU A O 1
ATOM 2832 N N . HIS A 1 378 ? 27.290 2.289 16.676 1.00 95.50 378 HIS A N 1
ATOM 2833 C CA . HIS A 1 378 ? 26.287 3.356 16.695 1.00 95.50 378 HIS A CA 1
ATOM 2834 C C . HIS A 1 378 ? 25.750 3.659 18.098 1.00 95.50 378 HIS A C 1
ATOM 2836 O O . HIS A 1 378 ? 25.000 4.620 18.263 1.00 95.50 378 HIS A O 1
ATOM 2842 N N . LEU A 1 379 ? 26.096 2.848 19.103 1.00 96.56 379 LEU A N 1
ATOM 2843 C CA . LEU A 1 379 ? 25.606 2.989 20.469 1.00 96.56 379 LEU A CA 1
ATOM 2844 C C . LEU A 1 379 ? 26.718 3.519 21.381 1.00 96.56 379 LEU A C 1
ATOM 2846 O O . LEU A 1 379 ? 27.799 2.936 21.453 1.00 96.56 379 LEU A O 1
ATOM 2850 N N . HIS A 1 380 ? 26.434 4.573 22.149 1.00 96.06 380 HIS A N 1
ATOM 2851 C CA . HIS A 1 380 ? 27.364 5.086 23.163 1.00 96.06 380 HIS A CA 1
ATOM 2852 C C . HIS A 1 380 ? 26.766 4.977 24.561 1.00 96.06 380 HIS A C 1
ATOM 2854 O O . HIS A 1 380 ? 25.657 5.457 24.802 1.00 96.06 380 HIS A O 1
ATOM 2860 N N . ASP A 1 381 ? 27.517 4.350 25.467 1.00 94.81 381 ASP A N 1
ATOM 2861 C CA . ASP A 1 381 ? 27.124 4.163 26.865 1.00 94.81 381 ASP A CA 1
ATOM 2862 C C . ASP A 1 381 ? 27.004 5.526 27.558 1.00 94.81 381 ASP A C 1
ATOM 2864 O O . ASP A 1 381 ? 27.948 6.319 27.569 1.00 94.81 381 ASP A O 1
ATOM 2868 N N . GLU A 1 382 ? 25.839 5.801 28.140 1.00 94.38 382 GLU A N 1
ATOM 2869 C CA . GLU A 1 382 ? 25.585 7.032 28.895 1.00 94.38 382 GLU A CA 1
ATOM 2870 C C . GLU A 1 382 ? 26.044 6.913 30.361 1.00 94.38 382 GLU A C 1
ATOM 2872 O O . GLU A 1 382 ? 25.800 7.810 31.168 1.00 94.38 382 GLU A O 1
ATOM 2877 N N . ASN A 1 383 ? 26.699 5.802 30.727 1.00 87.56 383 ASN A N 1
ATOM 2878 C CA . ASN A 1 383 ? 27.103 5.433 32.085 1.00 87.56 383 ASN A CA 1
ATOM 2879 C C . ASN A 1 383 ? 25.936 5.472 33.083 1.00 87.56 383 ASN A C 1
ATOM 2881 O O . ASN A 1 383 ? 26.110 5.748 34.273 1.00 87.56 383 ASN A O 1
ATOM 2885 N N . HIS A 1 384 ? 24.730 5.175 32.600 1.00 89.31 384 HIS A N 1
ATOM 2886 C CA . HIS A 1 384 ? 23.510 5.210 33.391 1.00 89.31 384 HIS A CA 1
ATOM 2887 C C . HIS A 1 384 ? 22.943 3.797 33.564 1.00 89.31 384 HIS A C 1
ATOM 2889 O O . HIS A 1 384 ? 22.265 3.256 32.689 1.00 89.31 384 HIS A O 1
ATOM 2895 N N . VAL A 1 385 ? 23.242 3.188 34.714 1.00 86.94 385 VAL A N 1
ATOM 2896 C CA . VAL A 1 385 ? 22.769 1.847 35.086 1.00 86.94 385 VAL A CA 1
ATOM 2897 C C . VAL A 1 385 ? 21.373 1.935 35.701 1.00 86.94 385 VAL A C 1
ATOM 2899 O O . VAL A 1 385 ? 21.128 2.725 36.611 1.00 86.94 385 VAL A O 1
ATOM 2902 N N . GLN A 1 386 ? 20.473 1.066 35.253 1.00 86.81 386 GLN A N 1
ATOM 2903 C CA . GLN A 1 386 ? 19.113 0.920 35.761 1.00 86.81 386 GLN A CA 1
ATOM 2904 C C . GLN A 1 386 ? 18.878 -0.522 36.213 1.00 86.81 386 GLN A C 1
ATOM 2906 O O . GLN A 1 386 ? 19.347 -1.469 35.586 1.00 86.81 386 GLN A O 1
ATOM 2911 N N . LYS A 1 387 ? 18.117 -0.703 37.296 1.00 81.31 387 LYS A N 1
ATOM 2912 C CA . LYS A 1 387 ? 17.608 -2.015 37.708 1.00 81.31 387 LYS A CA 1
ATOM 2913 C C . LYS A 1 387 ? 16.118 -2.062 37.402 1.00 81.31 387 LYS A C 1
ATOM 2915 O O . LYS A 1 387 ? 15.327 -1.411 38.079 1.00 81.31 387 LYS A O 1
ATOM 2920 N N . LEU A 1 388 ? 15.756 -2.799 36.359 1.00 80.12 388 LEU A N 1
ATOM 2921 C CA . LEU A 1 388 ? 14.390 -2.894 35.855 1.00 80.12 388 LEU A CA 1
ATOM 2922 C C . LEU A 1 388 ? 13.821 -4.294 36.106 1.00 80.12 388 LEU A C 1
ATOM 2924 O O . LEU A 1 388 ? 14.520 -5.202 36.554 1.00 80.12 388 LEU A O 1
ATOM 2928 N N . GLN A 1 389 ? 12.534 -4.470 35.802 1.00 79.50 389 GLN A N 1
ATOM 2929 C CA . GLN A 1 389 ? 11.821 -5.743 35.961 1.00 79.50 389 GLN A CA 1
ATOM 2930 C C . GLN A 1 389 ? 12.548 -6.924 35.299 1.00 79.50 389 GLN A C 1
ATOM 2932 O O . GLN A 1 389 ? 12.560 -8.022 35.845 1.00 79.50 389 GLN A O 1
ATOM 2937 N N . PHE A 1 390 ? 13.155 -6.689 34.136 1.00 86.12 390 PHE A N 1
ATOM 2938 C CA . PHE A 1 390 ? 13.792 -7.720 33.318 1.00 86.12 390 PHE A CA 1
ATOM 2939 C C . PHE A 1 390 ? 15.294 -7.879 33.580 1.00 86.12 390 PHE A C 1
ATOM 2941 O O . PHE A 1 390 ? 15.969 -8.586 32.841 1.00 86.12 390 PHE A O 1
ATOM 2948 N N . GLY A 1 391 ? 15.809 -7.253 34.641 1.00 88.81 391 GLY A N 1
ATOM 2949 C CA . GLY A 1 391 ? 17.215 -7.303 35.028 1.00 88.81 391 GLY A CA 1
ATOM 2950 C C . GLY A 1 391 ? 17.889 -5.935 35.017 1.00 88.81 391 GLY A C 1
ATOM 2951 O O . GLY A 1 391 ? 17.249 -4.893 34.846 1.00 88.81 391 GLY A O 1
ATOM 2952 N N . SER A 1 392 ? 19.198 -5.943 35.254 1.00 91.31 392 SER A N 1
ATOM 2953 C CA . SER A 1 392 ? 20.019 -4.736 35.180 1.00 91.31 392 SER A CA 1
ATOM 2954 C C . SER A 1 392 ? 20.292 -4.381 33.722 1.00 91.31 392 SER A C 1
ATOM 2956 O O . SER A 1 392 ? 20.683 -5.245 32.936 1.00 91.31 392 SER A O 1
ATOM 2958 N N . SER A 1 393 ? 20.131 -3.106 33.381 1.00 93.50 393 SER A N 1
ATOM 2959 C CA . SER A 1 393 ? 20.425 -2.571 32.056 1.00 93.50 393 SER A CA 1
ATOM 2960 C C . SER A 1 393 ? 21.263 -1.303 32.130 1.00 93.50 393 SER A C 1
ATOM 2962 O O . SER A 1 393 ? 21.185 -0.560 33.107 1.00 93.50 393 SER A O 1
ATOM 2964 N N . ARG A 1 394 ? 22.005 -1.008 31.068 1.00 94.94 394 ARG A N 1
ATOM 2965 C CA . ARG A 1 394 ? 22.642 0.293 30.838 1.00 94.94 394 ARG A CA 1
ATOM 2966 C C . ARG A 1 394 ? 21.931 1.040 29.722 1.00 94.94 394 ARG A C 1
ATOM 2968 O O . ARG A 1 394 ? 21.460 0.420 28.768 1.00 94.94 394 ARG A O 1
ATOM 2975 N N . LEU A 1 395 ? 21.839 2.354 29.869 1.00 95.75 395 LEU A N 1
ATOM 2976 C CA . LEU A 1 395 ? 21.235 3.243 28.887 1.00 95.75 395 LEU A CA 1
ATOM 2977 C C . LEU A 1 395 ? 22.287 3.701 27.870 1.00 95.75 395 LEU A C 1
ATOM 2979 O O . LEU A 1 395 ? 23.399 4.069 28.244 1.00 95.75 395 LEU A O 1
ATOM 2983 N N . TYR A 1 396 ? 21.921 3.666 26.595 1.00 97.81 396 TYR A N 1
ATOM 2984 C CA . TYR A 1 396 ? 22.776 4.041 25.479 1.00 97.81 396 TYR A CA 1
ATOM 2985 C C . TYR A 1 396 ? 22.093 5.112 24.636 1.00 97.81 396 TYR A C 1
ATOM 2987 O O . TYR A 1 396 ? 20.895 5.025 24.345 1.00 97.81 396 TYR A O 1
ATOM 2995 N N . SER A 1 397 ? 22.884 6.085 24.196 1.00 97.25 397 SER A N 1
ATOM 2996 C CA . SER A 1 397 ? 22.514 6.965 23.091 1.00 97.25 397 SER A CA 1
ATOM 2997 C C . SER A 1 397 ? 22.745 6.258 21.760 1.00 97.25 397 SER A C 1
ATOM 2999 O O . SER A 1 397 ? 23.589 5.364 21.657 1.00 97.25 397 SER A O 1
ATOM 3001 N N . LEU A 1 398 ? 22.001 6.674 20.740 1.00 97.00 398 LEU A N 1
ATOM 3002 C CA . LEU A 1 398 ? 22.155 6.213 19.366 1.00 97.00 398 LEU A CA 1
ATOM 3003 C C . LEU A 1 398 ? 22.656 7.368 18.500 1.00 97.00 398 LEU A C 1
ATOM 3005 O O . LEU A 1 398 ? 22.030 8.426 18.467 1.00 97.00 398 LEU A O 1
ATOM 3009 N N . THR A 1 399 ? 23.779 7.180 17.812 1.00 94.56 399 THR A N 1
ATOM 3010 C CA . THR A 1 399 ? 24.454 8.242 17.055 1.00 94.56 399 THR A CA 1
ATOM 3011 C C . THR A 1 399 ? 24.588 7.881 15.580 1.00 94.56 399 THR A C 1
ATOM 3013 O O . THR A 1 399 ? 24.998 6.779 15.215 1.00 94.56 399 THR A O 1
ATOM 3016 N N . SER A 1 400 ? 24.273 8.853 14.727 1.00 89.81 400 SER A N 1
ATOM 3017 C CA . SER A 1 400 ? 24.524 8.855 13.289 1.00 89.81 400 SER A CA 1
ATOM 3018 C C . SER A 1 400 ? 25.499 9.985 12.937 1.00 89.81 400 SER A C 1
ATOM 3020 O O . SER A 1 400 ? 25.940 10.748 13.797 1.00 89.81 400 SER A O 1
ATOM 3022 N N . ALA A 1 401 ? 25.826 10.124 11.651 1.00 85.94 401 ALA A N 1
ATOM 3023 C CA . ALA A 1 401 ? 26.572 11.286 11.169 1.00 85.94 401 ALA A CA 1
ATOM 3024 C C . ALA A 1 401 ? 25.777 12.604 11.285 1.00 85.94 401 ALA A C 1
ATOM 3026 O O . ALA A 1 401 ? 26.373 13.678 11.242 1.00 85.94 401 ALA A O 1
ATOM 3027 N N . GLU A 1 402 ? 24.447 12.530 11.406 1.00 88.06 402 GLU A N 1
ATOM 3028 C CA . GLU A 1 402 ? 23.552 13.690 11.378 1.00 88.06 402 GLU A CA 1
ATOM 3029 C C . GLU A 1 402 ? 23.123 14.132 12.784 1.00 88.06 402 GLU A C 1
ATOM 3031 O O . GLU A 1 402 ? 22.997 15.332 13.040 1.00 88.06 402 GLU A O 1
ATOM 3036 N N . ARG A 1 403 ? 22.893 13.187 13.706 1.00 93.38 403 ARG A N 1
ATOM 3037 C CA . ARG A 1 403 ? 22.409 13.482 15.063 1.00 93.38 403 ARG A CA 1
ATOM 3038 C C . ARG A 1 403 ? 22.695 12.366 16.067 1.00 93.38 403 ARG A C 1
ATOM 3040 O O . ARG A 1 403 ? 22.981 11.226 15.713 1.00 93.38 403 ARG A O 1
ATOM 3047 N N . THR A 1 404 ? 22.518 12.711 17.340 1.00 94.94 404 THR A N 1
ATOM 3048 C CA . THR A 1 404 ? 22.482 11.771 18.463 1.00 94.94 404 THR A CA 1
ATOM 3049 C C . THR A 1 404 ? 21.100 11.790 19.104 1.00 94.94 404 THR A C 1
ATOM 3051 O O . THR A 1 404 ? 20.561 12.858 19.401 1.00 94.94 404 THR A O 1
ATOM 3054 N N . TRP A 1 405 ? 20.540 10.606 19.340 1.00 96.56 405 TRP A N 1
ATOM 3055 C CA . TRP A 1 405 ? 19.337 10.396 20.133 1.00 96.56 405 TRP A CA 1
ATOM 3056 C C . TRP A 1 405 ? 19.739 9.894 21.528 1.00 96.56 405 TRP A C 1
ATOM 3058 O O . TRP A 1 405 ? 20.206 8.758 21.647 1.00 96.56 405 TRP A O 1
ATOM 3068 N N . PRO A 1 406 ? 19.606 10.712 22.586 1.00 96.62 406 PRO A N 1
ATOM 3069 C CA . PRO A 1 406 ? 19.954 10.289 23.936 1.00 96.62 406 PRO A CA 1
ATOM 3070 C C . PRO A 1 406 ? 18.961 9.246 24.445 1.00 96.62 406 PRO A C 1
ATOM 3072 O O . PRO A 1 406 ? 17.772 9.295 24.124 1.00 96.62 406 PRO A O 1
ATOM 3075 N N . SER A 1 407 ? 19.442 8.316 25.260 1.00 95.94 407 SER A N 1
ATOM 3076 C CA . SER A 1 407 ? 18.616 7.311 25.927 1.00 95.94 407 SER A CA 1
ATOM 3077 C C . SER A 1 407 ? 17.767 6.455 24.974 1.00 95.94 407 SER A C 1
ATOM 3079 O O . SER A 1 407 ? 16.657 6.043 25.303 1.00 95.94 407 SER A O 1
ATOM 3081 N N . ALA A 1 408 ? 18.301 6.194 23.779 1.00 96.69 408 ALA A N 1
ATOM 3082 C CA . ALA A 1 408 ? 17.635 5.496 22.684 1.00 96.69 408 ALA A CA 1
ATOM 3083 C C . ALA A 1 408 ? 17.543 3.977 22.875 1.00 96.69 408 ALA A C 1
ATOM 3085 O O . ALA A 1 408 ? 16.722 3.330 22.226 1.00 96.69 408 ALA A O 1
ATOM 3086 N N . ALA A 1 409 ? 18.402 3.384 23.703 1.00 97.44 409 ALA A N 1
ATOM 3087 C CA . ALA A 1 409 ? 18.451 1.939 23.877 1.00 97.44 409 ALA A CA 1
ATOM 3088 C C . ALA A 1 409 ? 18.831 1.534 25.300 1.00 97.44 409 ALA A C 1
ATOM 3090 O O . ALA A 1 409 ? 19.619 2.202 25.966 1.00 97.44 409 ALA A O 1
ATOM 3091 N N . ARG A 1 410 ? 18.310 0.392 25.749 1.00 96.75 410 ARG A N 1
ATOM 3092 C CA . ARG A 1 410 ? 18.735 -0.293 26.973 1.00 96.75 410 ARG A CA 1
ATOM 3093 C C . ARG A 1 410 ? 19.422 -1.599 26.605 1.00 96.75 410 ARG A C 1
ATOM 3095 O O . ARG A 1 410 ? 18.816 -2.434 25.937 1.00 96.75 410 ARG A O 1
ATOM 3102 N N . VAL A 1 411 ? 20.654 -1.790 27.064 1.00 96.75 411 VAL A N 1
ATOM 3103 C CA . VAL A 1 411 ? 21.394 -3.055 26.927 1.00 96.75 411 VAL A CA 1
ATOM 3104 C C . VAL A 1 411 ? 21.313 -3.797 28.253 1.00 96.75 411 VAL A C 1
ATOM 3106 O O . VAL A 1 411 ? 21.653 -3.227 29.288 1.00 96.75 411 VAL A O 1
ATOM 3109 N N . TYR A 1 412 ? 20.828 -5.038 28.234 1.00 95.88 412 TYR A N 1
ATOM 3110 C CA . TYR A 1 412 ? 20.603 -5.839 29.438 1.00 95.88 412 TYR A CA 1
ATOM 3111 C C . TYR A 1 412 ? 21.773 -6.786 29.714 1.00 95.88 412 TYR A C 1
ATOM 3113 O O . TYR A 1 412 ? 22.108 -7.635 28.886 1.00 95.88 412 TYR A O 1
ATOM 3121 N N . ASP A 1 413 ? 22.337 -6.684 30.919 1.00 91.44 413 ASP A N 1
ATOM 3122 C CA . ASP A 1 413 ? 23.489 -7.481 31.368 1.00 91.44 413 ASP A CA 1
ATOM 3123 C C . ASP A 1 413 ? 23.077 -8.684 32.232 1.00 91.44 413 ASP A C 1
ATOM 3125 O O . ASP A 1 413 ? 23.864 -9.601 32.462 1.00 91.44 413 ASP A O 1
ATOM 3129 N N . SER A 1 414 ? 21.854 -8.681 32.765 1.00 93.38 414 SER A N 1
ATOM 3130 C CA . SER A 1 414 ? 21.348 -9.729 33.652 1.00 93.38 414 SER A CA 1
ATOM 3131 C C . SER A 1 414 ? 19.846 -9.943 33.481 1.00 93.38 414 SER A C 1
ATOM 3133 O O . SER A 1 414 ? 19.171 -9.168 32.807 1.00 93.38 414 SER A O 1
ATOM 3135 N N . GLY A 1 415 ? 19.322 -10.996 34.113 1.00 93.31 415 GLY A N 1
ATOM 3136 C CA . GLY A 1 415 ? 17.906 -11.351 34.047 1.00 93.31 415 GLY A CA 1
ATOM 3137 C C . GLY A 1 415 ? 17.546 -12.206 32.825 1.00 93.31 415 GLY A C 1
ATOM 3138 O O . GLY A 1 415 ? 18.433 -12.669 32.107 1.00 93.31 415 GLY A O 1
ATOM 3139 N N . PRO A 1 416 ? 16.246 -12.453 32.592 1.00 94.12 416 PRO A N 1
ATOM 3140 C CA . PRO A 1 416 ? 15.777 -13.379 31.557 1.00 94.12 416 PRO A CA 1
ATOM 3141 C C . PRO A 1 416 ? 16.021 -12.895 30.118 1.00 94.12 416 PRO A C 1
ATOM 3143 O O . PRO A 1 416 ? 15.898 -13.682 29.188 1.00 94.12 416 PRO A O 1
ATOM 3146 N N . VAL A 1 417 ? 16.381 -11.622 29.932 1.00 95.81 417 VAL A N 1
ATOM 3147 C CA . VAL A 1 417 ? 16.692 -11.008 28.627 1.00 95.81 417 VAL A CA 1
ATOM 3148 C C . VAL A 1 417 ? 18.162 -10.574 28.526 1.00 95.81 417 VAL A C 1
ATOM 3150 O O . VAL A 1 417 ? 18.509 -9.729 27.703 1.00 95.81 417 VAL A O 1
ATOM 3153 N N . ALA A 1 418 ? 19.046 -11.114 29.370 1.00 96.31 418 ALA A N 1
ATOM 3154 C CA . ALA A 1 418 ? 20.472 -10.791 29.333 1.00 96.31 418 ALA A CA 1
ATOM 3155 C C . ALA A 1 418 ? 21.086 -11.053 27.943 1.00 96.31 418 ALA A C 1
ATOM 3157 O O . ALA A 1 418 ? 20.779 -1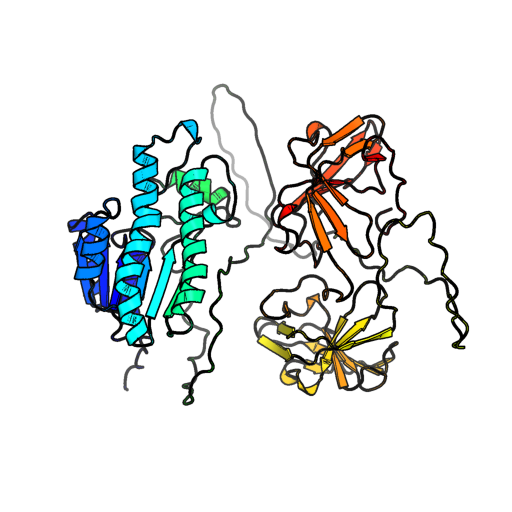2.052 27.293 1.00 96.31 418 ALA A O 1
ATOM 3158 N N . GLY A 1 419 ? 21.976 -10.164 27.494 1.00 96.00 419 GLY A N 1
ATOM 3159 C CA . GLY A 1 419 ? 22.605 -10.259 26.171 1.00 96.00 419 GLY A CA 1
ATOM 3160 C C . GLY A 1 419 ? 21.728 -9.749 25.023 1.00 96.00 419 GLY A C 1
ATOM 3161 O O . GLY A 1 419 ? 21.929 -10.142 23.870 1.00 96.00 419 GLY A O 1
ATOM 3162 N N . SER A 1 420 ? 20.758 -8.885 25.326 1.00 97.75 420 SER A N 1
ATOM 3163 C CA . SER A 1 420 ? 19.907 -8.242 24.328 1.00 97.75 420 SER A CA 1
ATOM 3164 C C . SER A 1 420 ? 19.773 -6.733 24.543 1.00 97.75 420 SER A C 1
ATOM 3166 O O . SER A 1 420 ? 20.102 -6.188 25.601 1.00 97.75 420 SER A O 1
ATOM 3168 N N . VAL A 1 421 ? 19.297 -6.062 23.498 1.00 98.19 421 VAL A N 1
ATOM 3169 C CA . VAL A 1 421 ? 19.106 -4.620 23.405 1.00 98.19 421 VAL A CA 1
ATOM 3170 C C . VAL A 1 421 ? 17.635 -4.329 23.127 1.00 98.19 421 VAL A C 1
ATOM 3172 O O . VAL A 1 421 ? 17.045 -4.897 22.204 1.00 98.19 421 VAL A O 1
ATOM 3175 N N . ARG A 1 422 ? 17.055 -3.423 23.914 1.00 97.19 422 ARG A N 1
ATOM 3176 C CA . ARG A 1 422 ? 15.692 -2.900 23.763 1.00 97.19 422 ARG A CA 1
ATOM 3177 C C . ARG A 1 422 ? 15.783 -1.441 23.343 1.00 97.19 422 ARG A C 1
ATOM 3179 O O . ARG A 1 422 ? 16.241 -0.607 24.123 1.00 97.19 422 ARG A O 1
ATOM 3186 N N . PHE A 1 423 ? 15.345 -1.132 22.130 1.00 97.81 423 PHE A N 1
ATOM 3187 C CA . PHE A 1 423 ? 15.354 0.230 21.594 1.00 97.81 423 PHE A CA 1
ATOM 3188 C C . PHE A 1 423 ? 14.056 0.975 21.931 1.00 97.81 423 PHE A C 1
ATOM 3190 O O . PHE A 1 423 ? 12.995 0.369 22.072 1.00 97.81 423 PHE A O 1
ATOM 3197 N N . GLU A 1 424 ? 14.130 2.292 22.086 1.00 95.44 424 GLU A N 1
ATOM 3198 C CA . GLU A 1 424 ? 12.951 3.158 22.098 1.00 95.44 424 GLU A CA 1
ATOM 3199 C C . GLU A 1 424 ? 12.357 3.227 20.684 1.00 95.44 424 GLU A C 1
ATOM 3201 O O . GLU A 1 424 ? 13.084 3.399 19.706 1.00 95.44 424 GLU A O 1
ATOM 3206 N N . TRP A 1 425 ? 11.034 3.076 20.562 1.00 93.06 425 TRP A N 1
ATOM 3207 C CA . TRP A 1 425 ? 10.377 2.937 19.254 1.00 93.06 425 TRP A CA 1
ATOM 3208 C C . TRP A 1 425 ? 10.595 4.137 18.345 1.00 93.06 425 TRP A C 1
ATOM 3210 O O . TRP A 1 425 ? 10.970 3.959 17.190 1.00 93.06 425 TRP A O 1
ATOM 3220 N N . ASP A 1 426 ? 10.441 5.341 18.892 1.00 91.88 426 ASP A N 1
ATOM 3221 C CA . ASP A 1 426 ? 10.596 6.595 18.150 1.00 91.88 426 ASP A CA 1
ATOM 3222 C C . ASP A 1 426 ? 12.046 6.870 17.714 1.00 91.88 426 ASP A C 1
ATOM 3224 O O . ASP A 1 426 ? 12.281 7.746 16.881 1.00 91.88 426 ASP A O 1
ATOM 3228 N N . ALA A 1 427 ? 13.024 6.136 18.260 1.00 94.62 427 ALA A N 1
ATOM 3229 C CA . ALA A 1 427 ? 14.425 6.307 17.901 1.00 94.62 427 ALA A CA 1
ATOM 3230 C C . ALA A 1 427 ? 14.792 5.621 16.577 1.00 94.62 427 ALA A C 1
ATOM 3232 O O . ALA A 1 427 ? 15.846 5.928 16.030 1.00 94.62 427 ALA A O 1
ATOM 3233 N N . LEU A 1 428 ? 13.972 4.700 16.059 1.00 96.19 428 LEU A N 1
ATOM 3234 C CA . LEU A 1 428 ? 14.298 3.904 14.874 1.00 96.19 428 LEU A CA 1
ATOM 3235 C C . LEU A 1 428 ? 13.163 3.890 13.847 1.00 96.19 428 LEU A C 1
ATOM 3237 O O . LEU A 1 428 ? 11.982 3.917 14.180 1.00 96.19 428 LEU A O 1
ATOM 3241 N N . GLU A 1 429 ? 13.540 3.750 12.580 1.00 94.88 429 GLU A N 1
ATOM 3242 C CA . GLU A 1 429 ? 12.656 3.247 11.532 1.00 94.88 429 GLU A CA 1
ATOM 3243 C C . GLU A 1 429 ? 12.690 1.714 11.564 1.00 94.88 429 GLU A C 1
ATOM 3245 O O . GLU A 1 429 ? 13.754 1.100 11.427 1.00 94.88 429 GLU A O 1
ATOM 3250 N N . TRP A 1 430 ? 11.528 1.092 11.759 1.00 96.62 430 TRP A N 1
ATOM 3251 C CA . TRP A 1 430 ? 11.403 -0.350 11.964 1.00 96.62 430 TRP A CA 1
ATOM 3252 C C . TRP A 1 430 ? 10.814 -1.043 10.747 1.00 96.62 430 TRP A C 1
ATOM 3254 O O . TRP A 1 430 ? 9.830 -0.579 10.172 1.00 96.62 430 TRP A O 1
ATOM 3264 N N . PHE A 1 431 ? 11.366 -2.207 10.423 1.00 95.44 431 PHE A N 1
ATOM 3265 C CA . PHE A 1 431 ? 10.821 -3.108 9.418 1.00 95.44 431 PHE A CA 1
ATOM 3266 C C . PHE A 1 431 ? 10.702 -4.517 9.981 1.00 95.44 431 PHE A C 1
ATOM 3268 O O . PHE A 1 431 ? 11.603 -5.002 10.670 1.00 95.44 431 PHE A O 1
ATOM 3275 N N . GLU A 1 432 ? 9.603 -5.174 9.644 1.00 94.19 432 GLU A N 1
ATOM 3276 C CA . GLU A 1 432 ? 9.389 -6.600 9.837 1.00 94.19 432 GLU A CA 1
ATOM 3277 C C . GLU A 1 432 ? 9.217 -7.247 8.468 1.00 94.19 432 GLU A C 1
ATOM 3279 O O . GLU A 1 432 ? 8.378 -6.830 7.671 1.00 94.19 432 GLU A O 1
ATOM 3284 N N . GLU A 1 433 ? 10.061 -8.228 8.167 1.00 94.25 433 GLU A N 1
ATOM 3285 C CA . GLU A 1 433 ? 10.400 -8.567 6.789 1.00 94.25 433 GLU A CA 1
ATOM 3286 C C . GLU A 1 433 ? 10.716 -7.276 6.018 1.00 94.25 433 GLU A C 1
ATOM 3288 O O . GLU A 1 433 ? 11.541 -6.485 6.483 1.00 94.25 433 GLU A O 1
ATOM 3293 N N . ASP A 1 434 ? 10.060 -7.035 4.883 1.00 90.19 434 ASP A N 1
ATOM 3294 C CA . ASP A 1 434 ? 10.159 -5.812 4.079 1.00 90.19 434 ASP A CA 1
ATOM 3295 C C . ASP A 1 434 ? 9.035 -4.794 4.353 1.00 90.19 434 ASP A C 1
ATOM 3297 O O . ASP A 1 434 ? 8.952 -3.774 3.669 1.00 90.19 434 ASP A O 1
ATOM 3301 N N . GLU A 1 435 ? 8.196 -5.025 5.367 1.00 87.56 435 GLU A N 1
ATOM 3302 C CA . GLU A 1 435 ? 7.071 -4.151 5.705 1.00 87.56 435 GLU A CA 1
ATOM 3303 C C . GLU A 1 435 ? 7.440 -3.171 6.830 1.00 87.56 435 GLU A C 1
ATOM 3305 O O . GLU A 1 435 ? 7.952 -3.594 7.872 1.00 87.56 435 GLU A O 1
ATOM 3310 N N . PRO A 1 436 ? 7.166 -1.863 6.674 1.00 89.75 436 PRO A N 1
ATOM 3311 C CA . PRO A 1 436 ? 7.398 -0.898 7.737 1.00 89.75 436 PRO A CA 1
ATOM 3312 C C . PRO A 1 436 ? 6.449 -1.146 8.915 1.00 89.75 436 PRO A C 1
ATOM 3314 O O . PRO A 1 436 ? 5.248 -1.371 8.742 1.00 89.75 436 PRO A O 1
ATOM 3317 N N . LEU A 1 437 ? 6.987 -1.052 10.130 1.00 90.31 437 LEU A N 1
ATOM 3318 C CA . LEU A 1 437 ? 6.206 -1.079 11.361 1.00 90.31 437 LEU A CA 1
ATOM 3319 C C . LEU A 1 437 ? 5.986 0.333 11.898 1.00 90.31 437 LEU A C 1
ATOM 3321 O O . LEU A 1 437 ? 6.852 1.202 11.814 1.00 90.31 437 LEU A O 1
ATOM 3325 N N . ILE A 1 438 ? 4.818 0.537 12.501 1.00 85.06 438 ILE A N 1
ATOM 3326 C CA . ILE A 1 438 ? 4.433 1.781 13.164 1.00 85.06 438 ILE A CA 1
ATOM 3327 C C . ILE A 1 438 ? 4.050 1.485 14.608 1.00 85.06 438 ILE A C 1
ATOM 3329 O O . ILE A 1 438 ? 3.437 0.458 14.889 1.00 85.06 438 ILE A O 1
ATOM 3333 N N . LEU A 1 439 ? 4.356 2.424 15.502 1.00 88.12 439 LEU A N 1
ATOM 3334 C CA . LEU A 1 439 ? 3.990 2.421 16.921 1.00 88.12 439 LEU A CA 1
ATOM 3335 C C . LEU A 1 439 ? 4.656 1.330 17.785 1.00 88.12 439 LEU A C 1
ATOM 3337 O O . LEU A 1 439 ? 5.379 1.677 18.712 1.00 88.12 439 LEU A O 1
ATOM 3341 N N . HIS A 1 440 ? 4.392 0.045 17.533 1.00 92.88 440 HIS A N 1
ATOM 3342 C CA . HIS A 1 440 ? 4.922 -1.088 18.306 1.00 92.88 440 HIS A CA 1
ATOM 3343 C C . HIS A 1 440 ? 4.888 -2.398 17.482 1.00 92.88 440 HIS A C 1
ATOM 3345 O O . HIS A 1 440 ? 4.219 -2.440 16.443 1.00 92.88 440 HIS A O 1
ATOM 3351 N N . PRO A 1 441 ? 5.548 -3.499 17.911 1.00 94.31 441 PRO A N 1
ATOM 3352 C CA . PRO A 1 441 ? 5.445 -4.787 17.232 1.00 94.31 441 PRO A CA 1
ATOM 3353 C C . PRO A 1 441 ? 4.008 -5.289 17.197 1.00 94.31 441 PRO A C 1
ATOM 3355 O O . PRO A 1 441 ? 3.246 -5.124 18.155 1.00 94.31 441 PRO A O 1
ATOM 3358 N N . ARG A 1 442 ? 3.660 -6.003 16.130 1.00 92.19 442 ARG A N 1
ATOM 3359 C CA . ARG A 1 442 ? 2.403 -6.748 16.082 1.00 92.19 442 ARG A CA 1
ATOM 3360 C C . ARG A 1 442 ? 2.489 -7.927 17.054 1.00 92.19 442 ARG A C 1
ATOM 3362 O O . ARG A 1 442 ? 3.434 -8.710 17.009 1.00 92.19 442 ARG A O 1
ATOM 3369 N N . ASN A 1 443 ? 1.503 -8.041 17.936 1.00 92.88 443 ASN A N 1
ATOM 3370 C CA . ASN A 1 443 ? 1.371 -9.154 18.865 1.00 92.88 443 ASN A CA 1
ATOM 3371 C C . ASN A 1 443 ? 1.003 -10.419 18.059 1.00 92.88 443 ASN A C 1
ATOM 3373 O O . ASN A 1 443 ? -0.002 -10.391 17.345 1.00 92.88 443 ASN A O 1
ATOM 3377 N N . PRO A 1 444 ? 1.770 -11.524 18.156 1.00 92.88 444 PRO A N 1
ATOM 3378 C CA . PRO A 1 444 ? 1.506 -12.747 17.392 1.00 92.88 444 PRO A CA 1
ATOM 3379 C C . PRO A 1 444 ? 0.168 -13.420 17.739 1.00 92.88 444 PRO A C 1
ATOM 3381 O O . PRO A 1 444 ? -0.321 -14.234 16.961 1.00 92.88 444 PRO A O 1
ATOM 3384 N N . TYR A 1 445 ? -0.434 -13.070 18.879 1.00 92.12 445 TYR A N 1
ATOM 3385 C CA . TYR A 1 445 ? -1.735 -13.569 19.326 1.00 92.12 445 TYR A CA 1
ATOM 3386 C C . TYR A 1 445 ? -2.904 -12.646 18.958 1.00 92.12 445 TYR A C 1
ATOM 3388 O O . TYR A 1 445 ? -4.063 -12.978 19.219 1.00 92.12 445 TYR A O 1
ATOM 3396 N N . VAL A 1 446 ? -2.626 -11.486 18.356 1.00 92.19 446 VAL A N 1
ATOM 3397 C CA . VAL A 1 446 ? -3.671 -10.612 17.826 1.00 92.19 446 VAL A CA 1
ATOM 3398 C C . VAL A 1 446 ? -4.008 -11.033 16.408 1.00 92.19 446 VAL A C 1
ATOM 3400 O O . VAL A 1 446 ? -3.153 -11.077 15.525 1.00 92.19 446 VAL A O 1
ATOM 3403 N N . ARG A 1 447 ? -5.292 -11.304 16.196 1.00 93.88 447 ARG A N 1
ATOM 3404 C CA . ARG A 1 447 ? -5.882 -11.541 14.887 1.00 93.88 447 ARG A CA 1
ATOM 3405 C C . ARG A 1 447 ? -6.851 -10.410 14.582 1.00 93.88 447 ARG A C 1
ATOM 3407 O O . ARG A 1 447 ? -7.586 -9.994 15.473 1.00 93.88 447 ARG A O 1
ATOM 3414 N N . VAL A 1 448 ? -6.835 -9.938 13.338 1.00 95.56 448 VAL A N 1
ATOM 3415 C CA . VAL A 1 448 ? -7.776 -8.937 12.832 1.00 95.56 448 VAL A CA 1
ATOM 3416 C C . VAL A 1 448 ? -8.406 -9.477 11.555 1.00 95.56 448 VAL A C 1
ATOM 3418 O O . VAL A 1 448 ? -7.699 -9.691 10.573 1.00 95.56 448 VAL A O 1
ATOM 3421 N N . ASP A 1 449 ? -9.716 -9.710 11.572 1.00 96.38 449 ASP A N 1
ATOM 3422 C CA . ASP A 1 449 ? -10.487 -10.168 10.413 1.00 96.38 449 ASP A CA 1
ATOM 3423 C C . ASP A 1 449 ? -11.499 -9.086 10.015 1.00 96.38 449 ASP A C 1
ATOM 3425 O O . ASP A 1 449 ? -12.183 -8.528 10.871 1.00 96.38 449 ASP A O 1
ATOM 3429 N N . SER A 1 450 ? -11.624 -8.808 8.716 1.00 96.12 450 SER A N 1
ATOM 3430 C CA . SER A 1 450 ? -12.622 -7.877 8.171 1.00 96.12 450 SER A CA 1
ATOM 3431 C C . SER A 1 450 ? -13.557 -8.619 7.215 1.00 96.12 450 SER A C 1
ATOM 3433 O O . SER A 1 450 ? -13.158 -9.041 6.130 1.00 96.12 450 SER A O 1
ATOM 3435 N N . LEU A 1 451 ? -14.803 -8.830 7.642 1.00 96.06 451 LEU A N 1
ATOM 3436 C CA . LEU A 1 451 ? -15.764 -9.694 6.956 1.00 96.06 451 LEU A CA 1
ATOM 3437 C C . LEU A 1 451 ? -17.015 -8.915 6.558 1.00 96.06 451 LEU A C 1
ATOM 3439 O O . LEU A 1 451 ? -17.620 -8.230 7.378 1.00 96.06 451 LEU A O 1
ATOM 3443 N N . ARG A 1 452 ? -17.435 -9.054 5.298 1.00 90.75 452 ARG A N 1
ATOM 3444 C CA . ARG A 1 452 ? -18.728 -8.529 4.845 1.00 90.75 452 ARG A CA 1
ATOM 3445 C C . ARG A 1 452 ? -19.866 -9.297 5.501 1.00 90.75 452 ARG A C 1
ATOM 3447 O O . ARG A 1 452 ? -19.766 -10.504 5.714 1.00 90.75 452 ARG A O 1
ATOM 3454 N N . SER A 1 453 ? -20.952 -8.595 5.778 1.00 90.19 453 SER A N 1
ATOM 3455 C CA . SER A 1 453 ? -22.135 -9.160 6.410 1.00 90.19 453 SER A CA 1
ATOM 3456 C C . SER A 1 453 ? -23.407 -8.561 5.817 1.00 90.19 453 SER A C 1
ATOM 3458 O O . SER A 1 453 ? -23.367 -7.507 5.190 1.00 90.19 453 SER A O 1
ATOM 3460 N N . HIS A 1 454 ? -24.530 -9.239 6.047 1.00 88.12 454 HIS A N 1
ATOM 3461 C CA . HIS A 1 454 ? -25.879 -8.739 5.761 1.00 88.12 454 HIS A CA 1
ATOM 3462 C C . HIS A 1 454 ? -26.684 -8.437 7.032 1.00 88.12 454 HIS A C 1
ATOM 3464 O O . HIS A 1 454 ? -27.892 -8.217 6.967 1.00 88.12 454 HIS A O 1
ATOM 3470 N N . ARG A 1 455 ? -26.024 -8.453 8.198 1.00 91.06 455 ARG A N 1
ATOM 3471 C CA . ARG A 1 455 ? -26.647 -8.043 9.460 1.00 91.06 455 ARG A CA 1
ATOM 3472 C C . ARG A 1 455 ? -27.072 -6.583 9.378 1.00 91.06 455 ARG A C 1
ATOM 3474 O O . ARG A 1 455 ? -26.357 -5.759 8.805 1.00 91.06 455 ARG A O 1
ATOM 3481 N N . HIS A 1 456 ? -28.223 -6.281 9.960 1.00 97.88 456 HIS A N 1
ATOM 3482 C CA . HIS A 1 456 ? -28.740 -4.920 10.044 1.00 97.88 456 HIS A CA 1
ATOM 3483 C C . HIS A 1 456 ? -28.076 -4.202 11.213 1.00 97.88 456 HIS A C 1
ATOM 3485 O O . HIS A 1 456 ? -28.175 -4.666 12.346 1.00 97.88 456 HIS A O 1
ATOM 3491 N N . ILE A 1 457 ? -27.386 -3.097 10.940 1.00 98.44 457 ILE A N 1
ATOM 3492 C CA . ILE A 1 457 ? -26.725 -2.274 11.955 1.00 98.44 457 ILE A CA 1
ATOM 3493 C C . ILE A 1 457 ? -27.394 -0.914 11.975 1.00 98.44 457 ILE A C 1
ATOM 3495 O O . ILE A 1 457 ? -27.470 -0.264 10.936 1.00 98.44 457 ILE A O 1
ATOM 3499 N N . ARG A 1 458 ? -27.815 -0.466 13.155 1.00 98.69 458 ARG A N 1
ATOM 3500 C CA . ARG A 1 458 ? -28.328 0.887 13.385 1.00 98.69 458 ARG A CA 1
ATOM 3501 C C . ARG A 1 458 ? -27.598 1.513 14.563 1.00 98.69 458 ARG A C 1
ATOM 3503 O O . ARG A 1 458 ? -27.451 0.880 15.603 1.00 98.69 458 ARG A O 1
ATOM 3510 N N . VAL A 1 459 ? -27.117 2.736 14.380 1.00 98.50 459 VAL A N 1
ATOM 3511 C CA . VAL A 1 459 ? -26.321 3.478 15.360 1.00 98.50 459 VAL A CA 1
ATOM 3512 C C . VAL A 1 459 ? -27.093 4.717 15.782 1.00 98.50 459 VAL A C 1
ATOM 3514 O O . VAL A 1 459 ? -27.469 5.528 14.935 1.00 98.50 459 VAL A O 1
ATOM 3517 N N . GLU A 1 460 ? -27.301 4.875 17.085 1.00 97.69 460 GLU A N 1
ATOM 3518 C CA . GLU A 1 460 ? -28.059 5.977 17.665 1.00 97.69 460 GLU A CA 1
ATOM 3519 C C . GLU A 1 460 ? -27.313 6.674 18.800 1.00 97.69 460 GLU A C 1
ATOM 3521 O O . GLU A 1 460 ? -26.524 6.073 19.534 1.00 97.69 460 GLU A O 1
ATOM 3526 N N . LEU A 1 461 ? -27.608 7.961 18.964 1.00 95.56 461 LEU A N 1
ATOM 3527 C CA . LEU A 1 461 ? -27.229 8.734 20.139 1.00 95.56 461 LEU A CA 1
ATOM 3528 C C . LEU A 1 461 ? -28.257 9.842 20.372 1.00 95.56 461 LEU A C 1
ATOM 3530 O O . LEU A 1 461 ? -28.666 10.522 19.433 1.00 95.56 461 LEU A O 1
ATOM 3534 N N . ASP A 1 462 ? -28.694 10.013 21.621 1.00 92.69 462 ASP A N 1
ATOM 3535 C CA . ASP A 1 462 ? -29.674 11.031 22.031 1.00 92.69 462 ASP A CA 1
ATOM 3536 C C . ASP A 1 462 ? -30.974 11.021 21.189 1.00 92.69 462 ASP A C 1
ATOM 3538 O O . ASP A 1 462 ? -31.567 12.062 20.912 1.00 92.69 462 ASP A O 1
ATOM 3542 N N . GLY A 1 463 ? -31.420 9.831 20.762 1.00 90.06 463 GLY A N 1
ATOM 3543 C CA . GLY A 1 463 ? -32.627 9.638 19.945 1.00 90.06 463 GLY A CA 1
ATOM 3544 C C . GLY A 1 463 ? -32.470 9.963 18.453 1.00 90.06 463 GLY A C 1
ATOM 3545 O O . GLY A 1 463 ? -33.453 9.894 17.716 1.00 90.06 463 GLY A O 1
ATOM 3546 N N . MET A 1 464 ? -31.261 10.304 17.995 1.00 94.62 464 MET A N 1
ATOM 3547 C CA . MET A 1 464 ? -30.938 10.523 16.582 1.00 94.62 464 MET A CA 1
ATOM 3548 C C . MET A 1 464 ? -30.247 9.297 15.984 1.00 94.62 464 MET A C 1
ATOM 3550 O O . MET A 1 464 ? -29.301 8.768 16.567 1.00 94.62 464 MET A O 1
ATOM 3554 N N . VAL A 1 465 ? -30.687 8.882 14.794 1.00 97.56 465 VAL A N 1
ATOM 3555 C CA . VAL A 1 465 ? -30.014 7.843 14.004 1.00 97.56 465 VAL A CA 1
ATOM 3556 C C . VAL A 1 465 ? -28.832 8.475 13.282 1.00 97.56 465 VAL A C 1
ATOM 3558 O O . VAL A 1 465 ? -29.010 9.364 12.454 1.00 97.56 465 VAL A O 1
ATOM 3561 N N . LEU A 1 466 ? -27.623 8.020 13.601 1.00 97.94 466 LEU A N 1
ATOM 3562 C CA . LEU A 1 466 ? -26.389 8.512 12.986 1.00 97.94 466 LEU A CA 1
ATOM 3563 C C . LEU A 1 466 ? -25.947 7.652 11.803 1.00 97.94 466 LEU A C 1
ATOM 3565 O O . LEU A 1 466 ? -25.241 8.142 10.925 1.00 97.94 466 LEU A O 1
ATOM 3569 N N . ALA A 1 467 ? -26.328 6.375 11.784 1.00 98.31 467 ALA A N 1
ATOM 3570 C CA . ALA A 1 467 ? -26.054 5.468 10.677 1.00 98.31 467 ALA A CA 1
ATOM 3571 C C . ALA A 1 467 ? -27.011 4.271 10.693 1.00 98.31 467 ALA A C 1
ATOM 3573 O O . ALA A 1 467 ? -27.381 3.790 11.767 1.00 98.31 467 ALA A O 1
ATOM 3574 N N . GLU A 1 468 ? -27.364 3.752 9.518 1.00 98.31 468 GLU A N 1
ATOM 3575 C CA . GLU A 1 468 ? -28.176 2.540 9.378 1.00 98.31 468 GLU A CA 1
ATOM 3576 C C . GLU A 1 468 ? -27.828 1.790 8.084 1.00 98.31 468 GLU A C 1
ATOM 3578 O O . GLU A 1 468 ? -27.905 2.356 7.000 1.00 98.31 468 GLU A O 1
ATOM 3583 N N . THR A 1 469 ? -27.442 0.512 8.179 1.00 95.81 469 THR A N 1
ATOM 3584 C CA . THR A 1 469 ? -26.979 -0.278 7.024 1.00 95.81 469 THR A CA 1
ATOM 3585 C C . THR A 1 469 ? -27.374 -1.753 7.094 1.00 95.81 469 THR A C 1
ATOM 3587 O O . THR A 1 469 ? -27.520 -2.331 8.171 1.00 95.81 469 THR A O 1
ATOM 3590 N N . HIS A 1 470 ? -27.476 -2.388 5.924 1.00 92.12 470 HIS A N 1
ATOM 3591 C CA . HIS A 1 470 ? -27.651 -3.838 5.742 1.00 92.12 470 HIS A CA 1
ATOM 3592 C C . HIS A 1 470 ? -26.460 -4.502 5.035 1.00 92.12 470 HIS A C 1
ATOM 3594 O O . HIS A 1 470 ? -26.552 -5.650 4.600 1.00 92.12 470 HIS A O 1
ATOM 3600 N N . SER A 1 471 ? -25.361 -3.777 4.825 1.00 88.25 471 SER A N 1
ATOM 3601 C CA . SER A 1 471 ? -24.162 -4.303 4.161 1.00 88.25 471 SER A CA 1
ATOM 3602 C C . SER A 1 471 ? -22.865 -3.869 4.858 1.00 88.25 471 SER A C 1
ATOM 3604 O O . SER A 1 471 ? -21.950 -3.380 4.192 1.00 88.25 471 SER A O 1
ATOM 3606 N N . PRO A 1 472 ? -22.749 -4.026 6.193 1.00 97.62 472 PRO A N 1
ATOM 3607 C CA . PRO A 1 472 ? -21.557 -3.603 6.914 1.00 97.62 472 PRO A CA 1
ATOM 3608 C C . PRO A 1 472 ? -20.359 -4.521 6.633 1.00 97.62 472 PRO A C 1
ATOM 3610 O O . PRO A 1 472 ? -20.491 -5.692 6.249 1.00 97.62 472 PRO A O 1
ATOM 3613 N N . VAL A 1 473 ? -19.171 -4.014 6.956 1.00 97.44 473 VAL A N 1
ATOM 3614 C CA . VAL A 1 473 ? -17.995 -4.845 7.228 1.00 97.44 473 VAL A CA 1
ATOM 3615 C C . VAL A 1 473 ? -17.830 -4.955 8.741 1.00 97.44 473 VAL A C 1
ATOM 3617 O O . VAL A 1 473 ? -17.677 -3.956 9.439 1.00 97.44 473 VAL A O 1
ATOM 3620 N N . LEU A 1 474 ? -17.867 -6.178 9.264 1.00 98.19 474 LEU A N 1
ATOM 3621 C CA . LEU A 1 474 ? -17.593 -6.470 10.668 1.00 98.19 474 LEU A CA 1
ATOM 3622 C C . LEU A 1 474 ? -16.096 -6.704 10.821 1.00 98.19 474 LEU A C 1
ATOM 3624 O O . LEU A 1 474 ? -15.524 -7.571 10.155 1.00 98.19 474 LEU A O 1
ATOM 3628 N N . LEU A 1 475 ? -15.474 -5.925 11.699 1.00 98.00 475 LEU A N 1
ATOM 3629 C CA . LEU A 1 475 ? -14.075 -6.068 12.055 1.00 98.00 475 LEU A CA 1
ATOM 3630 C C . LEU A 1 475 ? -13.969 -6.746 13.420 1.00 98.00 475 LEU A C 1
ATOM 3632 O O . LEU A 1 475 ? -14.378 -6.185 14.439 1.00 98.00 475 LEU A O 1
ATOM 3636 N N . PHE A 1 476 ? -13.418 -7.955 13.412 1.00 96.50 476 PHE A N 1
ATOM 3637 C CA . PHE A 1 476 ? -13.140 -8.757 14.597 1.00 96.50 476 PHE A CA 1
ATOM 3638 C C . PHE A 1 476 ? -11.670 -8.607 14.958 1.00 96.50 476 PHE A C 1
ATOM 3640 O O . PHE A 1 476 ? -10.808 -8.802 14.103 1.00 96.50 476 PHE A O 1
ATOM 3647 N N . GLU A 1 477 ? -11.378 -8.284 16.213 1.00 94.38 477 GLU A N 1
ATOM 3648 C CA . GLU A 1 477 ? -10.009 -8.081 16.675 1.00 94.38 477 GLU A CA 1
ATOM 3649 C C . GLU A 1 477 ? -9.807 -8.644 18.074 1.00 94.38 477 GLU A C 1
ATOM 3651 O O . GLU A 1 477 ? -10.573 -8.351 18.991 1.00 94.38 477 GLU A O 1
ATOM 3656 N N . THR A 1 478 ? -8.756 -9.446 18.254 1.00 92.69 478 THR A N 1
ATOM 3657 C CA . THR A 1 478 ? -8.413 -9.969 19.580 1.00 92.69 478 THR A CA 1
ATOM 3658 C C . THR A 1 478 ? -8.213 -8.814 20.563 1.00 92.69 478 THR A C 1
ATOM 3660 O O . THR A 1 478 ? -7.369 -7.946 20.353 1.00 92.69 478 THR A O 1
ATOM 3663 N N . GLY A 1 479 ? -8.949 -8.839 21.671 1.00 89.25 479 GLY A N 1
ATOM 3664 C CA . GLY A 1 479 ? -8.869 -7.842 22.732 1.00 89.25 479 GLY A CA 1
ATOM 3665 C C . GLY A 1 479 ? -9.819 -6.660 22.592 1.00 89.25 479 GLY A C 1
ATOM 3666 O O . GLY A 1 479 ? -9.889 -5.872 23.534 1.00 89.25 479 GLY A O 1
ATOM 3667 N N . LEU A 1 480 ? -10.553 -6.532 21.482 1.00 90.75 480 LEU A N 1
ATOM 3668 C CA . LEU A 1 480 ? -11.469 -5.419 21.237 1.00 90.75 480 LEU A CA 1
ATOM 3669 C C . LEU A 1 480 ? -12.869 -5.906 20.828 1.00 90.75 480 LEU A C 1
ATOM 3671 O O . LEU A 1 480 ? -12.996 -6.948 20.183 1.00 90.75 480 LEU A O 1
ATOM 3675 N N . PRO A 1 481 ? -13.928 -5.144 21.165 1.00 93.25 481 PRO A N 1
ATOM 3676 C CA . PRO A 1 481 ? -15.274 -5.446 20.698 1.00 93.25 481 PRO A CA 1
ATOM 3677 C C . PRO A 1 481 ? -15.358 -5.348 19.174 1.00 93.25 481 PRO A C 1
ATOM 3679 O O . PRO A 1 481 ? -14.648 -4.557 18.545 1.00 93.25 481 PRO A O 1
ATOM 3682 N N . THR A 1 482 ? -16.276 -6.120 18.588 1.00 95.88 482 THR A N 1
ATOM 3683 C CA . THR A 1 482 ? -16.536 -6.083 17.143 1.00 95.88 482 THR A CA 1
ATOM 3684 C C . THR A 1 482 ? -16.886 -4.661 16.713 1.00 95.88 482 THR A C 1
ATOM 3686 O O . THR A 1 482 ? -17.803 -4.045 17.265 1.00 95.88 482 THR A O 1
ATOM 3689 N N . ARG A 1 483 ? -16.168 -4.140 15.714 1.00 96.94 483 ARG A N 1
ATOM 3690 C CA . ARG A 1 483 ? -16.462 -2.835 15.110 1.00 96.94 483 ARG A CA 1
ATOM 3691 C C . ARG A 1 483 ? -17.261 -3.018 13.834 1.00 96.94 483 ARG A C 1
ATOM 3693 O O . ARG A 1 483 ? -16.921 -3.851 12.995 1.00 96.94 483 ARG A O 1
ATOM 3700 N N . PHE A 1 484 ? -18.302 -2.212 13.685 1.00 98.19 484 PHE A N 1
ATOM 3701 C CA . PHE A 1 484 ? -19.154 -2.206 12.504 1.00 98.19 484 PHE A CA 1
ATOM 3702 C C . PHE A 1 484 ? -18.738 -1.038 11.621 1.00 98.19 484 PHE A C 1
ATOM 3704 O O . PHE A 1 484 ? -18.936 0.120 11.982 1.00 98.19 484 PHE A O 1
ATOM 3711 N N . TYR A 1 485 ? -18.118 -1.355 10.491 1.00 98.50 485 TYR A N 1
ATOM 3712 C CA . TYR A 1 485 ? -17.774 -0.382 9.469 1.00 98.50 485 TYR A CA 1
ATOM 3713 C C . TYR A 1 485 ? -18.940 -0.257 8.496 1.00 98.50 485 TYR A C 1
ATOM 3715 O O . TYR A 1 485 ? -19.417 -1.253 7.946 1.00 98.50 485 TYR A O 1
ATOM 3723 N N . ILE A 1 486 ? -19.393 0.978 8.317 1.00 98.06 486 ILE A N 1
ATOM 3724 C CA . ILE A 1 486 ? -20.595 1.359 7.582 1.00 98.06 486 ILE A CA 1
ATOM 3725 C C . ILE A 1 486 ? -20.175 2.202 6.374 1.00 98.06 486 ILE A C 1
ATOM 3727 O O . ILE A 1 486 ? -19.253 3.020 6.476 1.00 98.06 486 ILE A O 1
ATOM 3731 N N . ASP A 1 487 ? -20.798 1.963 5.217 1.00 90.88 487 ASP A N 1
ATOM 3732 C CA . ASP A 1 487 ? -20.547 2.782 4.030 1.00 90.88 487 ASP A CA 1
ATOM 3733 C C . ASP A 1 487 ? -20.920 4.240 4.324 1.00 90.88 487 ASP A C 1
ATOM 3735 O O . ASP A 1 487 ? -21.885 4.515 5.032 1.00 90.88 487 ASP A O 1
ATOM 3739 N N . ARG A 1 488 ? -20.162 5.196 3.786 1.00 89.69 488 ARG A N 1
ATOM 3740 C CA . ARG A 1 488 ? -20.418 6.624 4.016 1.00 89.69 488 ARG A CA 1
ATOM 3741 C C . ARG A 1 488 ? -21.806 7.052 3.549 1.00 89.69 488 ARG A C 1
ATOM 3743 O O . ARG A 1 488 ? -22.322 8.024 4.088 1.00 89.69 488 ARG A O 1
ATOM 3750 N N . THR A 1 489 ? -22.388 6.374 2.557 1.00 87.19 489 THR A N 1
ATOM 3751 C CA . THR A 1 489 ? -23.751 6.668 2.083 1.00 87.19 489 THR A CA 1
ATOM 3752 C C . THR A 1 489 ? -24.832 6.296 3.090 1.00 87.19 489 THR A C 1
ATOM 3754 O O . THR A 1 489 ? -25.932 6.830 3.011 1.00 87.19 489 THR A O 1
ATOM 3757 N N . ASP A 1 490 ? -24.504 5.415 4.032 1.00 92.62 490 ASP A N 1
ATOM 3758 C CA . ASP A 1 490 ? -25.404 4.893 5.060 1.00 92.62 490 ASP A CA 1
ATOM 3759 C C . ASP A 1 490 ? -25.202 5.619 6.410 1.00 92.62 490 ASP A C 1
ATOM 3761 O O . ASP A 1 490 ? -25.739 5.208 7.441 1.00 92.62 490 ASP A O 1
ATOM 3765 N N . VAL A 1 491 ? -24.401 6.693 6.418 1.00 96.56 491 VAL A N 1
ATOM 3766 C CA . VAL A 1 491 ? -24.089 7.524 7.588 1.00 96.56 491 VAL A CA 1
ATOM 3767 C C . VAL A 1 491 ? -24.659 8.925 7.394 1.00 96.56 491 VAL A C 1
ATOM 3769 O O . VAL A 1 491 ? -24.367 9.596 6.404 1.00 96.56 491 VAL A O 1
ATOM 3772 N N . GLU A 1 492 ? -25.398 9.418 8.387 1.00 95.81 492 GLU A N 1
ATOM 3773 C CA . GLU A 1 492 ? -25.963 10.766 8.384 1.00 95.81 492 GLU A CA 1
ATOM 3774 C C . GLU A 1 492 ? -24.900 11.798 8.792 1.00 95.81 492 GLU A C 1
ATOM 3776 O O . GLU A 1 492 ? -24.850 12.315 9.911 1.00 95.81 492 GLU A O 1
ATOM 3781 N N . LEU A 1 493 ? -23.994 12.088 7.855 1.00 92.31 493 LEU A N 1
ATOM 3782 C CA . LEU A 1 493 ? -22.863 12.994 8.064 1.00 92.31 493 LEU A CA 1
ATOM 3783 C C . LEU A 1 493 ? -23.285 14.431 8.408 1.00 92.31 493 LEU A C 1
ATOM 3785 O O . LEU A 1 493 ? -22.466 15.172 8.948 1.00 92.31 493 LEU A O 1
ATOM 3789 N N . SER A 1 494 ? -24.530 14.841 8.135 1.00 92.56 494 SER A N 1
ATOM 3790 C CA . SER A 1 494 ? -25.021 16.180 8.499 1.00 92.56 494 SER A CA 1
ATOM 3791 C C . SER A 1 494 ? -25.073 16.409 10.016 1.00 92.56 494 SER A C 1
ATOM 3793 O O . SER A 1 494 ? -25.002 17.553 10.466 1.00 92.56 494 SER A O 1
ATOM 3795 N N . HIS A 1 495 ? -25.120 15.332 10.805 1.00 92.44 495 HIS A N 1
ATOM 3796 C CA . HIS A 1 495 ? -25.049 15.371 12.264 1.00 92.44 495 HIS A CA 1
ATOM 3797 C C . HIS A 1 495 ? -23.610 15.360 12.811 1.00 92.44 495 HIS A C 1
ATOM 3799 O O . HIS A 1 495 ? -23.406 15.485 14.018 1.00 92.44 495 HIS A O 1
ATOM 3805 N N . LEU A 1 496 ? -22.601 15.206 11.949 1.00 95.38 496 LEU A N 1
ATOM 3806 C CA . LEU A 1 496 ? -21.227 14.913 12.342 1.00 95.38 496 LEU A CA 1
ATOM 3807 C C . LEU A 1 496 ? -20.253 16.020 11.922 1.00 95.38 496 LEU A C 1
ATOM 3809 O O . LEU A 1 496 ? -20.087 16.342 10.748 1.00 95.38 496 LEU A O 1
ATOM 3813 N N . GLU A 1 497 ? -19.518 16.559 12.891 1.00 96.38 497 GLU A N 1
ATOM 3814 C CA . GLU A 1 497 ? -18.493 17.579 12.675 1.00 96.38 497 GLU A CA 1
ATOM 3815 C C . GLU A 1 497 ? -17.097 16.945 12.576 1.00 96.38 497 GLU A C 1
ATOM 3817 O O . GLU A 1 497 ? -16.652 16.302 13.533 1.00 96.38 497 GLU A O 1
ATOM 3822 N N . PRO A 1 498 ? -16.346 17.146 11.477 1.00 95.06 498 PRO A N 1
ATOM 3823 C CA . PRO A 1 498 ? -14.984 16.632 11.366 1.00 95.06 498 PRO A CA 1
ATOM 3824 C C . PRO A 1 498 ? -14.056 17.232 12.428 1.00 95.06 498 PRO A C 1
ATOM 3826 O O . PRO A 1 498 ? -13.957 18.457 12.557 1.00 95.06 498 PRO A O 1
ATOM 3829 N N . SER A 1 499 ? -13.297 16.388 13.123 1.00 93.69 499 SER A N 1
ATOM 3830 C CA . SER A 1 499 ? -12.271 16.819 14.073 1.00 93.69 499 SER A CA 1
ATOM 3831 C C . SER A 1 499 ? -10.866 16.760 13.457 1.00 93.69 499 SER A C 1
ATOM 3833 O O . SER A 1 499 ? -10.666 16.329 12.321 1.00 93.69 499 SER A O 1
ATOM 3835 N N . LYS A 1 500 ? -9.871 17.273 14.191 1.00 90.50 500 LYS A N 1
ATOM 3836 C CA . LYS A 1 500 ? -8.445 17.188 13.816 1.00 90.50 500 LYS A CA 1
ATOM 3837 C C . LYS A 1 500 ? -7.747 15.993 14.470 1.00 90.50 500 LYS A C 1
ATOM 3839 O O . LYS A 1 500 ? -6.520 15.924 14.433 1.00 90.50 500 LYS A O 1
ATOM 3844 N N . THR A 1 501 ? -8.506 15.127 15.133 1.00 91.75 501 THR A N 1
ATOM 3845 C CA . THR A 1 501 ? -7.959 13.969 15.825 1.00 91.75 501 THR A CA 1
ATOM 3846 C C . THR A 1 501 ? -7.399 12.991 14.805 1.00 91.75 501 THR A C 1
ATOM 3848 O O . THR A 1 501 ? -7.963 12.784 13.734 1.00 91.75 501 THR A O 1
ATOM 3851 N N . GLU A 1 502 ? -6.260 12.408 15.148 1.00 88.12 502 GLU A N 1
ATOM 3852 C CA . GLU A 1 502 ? -5.613 11.358 14.382 1.00 88.12 502 GLU A CA 1
ATOM 3853 C C . GLU A 1 502 ? -5.125 10.306 15.367 1.00 88.12 502 GLU A C 1
ATOM 3855 O O . GLU A 1 502 ? -4.595 10.633 16.436 1.00 88.12 502 GLU A O 1
ATOM 3860 N N . SER A 1 503 ? -5.287 9.047 14.986 1.00 87.81 503 SER A N 1
ATOM 3861 C CA . SER A 1 503 ? -4.799 7.913 15.732 1.00 87.81 503 SER A CA 1
ATOM 3862 C C . SER A 1 503 ? -4.040 6.925 14.858 1.00 87.81 503 SER A C 1
ATOM 3864 O O . SER A 1 503 ? -4.229 6.828 13.646 1.00 87.81 503 SER A O 1
ATOM 3866 N N . VAL A 1 504 ? -3.159 6.168 15.509 1.00 86.88 504 VAL A N 1
ATOM 3867 C CA . VAL A 1 504 ? -2.256 5.214 14.869 1.00 86.88 504 VAL A CA 1
ATOM 3868 C C . VAL A 1 504 ? -2.514 3.827 15.449 1.00 86.88 504 VAL A C 1
ATOM 3870 O O . VAL A 1 504 ? -2.604 3.670 16.666 1.00 86.88 504 VAL A O 1
ATOM 3873 N N . CYS A 1 505 ? -2.619 2.821 14.582 1.00 90.19 505 CYS A N 1
ATOM 3874 C CA . CYS A 1 505 ? -2.783 1.416 14.940 1.00 90.19 505 CYS A CA 1
ATOM 3875 C C . CYS A 1 505 ? -1.843 0.543 14.084 1.00 90.19 505 CYS A C 1
ATOM 3877 O O . CYS A 1 505 ? -1.900 0.635 12.858 1.00 90.19 505 CYS A O 1
ATOM 3879 N N . PRO A 1 506 ? -1.046 -0.370 14.669 1.00 91.56 506 PRO A N 1
ATOM 3880 C CA . PRO A 1 506 ? -0.114 -1.214 13.906 1.00 91.56 506 PRO A CA 1
ATOM 3881 C C . PRO A 1 506 ? -0.788 -2.258 13.003 1.00 91.56 506 PRO A C 1
ATOM 3883 O O . PRO A 1 506 ? -0.121 -2.845 12.146 1.00 91.56 506 PRO A O 1
ATOM 3886 N N . TYR A 1 507 ? -2.091 -2.498 13.193 1.00 93.50 507 TYR A N 1
ATOM 3887 C CA . TYR A 1 507 ? -2.876 -3.470 12.423 1.00 93.50 507 TYR A CA 1
ATOM 3888 C C . TYR A 1 507 ? -3.770 -2.832 11.358 1.00 93.50 507 TYR A C 1
ATOM 3890 O O . TYR A 1 507 ? -4.072 -3.476 10.362 1.00 93.50 507 TYR A O 1
ATOM 3898 N N . LYS A 1 508 ? -4.187 -1.573 11.551 1.00 93.38 508 LYS A N 1
ATOM 3899 C CA . LYS A 1 508 ? -5.120 -0.882 10.641 1.00 93.38 508 LYS A CA 1
ATOM 3900 C C . LYS A 1 508 ? -4.498 0.300 9.913 1.00 93.38 508 LYS A C 1
ATOM 3902 O O . LYS A 1 508 ? -4.978 0.655 8.846 1.00 93.38 508 LYS A O 1
ATOM 3907 N N . GLY A 1 509 ? -3.421 0.874 10.444 1.00 91.38 509 GLY A N 1
ATOM 3908 C CA . GLY A 1 509 ? -2.776 2.067 9.905 1.00 91.38 509 GLY A CA 1
ATOM 3909 C C . GLY A 1 509 ? -3.129 3.326 10.693 1.00 91.38 509 GLY A C 1
ATOM 3910 O O . GLY A 1 509 ? -3.420 3.272 11.890 1.00 91.38 509 GLY A O 1
ATOM 3911 N N . ILE A 1 510 ? -3.080 4.465 10.010 1.00 88.44 510 ILE A N 1
ATOM 3912 C CA . ILE A 1 510 ? -3.374 5.788 10.569 1.00 88.44 510 ILE A CA 1
ATOM 3913 C C . ILE A 1 510 ? -4.784 6.184 10.135 1.00 88.44 510 ILE A C 1
ATOM 3915 O O . ILE A 1 510 ? -5.118 6.067 8.955 1.00 88.44 510 ILE A O 1
ATOM 3919 N N . THR A 1 511 ? -5.626 6.616 11.071 1.00 90.25 511 THR A N 1
ATOM 3920 C CA . THR A 1 511 ? -6.979 7.091 10.741 1.00 90.25 511 THR A CA 1
ATOM 3921 C C . THR A 1 511 ? -6.910 8.313 9.840 1.00 90.25 511 THR A C 1
ATOM 3923 O O . THR A 1 511 ? -6.128 9.222 10.107 1.00 90.25 511 THR A O 1
ATOM 3926 N N . SER A 1 512 ? -7.768 8.378 8.826 1.00 87.00 512 SER A N 1
ATOM 3927 C CA . SER A 1 512 ? -7.843 9.536 7.929 1.00 87.00 512 SER A CA 1
ATOM 3928 C C . SER A 1 512 ? -8.829 10.602 8.402 1.00 87.00 512 SER A C 1
ATOM 3930 O O . SER A 1 512 ? -8.729 11.753 7.978 1.00 87.00 512 SER A O 1
ATOM 3932 N N . ALA A 1 513 ? -9.783 10.238 9.262 1.00 90.88 513 ALA A N 1
ATOM 3933 C CA . ALA A 1 513 ? -10.796 11.156 9.759 1.00 90.88 513 ALA A CA 1
ATOM 3934 C C . ALA A 1 513 ? -11.376 10.708 11.103 1.00 90.88 513 ALA A C 1
ATOM 3936 O O . ALA A 1 513 ? -11.448 9.513 11.399 1.00 90.88 513 ALA A O 1
ATOM 3937 N N . TYR A 1 514 ? -11.832 11.702 11.863 1.00 96.94 514 TYR A N 1
ATOM 3938 C CA . TYR A 1 514 ? -12.638 11.570 13.068 1.00 96.94 514 TYR A CA 1
ATOM 3939 C C . TYR A 1 514 ? -13.806 12.551 13.017 1.00 96.94 514 TYR A C 1
ATOM 3941 O O . TYR A 1 514 ? -13.685 13.633 12.434 1.00 96.94 514 TYR A O 1
ATOM 3949 N N . TRP A 1 515 ? -14.909 12.194 13.673 1.00 97.69 515 TRP A N 1
ATOM 3950 C CA . TRP A 1 515 ? -16.085 13.050 13.785 1.00 97.69 515 TRP A CA 1
ATOM 3951 C C . TRP A 1 515 ? -16.593 13.169 15.217 1.00 97.69 515 TRP A C 1
ATOM 3953 O O . TRP A 1 515 ? -16.638 12.201 15.975 1.00 97.69 515 TRP A O 1
ATOM 3963 N N . THR A 1 516 ? -17.001 14.385 15.556 1.00 96.38 516 THR A N 1
ATOM 3964 C CA . THR A 1 516 ? -17.667 14.776 16.797 1.00 96.38 516 THR A CA 1
ATOM 3965 C C . THR A 1 516 ? -19.154 14.947 16.530 1.00 96.38 516 THR A C 1
ATOM 3967 O O . THR A 1 516 ? -19.536 15.498 15.502 1.00 96.38 516 THR A O 1
ATOM 3970 N N . PHE A 1 517 ? -19.988 14.514 17.467 1.00 96.25 517 PHE A N 1
ATOM 3971 C CA . PHE A 1 517 ? -21.428 14.741 17.420 1.00 96.25 517 PHE A CA 1
ATOM 3972 C C . PHE A 1 517 ? -21.832 15.789 18.452 1.00 96.25 517 PHE A C 1
ATOM 3974 O O . PHE A 1 517 ? -21.282 15.831 19.557 1.00 96.25 517 PHE A O 1
ATOM 3981 N N . ARG A 1 518 ? -22.788 16.645 18.090 1.00 92.75 518 ARG A N 1
ATOM 3982 C CA . ARG A 1 518 ? -23.369 17.645 18.990 1.00 92.75 518 ARG A CA 1
ATOM 3983 C C . ARG A 1 518 ? -24.873 17.466 19.051 1.00 92.75 518 ARG A C 1
ATOM 3985 O O . ARG A 1 518 ? -25.531 17.419 18.017 1.00 92.75 518 ARG A O 1
ATOM 3992 N N . SER A 1 519 ? -25.397 17.429 20.268 1.00 89.19 519 SER A N 1
ATOM 3993 C CA . SER A 1 519 ? -26.829 17.339 20.538 1.00 89.19 519 SER A CA 1
ATOM 3994 C C . SER A 1 519 ? -27.202 18.414 21.552 1.00 89.19 519 SER A C 1
ATOM 3996 O O . SER A 1 519 ? -26.864 18.318 22.733 1.00 89.19 519 SER A O 1
ATOM 3998 N N . GLY A 1 520 ? -27.830 19.496 21.082 1.00 86.75 520 GLY A N 1
ATOM 3999 C CA . GLY A 1 520 ? -28.048 20.695 21.897 1.00 86.75 520 GLY A CA 1
ATOM 4000 C C . GLY A 1 520 ? -26.725 21.259 22.431 1.00 86.75 520 GLY A C 1
ATOM 4001 O O . GLY A 1 520 ? -25.819 21.553 21.653 1.00 86.75 520 GLY A O 1
ATOM 4002 N N . ASP A 1 521 ? -26.607 21.367 23.756 1.00 87.88 521 ASP A N 1
ATOM 4003 C CA . ASP A 1 521 ? -25.382 21.818 24.436 1.00 87.88 521 ASP A CA 1
ATOM 4004 C C . ASP A 1 521 ? -24.363 20.685 24.681 1.00 87.88 521 ASP A C 1
ATOM 4006 O O . ASP A 1 521 ? -23.218 20.947 25.065 1.00 87.88 521 ASP A O 1
ATOM 4010 N N . ALA A 1 522 ? -24.747 19.419 24.473 1.00 91.44 522 ALA A N 1
ATOM 4011 C CA . ALA A 1 522 ? -23.872 18.272 24.686 1.00 91.44 522 ALA A CA 1
ATOM 4012 C C . ALA A 1 522 ? -22.901 18.088 23.513 1.00 91.44 522 ALA A C 1
ATOM 4014 O O . ALA A 1 522 ? -23.277 18.137 22.339 1.00 91.44 522 ALA A O 1
ATOM 4015 N N . VAL A 1 523 ? -21.633 17.840 23.844 1.00 93.69 523 VAL A N 1
ATOM 4016 C CA . VAL A 1 523 ? -20.559 17.605 22.875 1.00 93.69 523 VAL A CA 1
ATOM 4017 C C . VAL A 1 523 ? -19.993 16.220 23.109 1.00 93.69 523 VAL A C 1
ATOM 4019 O O . VAL A 1 523 ? -19.442 15.944 24.173 1.00 93.69 523 VAL A O 1
ATOM 4022 N N . HIS A 1 524 ? -20.079 15.382 22.085 1.00 94.25 524 HIS A N 1
ATOM 4023 C CA . HIS A 1 524 ? -19.580 14.016 22.092 1.00 94.25 524 HIS A CA 1
ATOM 4024 C C . HIS A 1 524 ? -18.381 13.934 21.140 1.00 94.25 524 HIS A C 1
ATOM 4026 O O . HIS A 1 524 ? -18.555 13.700 19.939 1.00 94.25 524 HIS A O 1
ATOM 4032 N N . PRO A 1 525 ? -17.158 14.215 21.628 1.00 94.75 525 PRO A N 1
ATOM 4033 C CA . PRO A 1 525 ? -15.981 14.293 20.778 1.00 94.75 525 PRO A CA 1
ATOM 4034 C C . PRO A 1 525 ? -15.564 12.917 20.264 1.00 94.75 525 PRO A C 1
ATOM 4036 O O . PRO A 1 525 ? -15.556 11.931 21.011 1.00 94.75 525 PRO A O 1
ATOM 4039 N N . ASP A 1 526 ? -15.148 12.892 18.997 1.00 94.88 526 ASP A N 1
ATOM 4040 C CA . ASP A 1 526 ? -14.494 11.748 18.357 1.00 94.88 526 ASP A CA 1
ATOM 4041 C C . ASP A 1 526 ? -15.262 10.434 18.589 1.00 94.88 526 ASP A C 1
ATOM 4043 O O . ASP A 1 526 ? -14.744 9.469 19.161 1.00 94.88 526 ASP A O 1
ATOM 4047 N N . ILE A 1 527 ? -16.541 10.429 18.211 1.00 95.69 527 ILE A N 1
ATOM 4048 C CA . ILE A 1 527 ? -17.435 9.270 18.339 1.00 95.69 527 ILE A CA 1
ATOM 4049 C C . ILE A 1 527 ? -17.342 8.310 17.150 1.00 95.69 527 ILE A C 1
ATOM 4051 O O . ILE A 1 527 ? -17.692 7.139 17.292 1.00 95.69 527 ILE A O 1
ATOM 4055 N N . ALA A 1 528 ? -16.844 8.792 16.010 1.00 97.50 528 ALA A N 1
ATOM 4056 C CA . ALA A 1 528 ? -16.682 8.022 14.785 1.00 97.50 528 ALA A CA 1
ATOM 4057 C C . ALA A 1 528 ? -15.317 8.281 14.141 1.00 97.50 528 ALA A C 1
ATOM 4059 O O . ALA A 1 528 ? -14.748 9.363 14.311 1.00 97.50 528 ALA A O 1
ATOM 4060 N N . TRP A 1 529 ? -14.805 7.307 13.391 1.00 98.19 529 TRP A N 1
ATOM 4061 C CA . TRP A 1 529 ? -13.535 7.405 12.667 1.00 98.19 529 TRP A CA 1
ATOM 4062 C C . TRP A 1 529 ? -13.558 6.620 11.356 1.00 98.19 529 TRP A C 1
ATOM 4064 O O . TRP A 1 529 ? -14.409 5.756 11.144 1.00 98.19 529 TRP A O 1
ATOM 4074 N N . ALA A 1 530 ? -12.592 6.908 10.485 1.00 94.38 530 ALA A N 1
ATOM 4075 C CA . ALA A 1 530 ? -12.403 6.205 9.221 1.00 94.38 530 ALA A CA 1
ATOM 4076 C C . ALA A 1 530 ? -10.926 5.933 8.921 1.00 94.38 530 ALA A C 1
ATOM 4078 O O . ALA A 1 530 ? -10.020 6.616 9.413 1.00 94.38 530 ALA A O 1
ATOM 4079 N N . TYR A 1 531 ? -10.708 4.944 8.057 1.00 91.69 531 TYR A N 1
ATOM 4080 C CA . TYR A 1 531 ? -9.431 4.675 7.408 1.00 91.69 531 TYR A CA 1
ATOM 4081 C C . TYR A 1 531 ? -9.643 4.699 5.893 1.00 91.69 531 TYR A C 1
ATOM 4083 O O . TYR A 1 531 ? -10.163 3.746 5.324 1.00 91.69 531 TYR A O 1
ATOM 4091 N N . ASP A 1 532 ? -9.228 5.768 5.220 1.00 85.06 532 ASP A N 1
ATOM 4092 C CA . ASP A 1 532 ? -9.274 5.828 3.747 1.00 85.06 532 ASP A CA 1
ATOM 4093 C C . ASP A 1 532 ? -8.151 5.016 3.099 1.00 85.06 532 ASP A C 1
ATOM 4095 O O . ASP A 1 532 ? -8.278 4.546 1.970 1.00 85.06 532 ASP A O 1
ATOM 4099 N N . TYR A 1 533 ? -7.064 4.819 3.846 1.00 86.25 533 TYR A N 1
ATOM 4100 C CA . TYR A 1 533 ? -5.876 4.088 3.418 1.00 86.25 533 TYR A CA 1
ATOM 4101 C C . TYR A 1 533 ? -5.460 3.083 4.502 1.00 86.25 533 TYR A C 1
ATOM 4103 O O . TYR A 1 533 ? -4.396 3.239 5.109 1.00 86.25 533 TYR A O 1
ATOM 4111 N N . PRO A 1 534 ? -6.312 2.089 4.819 1.00 92.25 534 PRO A N 1
ATOM 4112 C CA . PRO A 1 534 ? -5.979 1.098 5.824 1.00 92.25 534 PRO A CA 1
ATOM 4113 C C . PRO A 1 534 ? -4.840 0.188 5.340 1.00 92.25 534 PRO A C 1
ATOM 4115 O O . PRO A 1 534 ? -4.551 0.092 4.143 1.00 92.25 534 PRO A O 1
ATOM 4118 N N . LEU A 1 535 ? -4.208 -0.521 6.274 1.00 89.06 535 LEU A N 1
ATOM 4119 C CA . LEU A 1 535 ? -3.267 -1.589 5.938 1.00 89.06 535 LEU A CA 1
ATOM 4120 C C . LEU A 1 535 ? -3.960 -2.703 5.137 1.00 89.06 535 LEU A C 1
ATOM 4122 O O . LEU A 1 535 ? -5.164 -2.931 5.269 1.00 89.06 535 LEU A O 1
ATOM 4126 N N . ARG A 1 536 ? -3.188 -3.408 4.299 1.00 86.69 536 ARG A N 1
ATOM 4127 C CA . ARG A 1 536 ? -3.719 -4.387 3.332 1.00 86.69 536 ARG A CA 1
ATOM 4128 C C . ARG A 1 536 ? -4.569 -5.481 3.983 1.00 86.69 536 ARG A C 1
ATOM 4130 O O . ARG A 1 536 ? -5.523 -5.946 3.371 1.00 86.69 536 ARG A O 1
ATOM 4137 N N . GLU A 1 537 ? -4.234 -5.876 5.211 1.00 88.75 537 GLU A N 1
ATOM 4138 C CA . GLU A 1 537 ? -4.900 -6.941 5.966 1.00 88.75 537 GLU A CA 1
ATOM 4139 C C . GLU A 1 537 ? -6.362 -6.599 6.288 1.00 88.75 537 GLU A C 1
ATOM 4141 O O . GLU A 1 537 ? -7.193 -7.489 6.454 1.00 88.75 537 GLU A O 1
ATOM 4146 N N . VAL A 1 538 ? -6.686 -5.307 6.322 1.00 95.12 538 VAL A N 1
ATOM 4147 C CA . VAL A 1 538 ? -8.033 -4.783 6.555 1.00 95.12 538 VAL A CA 1
ATOM 4148 C C . VAL A 1 538 ? -8.489 -3.884 5.399 1.00 95.12 538 VAL A C 1
ATOM 4150 O O . VAL A 1 538 ? -9.302 -2.986 5.578 1.00 95.12 538 VAL A O 1
ATOM 4153 N N . ALA A 1 539 ? -8.017 -4.136 4.174 1.00 92.00 539 ALA A N 1
ATOM 4154 C CA . ALA A 1 539 ? -8.450 -3.397 2.984 1.00 92.00 539 ALA A CA 1
ATOM 4155 C C . ALA A 1 539 ? -9.986 -3.279 2.801 1.00 92.00 539 ALA A C 1
ATOM 4157 O O . ALA A 1 539 ? -10.426 -2.235 2.319 1.00 92.00 539 ALA A O 1
ATOM 4158 N N . PRO A 1 540 ? -10.828 -4.264 3.192 1.00 95.88 540 PRO A N 1
ATOM 4159 C CA . PRO A 1 540 ? -12.283 -4.147 3.078 1.00 95.88 540 PRO A CA 1
ATOM 4160 C C . PRO A 1 540 ? -12.927 -2.969 3.819 1.00 95.88 540 PRO A C 1
ATOM 4162 O O . PRO A 1 540 ? -14.018 -2.579 3.422 1.00 95.88 540 PRO A O 1
ATOM 4165 N N . ILE A 1 541 ? -12.292 -2.405 4.857 1.00 96.44 541 ILE A N 1
ATOM 4166 C CA . ILE A 1 541 ? -12.838 -1.245 5.593 1.00 96.44 541 ILE A CA 1
ATOM 4167 C C . ILE A 1 541 ? -12.453 0.106 4.969 1.00 96.44 541 ILE A C 1
ATOM 4169 O O . ILE A 1 541 ? -12.769 1.154 5.534 1.00 96.44 541 ILE A O 1
ATOM 4173 N N . ALA A 1 542 ? -11.737 0.107 3.839 1.00 92.06 542 ALA A N 1
ATOM 4174 C CA . ALA A 1 542 ? -11.255 1.329 3.205 1.00 92.06 542 ALA A CA 1
ATOM 4175 C C . ALA A 1 542 ? -12.410 2.282 2.869 1.00 92.06 542 ALA A C 1
ATOM 4177 O O . ALA A 1 542 ? -13.353 1.916 2.171 1.00 92.06 542 ALA A O 1
ATOM 4178 N N . GLY A 1 543 ? -12.321 3.516 3.361 1.00 85.19 543 GLY A N 1
ATOM 4179 C CA . GLY A 1 543 ? -13.331 4.550 3.138 1.00 85.19 543 GLY A CA 1
ATOM 4180 C C . GLY A 1 543 ? -14.571 4.448 4.028 1.00 85.19 543 GLY A C 1
ATOM 4181 O O . GLY A 1 543 ? -15.359 5.389 4.039 1.00 85.19 543 GLY A O 1
ATOM 4182 N N . MET A 1 544 ? -14.740 3.371 4.796 1.00 97.19 544 MET A N 1
ATOM 4183 C CA . MET A 1 544 ? -15.905 3.158 5.660 1.00 97.19 544 MET A CA 1
ATOM 4184 C C . MET A 1 544 ? -15.739 3.845 7.024 1.00 97.19 544 MET A C 1
ATOM 4186 O O . MET A 1 544 ? -14.619 4.112 7.471 1.00 97.19 544 MET A O 1
ATOM 4190 N N . ILE A 1 545 ? -16.860 4.108 7.699 1.00 98.12 545 ILE A N 1
ATOM 4191 C CA . ILE A 1 545 ? -16.910 4.777 9.005 1.00 98.12 545 ILE A CA 1
ATOM 4192 C C . ILE A 1 545 ? -17.301 3.767 10.082 1.00 98.12 545 ILE A C 1
ATOM 4194 O O . ILE A 1 545 ? -18.253 3.011 9.910 1.00 98.12 545 ILE A O 1
ATOM 4198 N N . ALA A 1 546 ? -16.582 3.771 11.200 1.00 98.25 546 ALA A N 1
ATOM 4199 C CA . ALA A 1 546 ? -16.940 3.020 12.398 1.00 98.25 546 ALA A CA 1
ATOM 4200 C C . ALA A 1 546 ? -17.215 3.967 13.569 1.00 98.25 546 ALA A C 1
ATOM 4202 O O . ALA A 1 546 ? -16.694 5.082 13.618 1.00 98.25 546 ALA A O 1
ATOM 4203 N N . PHE A 1 547 ? -18.018 3.491 14.518 1.00 97.81 547 PHE A N 1
ATOM 4204 C CA . PHE A 1 547 ? -18.422 4.213 15.721 1.00 97.81 547 PHE A CA 1
ATOM 4205 C C . PHE A 1 547 ? -17.945 3.483 16.981 1.00 97.81 547 PHE A C 1
ATOM 4207 O O . PHE A 1 547 ? -17.764 2.262 16.982 1.00 97.81 547 PHE A O 1
ATOM 4214 N N . TYR A 1 548 ? -17.741 4.223 18.074 1.00 95.19 548 TYR A N 1
ATOM 4215 C CA . TYR A 1 548 ? -17.380 3.622 19.359 1.00 95.19 548 TYR A CA 1
ATOM 4216 C C . TYR A 1 548 ? -18.617 3.009 20.027 1.00 95.19 548 TYR A C 1
ATOM 4218 O O . TYR A 1 548 ? -19.423 3.728 20.605 1.00 95.19 548 TYR A O 1
ATOM 4226 N N . ASN A 1 549 ? -18.739 1.680 20.012 1.00 93.00 549 ASN A N 1
ATOM 4227 C CA . ASN A 1 549 ? -19.762 0.897 20.729 1.00 93.00 549 ASN A CA 1
ATOM 4228 C C . 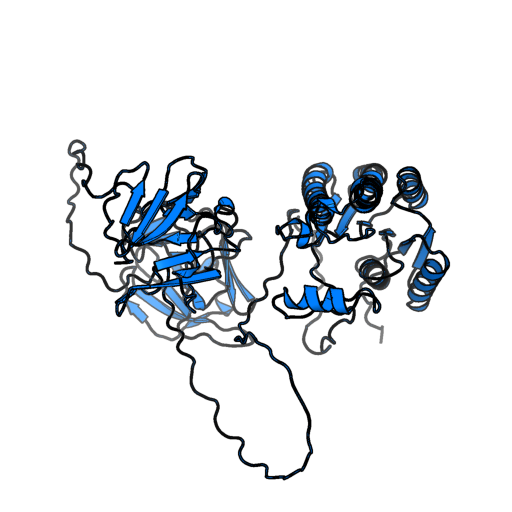ASN A 1 549 ? -19.956 1.337 22.193 1.00 93.00 549 ASN A C 1
ATOM 4230 O O . ASN A 1 549 ? -21.021 1.172 22.768 1.00 93.00 549 ASN A O 1
ATOM 4234 N N . GLU A 1 550 ? -18.904 1.865 22.807 1.00 92.75 550 GLU A N 1
ATOM 4235 C CA . GLU A 1 550 ? -18.852 2.366 24.174 1.00 92.75 550 GLU A CA 1
ATOM 4236 C C . GLU A 1 550 ? -19.664 3.648 24.393 1.00 92.75 550 GLU A C 1
ATOM 4238 O O . GLU A 1 550 ? -20.162 3.900 25.490 1.00 92.75 550 GLU A O 1
ATOM 4243 N N . LYS A 1 551 ? -19.755 4.487 23.357 1.00 93.94 551 LYS A N 1
ATOM 4244 C CA . LYS A 1 551 ? -20.283 5.854 23.441 1.00 93.94 551 LYS A CA 1
ATOM 4245 C C . LYS A 1 551 ? -21.673 5.997 22.815 1.00 93.94 551 LYS A C 1
ATOM 4247 O O . LYS A 1 551 ? -22.297 7.035 23.006 1.00 93.94 551 LYS A O 1
ATOM 4252 N N . LEU A 1 552 ? -22.143 4.993 22.073 1.00 94.81 552 LEU A N 1
ATOM 4253 C CA . LEU A 1 552 ? -23.395 5.031 21.312 1.00 94.81 552 LEU A CA 1
ATOM 4254 C C . LEU A 1 552 ? -24.261 3.804 21.587 1.00 94.81 552 LEU A C 1
ATOM 4256 O O . LEU A 1 552 ? -23.765 2.771 22.037 1.00 94.81 552 LEU A O 1
ATOM 4260 N N . ASP A 1 553 ? -25.542 3.908 21.252 1.00 96.94 553 ASP A N 1
ATOM 4261 C CA . ASP A 1 553 ? -26.435 2.758 21.191 1.00 96.94 553 ASP A CA 1
ATOM 4262 C C . ASP A 1 553 ? -26.321 2.114 19.810 1.00 96.94 553 ASP A C 1
ATOM 4264 O O . ASP A 1 553 ? -26.581 2.742 18.784 1.00 96.94 553 ASP A O 1
ATOM 4268 N N . ILE A 1 554 ? -25.881 0.856 19.776 1.00 97.25 554 ILE A N 1
ATOM 4269 C CA . ILE A 1 554 ? -25.757 0.082 18.539 1.00 97.25 554 ILE A CA 1
ATOM 4270 C C . ILE A 1 554 ? -26.774 -1.047 18.580 1.00 97.25 554 ILE A C 1
ATOM 4272 O O . ILE A 1 554 ? -26.742 -1.890 19.473 1.00 97.25 554 ILE A O 1
ATOM 4276 N N . PHE A 1 555 ? -27.645 -1.090 17.583 1.00 98.12 555 PHE A N 1
ATOM 4277 C CA . PHE A 1 555 ? -28.579 -2.180 17.363 1.00 98.12 555 PHE A CA 1
ATOM 4278 C C . PHE A 1 555 ? -28.039 -3.093 16.271 1.00 98.12 555 PHE A C 1
ATOM 4280 O O . PHE A 1 555 ? -27.594 -2.626 15.220 1.00 98.12 555 PHE A O 1
ATOM 4287 N N . VAL A 1 556 ? -28.103 -4.397 16.517 1.00 97.44 556 VAL A N 1
ATOM 4288 C CA . VAL A 1 556 ? -27.708 -5.433 15.569 1.00 97.44 556 VAL A CA 1
ATOM 4289 C C . VAL A 1 556 ? -28.888 -6.376 15.372 1.00 97.44 556 VAL A C 1
ATOM 4291 O O . VAL A 1 556 ? -29.336 -7.018 16.318 1.00 97.44 556 VAL A O 1
ATOM 4294 N N . ASP A 1 557 ? -29.408 -6.440 14.148 1.00 97.12 557 ASP A N 1
ATOM 4295 C CA . ASP A 1 557 ? -30.624 -7.184 13.791 1.00 97.12 557 ASP A CA 1
ATOM 4296 C C . ASP A 1 557 ? -31.823 -6.812 14.689 1.00 97.12 557 ASP A C 1
ATOM 4298 O O . ASP A 1 557 ? -32.600 -7.661 15.125 1.00 97.12 557 ASP A O 1
ATOM 4302 N N . GLY A 1 558 ? -31.941 -5.518 15.008 1.00 95.75 558 GLY A N 1
ATOM 4303 C CA . GLY A 1 558 ? -32.977 -4.960 15.881 1.00 95.75 558 GLY A CA 1
ATOM 4304 C C . GLY A 1 558 ? -32.740 -5.138 17.387 1.00 95.75 558 GLY A C 1
ATOM 4305 O O . GLY A 1 558 ? -33.478 -4.554 18.179 1.00 95.75 558 GLY A O 1
ATOM 4306 N N . ALA A 1 559 ? -31.719 -5.890 17.810 1.00 96.88 559 ALA A N 1
ATOM 4307 C CA . ALA A 1 559 ? -31.381 -6.065 19.222 1.00 96.88 559 ALA A CA 1
ATOM 4308 C C . ALA A 1 559 ? -30.329 -5.044 19.676 1.00 96.88 559 ALA A C 1
ATOM 4310 O O . ALA A 1 559 ? -29.282 -4.913 19.044 1.00 96.88 559 ALA A O 1
ATOM 4311 N N . LEU A 1 560 ? -30.584 -4.348 20.788 1.00 95.94 560 LEU A N 1
ATOM 4312 C CA . LEU A 1 560 ? -29.612 -3.430 21.389 1.00 95.94 560 LEU A CA 1
ATOM 4313 C C . LEU A 1 560 ? -28.399 -4.212 21.911 1.00 95.94 560 LEU A C 1
ATOM 4315 O O . LEU A 1 560 ? -28.541 -5.116 22.737 1.00 95.94 560 LEU A O 1
ATOM 4319 N N . LEU A 1 561 ? -27.210 -3.845 21.443 1.00 93.06 561 LEU A N 1
ATOM 4320 C CA . LEU A 1 561 ? -25.944 -4.386 21.915 1.00 93.06 561 LEU A CA 1
ATOM 4321 C C . LEU A 1 561 ? -25.560 -3.728 23.246 1.00 93.06 561 LEU A C 1
ATOM 4323 O O . LEU A 1 561 ? -25.619 -2.506 23.387 1.00 93.06 561 LEU A O 1
ATOM 4327 N N . SER A 1 562 ? -25.127 -4.529 24.220 1.00 90.69 562 SER A N 1
ATOM 4328 C CA . SER A 1 562 ? -24.582 -4.011 25.478 1.00 90.69 562 SER A CA 1
ATOM 4329 C C . SER A 1 562 ? -23.330 -3.174 25.218 1.00 90.69 562 SER A C 1
ATOM 4331 O O . SER A 1 562 ? -22.415 -3.631 24.529 1.00 90.69 562 SER A O 1
ATOM 4333 N N . ARG A 1 563 ? -23.256 -1.974 25.805 1.00 90.69 563 ARG A N 1
ATOM 4334 C CA . ARG A 1 563 ? -22.070 -1.118 25.687 1.00 90.69 563 ARG A CA 1
ATOM 4335 C C . ARG A 1 563 ? -20.880 -1.781 26.395 1.00 90.69 563 ARG A C 1
ATOM 4337 O O . ARG A 1 563 ? -20.964 -2.022 27.601 1.00 90.69 563 ARG A O 1
ATOM 4344 N N . PRO A 1 564 ? -19.782 -2.093 25.686 1.00 88.25 564 PRO A N 1
ATOM 4345 C CA . PRO A 1 564 ? -18.638 -2.752 26.298 1.00 88.25 564 PRO A CA 1
ATOM 4346 C C . PRO A 1 564 ? -17.851 -1.775 27.183 1.00 88.25 564 PRO A C 1
ATOM 4348 O O . PRO A 1 564 ? -17.777 -0.580 26.902 1.00 88.25 564 PRO A O 1
ATOM 4351 N N . HIS A 1 565 ? -17.204 -2.292 28.229 1.00 84.12 565 HIS A N 1
ATOM 4352 C CA . HIS A 1 565 ? -16.223 -1.537 29.010 1.00 84.12 565 HIS A CA 1
ATOM 4353 C C . HIS A 1 565 ? -14.827 -1.747 28.428 1.00 84.12 565 HIS A C 1
ATOM 4355 O O . HIS A 1 565 ? -14.258 -2.836 28.526 1.00 84.12 565 HIS A O 1
ATOM 4361 N N . TH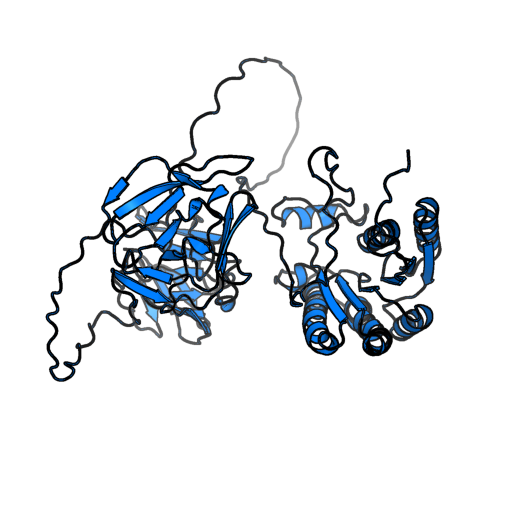R A 1 566 ? -14.268 -0.702 27.824 1.00 84.19 566 THR A N 1
ATOM 4362 C CA . THR A 1 566 ? -12.949 -0.754 27.183 1.00 84.19 566 THR A CA 1
ATOM 4363 C C . THR A 1 566 ? -12.090 0.433 27.607 1.00 84.19 566 THR A C 1
ATOM 4365 O O . THR A 1 566 ? -12.493 1.270 28.404 1.00 84.19 566 THR A O 1
ATOM 4368 N N . ILE A 1 567 ? -10.879 0.530 27.063 1.00 74.88 567 ILE A N 1
ATOM 4369 C CA . ILE A 1 567 ? -9.980 1.668 27.304 1.00 74.88 567 ILE A CA 1
ATOM 4370 C C . ILE A 1 567 ? -10.466 2.981 26.657 1.00 74.88 567 ILE A C 1
ATOM 4372 O O . ILE A 1 567 ? -9.795 4.001 26.788 1.00 74.88 567 ILE A O 1
ATOM 4376 N N . PHE A 1 568 ? -11.579 2.945 25.912 1.00 76.38 568 PHE A N 1
ATOM 4377 C CA . PHE A 1 568 ? -12.151 4.088 25.193 1.00 76.38 568 PHE A CA 1
ATOM 4378 C C . PHE A 1 568 ? -13.338 4.749 25.916 1.00 76.38 568 PHE A C 1
ATOM 4380 O O . PHE A 1 568 ? -13.858 5.743 25.401 1.00 76.38 568 PHE A O 1
ATOM 4387 N N . THR A 1 569 ? -13.764 4.200 27.063 1.00 66.62 569 THR A N 1
ATOM 4388 C CA . THR A 1 569 ? -14.735 4.815 27.992 1.00 66.62 569 THR A CA 1
ATOM 4389 C C . THR A 1 569 ? -14.068 5.697 29.027 1.00 66.62 569 THR A C 1
ATOM 4391 O O . THR A 1 569 ? -13.015 5.266 29.554 1.00 66.62 569 THR A O 1
#

pLDDT: mean 79.36, std 25.92, range [21.12, 98.69]